Protein AF-0000000080186309 (afdb_homodimer)

pLDDT: mean 87.39, std 13.06, range [27.36, 98.69]

Radius of gyration: 23.38 Å; Cα contacts (8 Å, |Δi|>4): 746; chains: 2; bounding box: 62×64×54 Å

InterPro domains:
  IPR013317 Chromosomal replication initiator protein DnaA, ATPAse domain [PF00308] (15-76)
  IPR017788 DnaA regulatory inactivator Hda [TIGR03420] (3-221)
  IPR027417 P-loop containing nucleoside triphosphate hydrolase [G3DSA:3.40.50.300] (28-153)
  IPR027417 P-loop containing nucleoside triphosphate hydrolase [SSF52540] (12-201)
  IPR055199 Hda, lid domain [PF22688] (157-220)

Sequence (450 aa):
MKQLLLDIAPSPPPTLANFVPGRNIELLQTLSNVVAGLERERFIYLWGGAGCGRTHLLQAIAGICMRRKMNVAYFSCAPETEFIASSEPHCVTVDDVDRLNAKAQISLFNLYNHIRDEGHALLLVSGPAAPAQLRLRDDLITRLGWGLVYQVHELSDEEKIKAMKCHALGRGLDLPQEVCDYLLRHGRRDLPSLMATLDALDSFSLANQRKVTIPLVRELFQAVSMKQLLLDIAPSPPPTLANFVPGRNIELLQTLSNVVAGLERERFIYLWGGAGCGRTHLLQAIAGICMRRKMNVAYFSCAPETEFIASSEPHCVTVDDVDRLNAKAQISLFNLYNHIRDEGHALLLVSGPAAPAQLRLRDDLITRLGWGLVYQVHELSDEEKIKAMKCHALGRGLDLPQEVCDYLLRHGRRDLPSLMATLDALDSFSLANQRKVTIPLVRELFQAVS

Organism: NCBI:txid1233

Solvent-accessible surface area (backbone atoms only — not comparable to full-atom values): 24517 Å² total; per-residue (Å²): 134,79,76,68,70,70,68,62,65,77,70,74,80,58,37,74,84,78,49,80,46,78,91,30,49,67,58,52,51,50,54,52,27,36,79,67,67,75,37,85,73,38,41,38,28,39,18,28,58,91,84,29,45,64,65,43,53,46,48,14,52,48,49,55,38,44,75,68,54,32,24,28,36,39,36,48,48,38,43,78,43,52,48,56,60,72,36,78,41,42,30,36,30,36,36,44,57,75,45,42,32,72,69,21,45,50,28,44,42,50,29,51,51,46,37,62,73,70,67,69,32,34,39,42,36,26,28,69,43,57,46,91,71,49,94,64,58,65,71,44,32,50,55,47,57,70,42,48,73,45,75,42,57,58,74,49,71,68,52,48,43,51,51,50,40,53,56,27,48,76,71,72,38,73,65,50,68,68,44,48,52,46,42,61,70,74,44,62,70,49,63,67,53,45,52,39,51,47,51,45,47,52,52,49,23,61,76,66,69,42,76,73,42,60,69,54,50,53,50,48,53,58,64,73,96,132,80,75,68,72,70,66,62,64,78,71,76,77,58,36,75,85,79,47,82,46,78,93,28,51,69,57,51,50,50,54,52,28,36,79,70,67,75,37,86,73,37,42,38,26,39,18,30,59,93,87,29,44,63,67,42,53,46,48,14,52,48,49,55,39,43,75,68,54,34,24,28,34,40,38,48,47,38,42,77,43,51,49,57,60,73,35,78,40,41,30,36,30,36,35,42,56,76,44,40,33,72,70,20,44,51,28,46,44,50,29,52,52,46,36,63,72,70,66,68,31,35,38,41,36,27,27,69,45,57,47,90,70,48,93,67,59,67,70,44,32,52,56,48,58,71,42,48,71,44,76,44,54,57,74,48,73,68,51,49,43,51,51,51,41,51,56,28,48,76,69,71,39,71,66,49,67,69,43,49,52,46,43,60,72,72,44,62,71,49,62,67,52,45,50,42,51,48,50,45,46,50,53,47,23,60,75,65,71,41,78,74,42,60,69,54,50,51,50,50,52,62,69,71,103

Nearest PDB structures (foldseek):
  3bos-assembly1_B  TM=8.358E-01  e=4.033E-17  Shewanella amazonensis SB2B
  3sc3-assembly1_B  TM=7.348E-01  e=5.834E-16  Shewanella amazonensis SB2B
  8btg-assembly1_A  TM=7.355E-01  e=3.555E-13  Bacillus subtilis
  8btg-assembly1_E  TM=7.427E-01  e=1.237E-12  Bacillus subtilis
  2kjq-assembly1_A  TM=8.231E-01  e=9.558E-10  Neisseria meningitidis serogroup B

Secondary structure (DSSP, 8-state):
----------PPPP-STTS--TT-HHHHHHHHHHHHT-----EEEEE-STTSSHHHHHHHHHHHHHHTT--EEEEE--TT----TTS--SEEEEE-GGG--HHHHHHHHHHHHHHHHH---EEEEEESS-GGGS-S-HHHHHHHTTSEEEEPPPPPHHHHHHHHHHHHHHTT----HHHHHHHHHHS--SHHHHHHHHHHHHHHHHHHT----HHHHHHHHHHH-/-----------PPP-STTS--TT-HHHHHHHHHHHHT-----EEEEE-STTSSHHHHHHHHHHHHHHTT--EEEEE--TT----TTS--SEEEEE-GGG--HHHHHHHHHHHHHHHHH---EEEEEESS-GGGS-S-HHHHHHHTTSEEEEPPPPPHHHHHHHHHHHHHHTT----HHHHHHHHHHS--SHHHHHHHHHHHHHHHHHHT----HHHHHHHHHHH-

Structure (mmCIF, N/CA/C/O backbone):
data_AF-0000000080186309-model_v1
#
loop_
_entity.id
_entity.type
_entity.pdbx_description
1 polymer 'Regulatory inactivation of DnaA Hda protein'
#
loop_
_atom_site.group_PDB
_atom_site.id
_atom_site.type_symbol
_atom_site.label_atom_id
_atom_site.label_alt_id
_atom_site.label_comp_id
_atom_site.label_asym_id
_atom_site.label_entity_id
_atom_site.label_se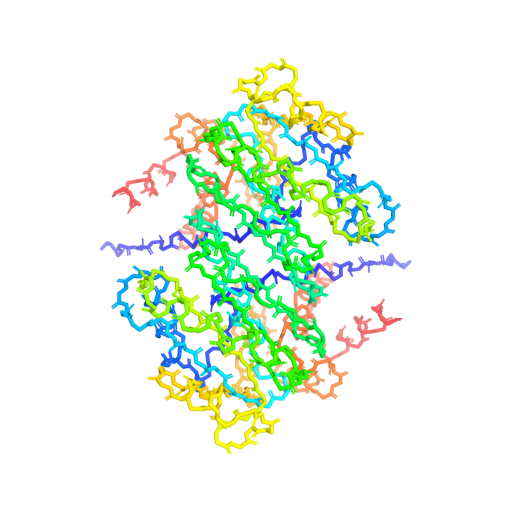q_id
_atom_site.pdbx_PDB_ins_code
_atom_site.Cartn_x
_atom_site.Cartn_y
_atom_site.Cartn_z
_atom_site.occupancy
_atom_site.B_iso_or_equiv
_atom_site.auth_seq_id
_atom_site.auth_comp_id
_atom_site.auth_asym_id
_atom_site.auth_atom_id
_atom_site.pdbx_PDB_model_num
ATOM 1 N N . MET A 1 1 ? 9.984 34.062 -15.594 1 29.27 1 MET A N 1
ATOM 2 C CA . MET A 1 1 ? 9.047 33.844 -14.5 1 29.27 1 MET A CA 1
ATOM 3 C C . MET A 1 1 ? 8.742 32.344 -14.336 1 29.27 1 MET A C 1
ATOM 5 O O . MET A 1 1 ? 8.133 31.75 -15.211 1 29.27 1 MET A O 1
ATOM 9 N N . LYS A 1 2 ? 9.695 31.641 -13.859 1 32.62 2 LYS A N 1
ATOM 10 C CA . LYS A 1 2 ? 10.094 30.234 -13.867 1 32.62 2 LYS A CA 1
ATOM 11 C C . LYS A 1 2 ? 8.992 29.344 -13.305 1 32.62 2 LYS A C 1
ATOM 13 O O . LYS A 1 2 ? 8.43 29.641 -12.25 1 32.62 2 LYS A O 1
ATOM 18 N N . GLN A 1 3 ? 8.078 28.859 -14.039 1 35 3 GLN A N 1
ATOM 19 C CA . GLN A 1 3 ? 7.008 27.875 -13.906 1 35 3 GLN A CA 1
ATOM 20 C C . GLN A 1 3 ? 7.355 26.828 -12.859 1 35 3 GLN A C 1
ATOM 22 O O . GLN A 1 3 ? 8.219 25.969 -13.094 1 35 3 GLN A O 1
ATOM 27 N N . LEU A 1 4 ? 7.707 27.281 -11.734 1 37.47 4 LEU A N 1
ATOM 28 C CA . LEU A 1 4 ? 7.953 26.297 -10.688 1 37.47 4 LEU A CA 1
ATOM 29 C C . LEU A 1 4 ? 6.898 25.188 -10.727 1 37.47 4 LEU A C 1
ATOM 31 O O . LEU A 1 4 ? 5.715 25.453 -10.492 1 37.47 4 LEU A O 1
ATOM 35 N N . LEU A 1 5 ? 6.688 24.531 -11.828 1 40.22 5 LEU A N 1
ATOM 36 C CA . LEU A 1 5 ? 5.938 23.281 -11.945 1 40.22 5 LEU A CA 1
ATOM 37 C C . LEU A 1 5 ? 5.941 22.516 -10.625 1 40.22 5 LEU A C 1
ATOM 39 O O . LEU A 1 5 ? 6.93 21.875 -10.281 1 40.22 5 LEU A O 1
ATOM 43 N N . LEU A 1 6 ? 5.656 23.266 -9.539 1 44.31 6 LEU A N 1
ATOM 44 C CA . LEU A 1 6 ? 5.562 22.609 -8.234 1 44.31 6 LEU A CA 1
ATOM 45 C C . LEU A 1 6 ? 4.918 21.234 -8.359 1 44.31 6 LEU A C 1
ATOM 47 O O . LEU A 1 6 ? 3.744 21.125 -8.719 1 44.31 6 LEU A O 1
ATOM 51 N N . ASP A 1 7 ? 5.496 20.406 -9.039 1 47.12 7 ASP A N 1
ATOM 52 C CA . ASP A 1 7 ? 5.137 18.984 -9.102 1 47.12 7 ASP A CA 1
ATOM 53 C C . ASP A 1 7 ? 4.57 18.5 -7.77 1 47.12 7 ASP A C 1
ATOM 55 O O . ASP A 1 7 ? 5.289 18.438 -6.77 1 47.12 7 ASP A O 1
ATOM 59 N N . ILE A 1 8 ? 3.35 19.109 -7.43 1 48.59 8 ILE A N 1
ATOM 60 C CA . ILE A 1 8 ? 2.625 18.547 -6.289 1 48.59 8 ILE A CA 1
ATOM 61 C C . ILE A 1 8 ? 3 17.078 -6.105 1 48.59 8 ILE A C 1
ATOM 63 O O . ILE A 1 8 ? 2.764 16.266 -6.992 1 48.59 8 ILE A O 1
ATOM 67 N N . ALA A 1 9 ? 4.004 16.891 -5.312 1 54.53 9 ALA A N 1
ATOM 68 C CA . ALA A 1 9 ? 4.414 15.531 -4.969 1 54.53 9 ALA A CA 1
ATOM 69 C C . ALA A 1 9 ? 3.207 14.617 -4.781 1 54.53 9 ALA A C 1
ATOM 71 O O . ALA A 1 9 ? 2.162 15.055 -4.289 1 54.53 9 ALA A O 1
ATOM 72 N N . PRO A 1 10 ? 3.094 13.531 -5.547 1 60.19 10 PRO A N 1
ATOM 73 C CA . PRO A 1 10 ? 2.004 12.57 -5.371 1 60.19 10 PRO A CA 1
ATOM 74 C C . PRO A 1 10 ? 1.718 12.266 -3.902 1 60.19 10 PRO A C 1
ATOM 76 O O . PRO A 1 10 ? 2.631 12.297 -3.072 1 60.19 10 PRO A O 1
ATOM 79 N N . SER A 1 11 ? 0.486 12.375 -3.451 1 66.44 11 SER A N 1
ATOM 80 C CA . SER A 1 11 ? 0.055 12.047 -2.096 1 66.44 11 SER A CA 1
ATOM 81 C C . SER A 1 11 ? 0.613 10.703 -1.646 1 66.44 11 SER A C 1
ATOM 83 O O . SER A 1 11 ? 0.708 9.766 -2.441 1 66.44 11 SER A O 1
ATOM 85 N N . PRO A 1 12 ? 1.105 10.648 -0.455 1 77.5 12 PRO A N 1
ATOM 86 C CA . PRO A 1 12 ? 1.599 9.375 0.082 1 77.5 12 PRO A CA 1
ATOM 87 C C . PRO A 1 12 ? 0.533 8.281 0.08 1 77.5 12 PRO A C 1
ATOM 89 O O . PRO A 1 12 ? -0.664 8.578 0.061 1 77.5 12 PRO A O 1
ATOM 92 N N . PRO A 1 13 ? 0.971 7.109 0.012 1 86.06 13 PRO A N 1
ATOM 93 C CA . PRO A 1 13 ? -0.001 6.016 0.107 1 86.06 13 PRO A CA 1
ATOM 94 C C . PRO A 1 13 ? -0.8 6.047 1.407 1 86.06 13 PRO A C 1
ATOM 96 O O . PRO A 1 13 ? -0.3 6.52 2.432 1 86.06 13 PRO A O 1
ATOM 99 N N . PRO A 1 14 ? -2.029 5.578 1.375 1 90.12 14 PRO A N 1
ATOM 100 C CA . PRO A 1 14 ? -2.857 5.539 2.584 1 90.12 14 PRO A CA 1
ATOM 101 C C . PRO A 1 14 ? -2.268 4.648 3.674 1 90.12 14 PRO A C 1
ATOM 103 O O . PRO A 1 14 ? -1.801 3.543 3.387 1 90.12 14 PRO A O 1
ATOM 106 N N . THR A 1 15 ? -2.189 5.148 4.855 1 91.25 15 THR A N 1
ATOM 107 C CA . THR A 1 15 ? -1.809 4.426 6.066 1 91.25 15 THR A CA 1
ATOM 108 C C . THR A 1 15 ? -2.732 4.789 7.227 1 91.25 15 THR A C 1
ATOM 110 O O . THR A 1 15 ? -3.486 5.762 7.145 1 91.25 15 THR A O 1
ATOM 113 N N . LEU A 1 16 ? -2.684 3.949 8.266 1 92.75 16 LEU A N 1
ATOM 114 C CA . LEU A 1 16 ? -3.438 4.316 9.461 1 92.75 16 LEU A CA 1
ATOM 115 C C . LEU A 1 16 ? -2.869 5.582 10.094 1 92.75 16 LEU A C 1
ATOM 117 O O . LEU A 1 16 ? -3.611 6.383 10.664 1 92.75 16 LEU A O 1
ATOM 121 N N . ALA A 1 17 ? -1.584 5.816 9.898 1 84.38 17 ALA A N 1
ATOM 122 C CA . ALA A 1 17 ? -0.885 6.938 10.516 1 84.38 17 ALA A CA 1
ATOM 123 C C . ALA A 1 17 ? -1.285 8.258 9.867 1 84.38 17 ALA A C 1
ATOM 125 O O . ALA A 1 17 ? -1.3 9.305 10.523 1 84.38 17 ALA A O 1
ATOM 126 N N . ASN A 1 18 ? -1.63 8.242 8.586 1 82.56 18 ASN A N 1
ATOM 127 C CA . ASN A 1 18 ? -1.952 9.508 7.938 1 82.56 18 ASN A CA 1
ATOM 128 C C . ASN A 1 18 ? -3.459 9.688 7.781 1 82.56 18 ASN A C 1
ATOM 130 O O . ASN A 1 18 ? -3.91 10.555 7.023 1 82.56 18 ASN A O 1
ATOM 134 N N . PHE A 1 19 ? -4.258 8.82 8.414 1 89.75 19 PHE A N 1
ATOM 135 C CA . PHE A 1 19 ? -5.688 9.023 8.594 1 89.75 19 PHE A CA 1
ATOM 136 C C . PHE A 1 19 ? -5.957 9.906 9.812 1 89.75 19 PHE A C 1
ATOM 138 O O . PHE A 1 19 ? -5.582 9.555 10.938 1 89.75 19 PHE A O 1
ATOM 145 N N . VAL A 1 20 ? -6.586 11.016 9.633 1 88.12 20 VAL A N 1
ATOM 146 C CA . VAL A 1 20 ? -6.938 11.875 10.758 1 88.12 20 VAL A CA 1
ATOM 147 C C . VAL A 1 20 ? -8.102 11.258 11.531 1 88.12 20 VAL A C 1
ATOM 149 O O . VAL A 1 20 ? -9.203 11.109 11 1 88.12 20 VAL A O 1
ATOM 152 N N . PRO A 1 21 ? -7.902 10.906 12.75 1 90.44 21 PRO A N 1
ATOM 153 C CA . PRO A 1 21 ? -8.852 10.062 13.484 1 90.44 21 PRO A CA 1
ATOM 154 C C . PRO A 1 21 ? -10.211 10.734 13.656 1 90.44 21 PRO A C 1
ATOM 156 O O . PRO A 1 21 ? -11.25 10.086 13.477 1 90.44 21 PRO A O 1
ATOM 159 N N . GLY A 1 22 ? -10.219 12.141 14.094 1 89.81 22 GLY A N 1
ATOM 160 C CA . GLY A 1 22 ? -11.5 12.734 14.445 1 89.81 22 GLY A CA 1
ATOM 161 C C . GLY A 1 22 ? -12.328 11.867 15.367 1 89.81 22 GLY A C 1
ATOM 162 O O . GLY A 1 22 ? -11.844 11.422 16.406 1 89.81 22 GLY A O 1
ATOM 163 N N . ARG A 1 23 ? -13.609 11.484 15.016 1 92.19 23 ARG A N 1
ATOM 164 C CA . ARG A 1 23 ? -14.516 10.664 15.812 1 92.19 23 ARG A CA 1
ATOM 165 C C . ARG A 1 23 ? -14.266 9.18 15.578 1 92.19 23 ARG A C 1
ATOM 167 O O . ARG A 1 23 ? -15.016 8.336 16.062 1 92.19 23 ARG A O 1
ATOM 174 N N . ASN A 1 24 ? -13.156 8.859 14.82 1 96.25 24 ASN A N 1
ATOM 175 C CA . ASN A 1 24 ? -12.906 7.473 14.422 1 96.25 24 ASN A CA 1
ATOM 176 C C . ASN A 1 24 ? -11.789 6.848 15.25 1 96.25 24 ASN A C 1
ATOM 178 O O . ASN A 1 24 ? -11.141 5.895 14.805 1 96.25 24 ASN A O 1
ATOM 182 N N . ILE A 1 25 ? -11.539 7.27 16.438 1 94.44 25 ILE A N 1
ATOM 183 C CA . ILE A 1 25 ? -10.422 6.824 17.266 1 94.44 25 ILE A CA 1
ATOM 184 C C . ILE A 1 25 ? -10.594 5.344 17.609 1 94.44 25 ILE A C 1
ATOM 186 O O . ILE A 1 25 ? -9.656 4.555 17.469 1 94.44 25 ILE A O 1
ATOM 190 N N . GLU A 1 26 ? -11.75 5 18 1 95.56 26 GLU A N 1
ATOM 191 C CA . GLU A 1 26 ? -12.016 3.613 18.375 1 95.56 26 GLU A CA 1
ATOM 192 C C . GLU A 1 26 ? -11.828 2.676 17.188 1 95.56 26 GLU A C 1
ATOM 194 O O . GLU A 1 26 ? -11.242 1.6 17.328 1 95.56 26 GLU A O 1
ATOM 199 N N . LEU A 1 27 ? -12.32 3.061 16.078 1 97.12 27 LEU A N 1
ATOM 200 C CA . LEU A 1 27 ? -12.18 2.268 14.859 1 97.12 27 LEU A CA 1
ATOM 201 C C . LEU A 1 27 ? -10.703 2.061 14.516 1 97.12 27 LEU A C 1
ATOM 203 O O . LEU A 1 27 ? -10.281 0.938 14.227 1 97.12 27 LEU A O 1
ATOM 207 N N . LEU A 1 28 ? -9.953 3.105 14.57 1 96.69 28 LEU A N 1
ATOM 208 C CA . LEU A 1 28 ? -8.531 3.035 14.242 1 96.69 28 LEU A CA 1
ATOM 209 C C . LEU A 1 28 ? -7.789 2.121 15.211 1 96.69 28 LEU A C 1
ATOM 211 O O . LEU A 1 28 ? -6.91 1.359 14.805 1 96.69 28 LEU A O 1
ATOM 215 N N . GLN A 1 29 ? -8.164 2.221 16.438 1 96.06 29 GLN A N 1
ATOM 216 C CA . GLN A 1 29 ? -7.57 1.337 17.438 1 96.06 29 GLN A CA 1
ATOM 217 C C . GLN A 1 29 ? -7.91 -0.122 17.141 1 96.06 29 GLN A C 1
ATOM 219 O O . GLN A 1 29 ? -7.043 -0.994 17.219 1 96.06 29 GLN A O 1
ATOM 224 N N . THR A 1 30 ? -9.125 -0.345 16.844 1 96.88 30 THR A N 1
ATOM 225 C CA . THR A 1 30 ? -9.562 -1.702 16.531 1 96.88 30 THR A CA 1
ATOM 226 C C . THR A 1 30 ? -8.82 -2.26 15.328 1 96.88 30 THR A C 1
ATOM 228 O O . THR A 1 30 ? -8.305 -3.381 15.367 1 96.88 30 THR A O 1
ATOM 231 N N . LEU A 1 31 ? -8.719 -1.475 14.258 1 97 31 LEU A N 1
ATOM 232 C CA . LEU A 1 31 ? -8.023 -1.911 13.047 1 97 31 LEU A CA 1
ATOM 233 C C . LEU A 1 31 ? -6.547 -2.176 13.336 1 97 31 LEU A C 1
ATOM 235 O O . LEU A 1 31 ? -5.98 -3.15 12.836 1 97 31 LEU A O 1
ATOM 239 N N . SER A 1 32 ? -5.969 -1.311 14.141 1 95.75 32 SER A N 1
ATOM 240 C CA . SER A 1 32 ? -4.578 -1.511 14.547 1 95.75 32 SER A CA 1
ATOM 241 C C . SER A 1 32 ? -4.406 -2.82 15.305 1 95.75 32 SER A C 1
ATOM 243 O O . SER A 1 32 ? -3.447 -3.561 15.07 1 95.75 32 SER A O 1
ATOM 245 N N . ASN A 1 33 ? -5.336 -3.074 16.172 1 95.81 33 ASN A N 1
ATOM 246 C CA . ASN A 1 33 ? -5.297 -4.305 16.953 1 95.81 33 ASN A CA 1
ATOM 247 C C . ASN A 1 33 ? -5.477 -5.535 16.078 1 95.81 33 ASN A C 1
ATOM 249 O O . ASN A 1 33 ? -4.848 -6.566 16.312 1 95.81 33 ASN A O 1
ATOM 253 N N . VAL A 1 34 ? -6.277 -5.422 15.102 1 94.12 34 VAL A N 1
ATOM 254 C CA . VAL A 1 34 ? -6.547 -6.543 14.211 1 94.12 34 VAL A CA 1
ATOM 255 C C . VAL A 1 34 ? -5.273 -6.922 13.453 1 94.12 34 VAL A C 1
ATOM 257 O O . VAL A 1 34 ? -4.879 -8.086 13.438 1 94.12 34 VAL A O 1
ATOM 260 N N . VAL A 1 35 ? -4.605 -5.965 12.914 1 92.75 35 VAL A N 1
ATOM 261 C CA . VAL A 1 35 ? -3.434 -6.254 12.094 1 92.75 35 VAL A CA 1
ATOM 262 C C . VAL A 1 35 ? -2.262 -6.656 12.984 1 92.75 35 VAL A C 1
ATOM 264 O O . VAL A 1 35 ? -1.322 -7.309 12.523 1 92.75 35 VAL A O 1
ATOM 267 N N . ALA A 1 36 ? -2.34 -6.258 14.234 1 91.69 36 ALA A N 1
ATOM 268 C CA . ALA A 1 36 ? -1.295 -6.633 15.18 1 91.69 36 ALA A CA 1
ATOM 269 C C . ALA A 1 36 ? -1.564 -8.008 15.781 1 91.69 36 ALA A C 1
ATOM 271 O O . ALA A 1 36 ? -0.746 -8.539 16.531 1 91.69 36 ALA A O 1
ATOM 272 N N . GLY A 1 37 ? -2.68 -8.562 15.531 1 90.25 37 GLY A N 1
ATOM 273 C CA . GLY A 1 37 ? -3.035 -9.867 16.078 1 90.25 37 GLY A CA 1
ATOM 274 C C . GLY A 1 37 ? -3.561 -9.797 17.5 1 90.25 37 GLY A C 1
ATOM 275 O O . GLY A 1 37 ? -3.584 -10.805 18.203 1 90.25 37 GLY A O 1
ATOM 276 N N . LEU A 1 38 ? -3.992 -8.594 17.969 1 91.19 38 LEU A N 1
ATOM 277 C CA . LEU A 1 38 ? -4.473 -8.375 19.328 1 91.19 38 LEU A CA 1
ATOM 278 C C . LEU A 1 38 ? -5.992 -8.445 19.391 1 91.19 38 LEU A C 1
ATOM 280 O O . LEU A 1 38 ? -6.574 -8.5 20.469 1 91.19 38 LEU A O 1
ATOM 284 N N . GLU A 1 39 ? -6.652 -8.336 18.203 1 88.19 39 GLU A N 1
ATOM 285 C CA . GLU A 1 39 ? -8.094 -8.477 18.047 1 88.19 39 GLU A CA 1
ATOM 286 C C . GLU A 1 39 ? -8.438 -9.75 17.266 1 88.19 39 GLU A C 1
ATOM 288 O O . GLU A 1 39 ? -7.871 -10.008 16.203 1 88.19 39 GLU A O 1
ATOM 293 N N . ARG A 1 40 ? -9.32 -10.531 17.75 1 87.75 40 ARG A N 1
ATOM 294 C CA . ARG A 1 40 ? -9.602 -11.852 17.203 1 87.75 40 ARG A CA 1
ATOM 295 C C . ARG A 1 40 ? -10.664 -11.781 16.109 1 87.75 40 ARG A C 1
ATOM 297 O O . ARG A 1 40 ? -10.789 -12.695 15.297 1 87.75 40 ARG A O 1
ATOM 304 N N . GLU A 1 41 ? -11.422 -10.695 16.156 1 91.5 41 GLU A N 1
ATOM 305 C CA . GLU A 1 41 ? -12.461 -10.586 15.141 1 91.5 41 GLU A CA 1
ATOM 306 C C . GLU A 1 41 ? -11.844 -10.469 13.742 1 91.5 41 GLU A C 1
ATOM 308 O O . GLU A 1 41 ? -10.922 -9.672 13.531 1 91.5 41 GLU A O 1
ATOM 313 N N . ARG A 1 42 ? -12.43 -11.203 12.828 1 91.88 42 ARG A N 1
ATOM 314 C CA . ARG A 1 42 ? -11.844 -11.273 11.492 1 91.88 42 ARG A CA 1
ATOM 315 C C . ARG A 1 42 ? -12.789 -10.68 10.453 1 91.88 42 ARG A C 1
ATOM 317 O O . ARG A 1 42 ? -12.414 -10.5 9.297 1 91.88 42 ARG A O 1
ATOM 324 N N . PHE A 1 43 ? -13.977 -10.492 10.82 1 96.19 43 PHE A N 1
ATOM 325 C CA . PHE A 1 43 ? -14.969 -9.906 9.922 1 96.19 43 PHE A CA 1
ATOM 326 C C . PHE A 1 43 ? -15.328 -8.5 10.367 1 96.19 43 PHE A C 1
ATOM 328 O O . PHE A 1 43 ? -15.859 -8.305 11.469 1 96.19 43 PHE A O 1
ATOM 335 N N . ILE A 1 44 ? -14.992 -7.566 9.586 1 98.06 44 ILE A N 1
ATOM 336 C CA . ILE A 1 44 ? -15.25 -6.172 9.922 1 98.06 44 ILE A CA 1
ATOM 337 C C . ILE A 1 44 ? -15.93 -5.477 8.742 1 98.06 44 ILE A C 1
ATOM 339 O O . ILE A 1 44 ? -15.5 -5.633 7.594 1 98.06 44 ILE A O 1
ATOM 343 N N . TYR A 1 45 ? -17.016 -4.789 8.969 1 98.62 45 TYR A N 1
ATOM 344 C CA . TYR A 1 45 ? -17.734 -3.994 7.973 1 98.62 45 TYR A CA 1
ATOM 345 C C . TYR A 1 45 ? -17.672 -2.512 8.32 1 98.62 45 TYR A C 1
ATOM 347 O O . TYR A 1 45 ? -18.031 -2.115 9.43 1 98.62 45 TYR A O 1
ATOM 355 N N . LEU A 1 46 ? -17.172 -1.705 7.402 1 98.69 46 LEU A N 1
ATOM 356 C CA . LEU A 1 46 ? -17.094 -0.253 7.523 1 98.69 46 LEU A CA 1
ATOM 357 C C . LEU A 1 46 ? -18.125 0.423 6.633 1 98.69 46 LEU A C 1
ATOM 359 O O . LEU A 1 46 ? -18.234 0.113 5.441 1 98.69 46 LEU A O 1
ATOM 363 N N . TRP A 1 47 ? -18.859 1.367 7.195 1 98.44 47 TRP A N 1
ATOM 364 C CA . TRP A 1 47 ? -19.812 2.082 6.344 1 98.44 47 TRP A CA 1
ATOM 365 C C . TRP A 1 47 ? -19.781 3.58 6.629 1 98.44 47 TRP A C 1
ATOM 367 O O . TRP A 1 47 ? -19.344 4.004 7.703 1 98.44 47 TRP A O 1
ATOM 377 N N . GLY A 1 48 ? -20.141 4.355 5.688 1 96.44 48 GLY A N 1
ATOM 378 C CA . GLY A 1 48 ? -20.188 5.809 5.773 1 96.44 48 GLY A CA 1
ATOM 379 C C . GLY A 1 48 ? -20.406 6.477 4.43 1 96.44 48 GLY A C 1
ATOM 380 O O . GLY A 1 48 ? -20.406 5.812 3.393 1 96.44 48 GLY A O 1
ATOM 381 N N . GLY A 1 49 ? -20.641 7.723 4.492 1 90.56 49 GLY A N 1
ATOM 382 C CA . GLY A 1 49 ? -20.875 8.484 3.277 1 90.56 49 GLY A CA 1
ATOM 383 C C . GLY A 1 49 ? -19.656 8.625 2.402 1 90.56 49 GLY A C 1
ATOM 384 O O . GLY A 1 49 ? -18.562 8.156 2.764 1 90.56 49 GLY A O 1
ATOM 385 N N . ALA A 1 50 ? -19.828 9.188 1.164 1 86.62 50 ALA A N 1
ATOM 386 C C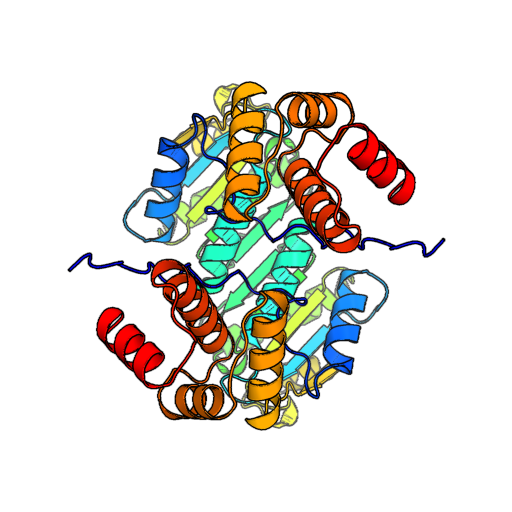A . ALA A 1 50 ? -18.734 9.422 0.233 1 86.62 50 ALA A CA 1
ATOM 387 C C . ALA A 1 50 ? -17.672 10.32 0.858 1 86.62 50 ALA A C 1
ATOM 389 O O . ALA A 1 50 ? -17.984 11.312 1.519 1 86.62 50 ALA A O 1
ATOM 390 N N . GLY A 1 51 ? -16.453 9.922 0.769 1 85.12 51 GLY A N 1
ATOM 391 C CA . GLY A 1 51 ? -15.359 10.789 1.181 1 85.12 51 GLY A CA 1
ATOM 392 C C . GLY A 1 51 ? -15 10.641 2.646 1 85.12 51 GLY A C 1
ATOM 393 O O . GLY A 1 51 ? -14.148 11.367 3.162 1 85.12 51 GLY A O 1
ATOM 394 N N . CYS A 1 52 ? -15.617 9.711 3.322 1 90.56 52 CYS A N 1
ATOM 395 C CA . CYS A 1 52 ? -15.375 9.602 4.758 1 90.56 52 CYS A CA 1
ATOM 396 C C . CYS A 1 52 ? -14.078 8.852 5.039 1 90.56 52 CYS A C 1
ATOM 398 O O . CYS A 1 52 ? -13.578 8.867 6.164 1 90.56 52 CYS A O 1
ATOM 400 N N . GLY A 1 53 ? -13.547 8.148 3.996 1 93.19 53 GLY A N 1
ATOM 401 C CA . GLY A 1 53 ? -12.25 7.531 4.199 1 93.19 53 GLY A CA 1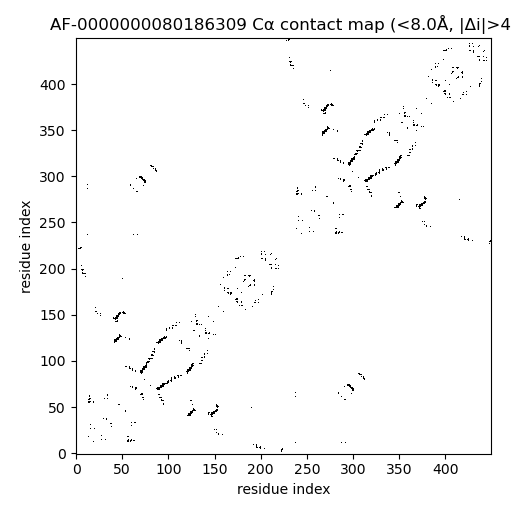
ATOM 402 C C . GLY A 1 53 ? -12.297 6.016 4.168 1 93.19 53 GLY A C 1
ATOM 403 O O . GLY A 1 53 ? -11.312 5.352 4.512 1 93.19 53 GLY A O 1
ATOM 404 N N . ARG A 1 54 ? -13.383 5.383 3.723 1 96 54 ARG A N 1
ATOM 405 C CA . ARG A 1 54 ? -13.492 3.928 3.672 1 96 54 ARG A CA 1
ATOM 406 C C . ARG A 1 54 ? -12.383 3.322 2.826 1 96 54 ARG A C 1
ATOM 408 O O . ARG A 1 54 ? -11.672 2.422 3.279 1 96 54 ARG A O 1
ATOM 415 N N . THR A 1 55 ? -12.266 3.869 1.65 1 94.94 55 THR A N 1
ATOM 416 C CA . THR A 1 55 ? -11.266 3.369 0.72 1 94.94 55 THR A CA 1
ATOM 417 C C . THR A 1 55 ? -9.867 3.482 1.321 1 94.94 55 THR A C 1
ATOM 419 O O . THR A 1 55 ? -9.078 2.537 1.255 1 94.94 55 THR A O 1
ATOM 422 N N . HIS A 1 56 ? -9.609 4.582 1.979 1 93.88 56 HIS A N 1
ATOM 423 C CA . HIS A 1 56 ? -8.32 4.816 2.619 1 93.88 56 HIS A CA 1
ATOM 424 C C . HIS A 1 56 ? -8.008 3.734 3.645 1 93.88 56 HIS A C 1
ATOM 426 O O . HIS A 1 56 ? -6.91 3.176 3.65 1 93.88 56 HIS A O 1
ATOM 432 N N . LEU A 1 57 ? -8.914 3.459 4.445 1 97.06 57 LEU A N 1
ATOM 433 C CA . LEU A 1 57 ? -8.695 2.51 5.527 1 97.06 57 LEU A CA 1
ATOM 434 C C . LEU A 1 57 ? -8.492 1.099 4.984 1 97.06 57 LEU A C 1
ATOM 436 O O . LEU A 1 57 ? -7.641 0.355 5.477 1 97.06 57 LEU A O 1
ATOM 440 N N . LEU A 1 58 ? -9.289 0.748 3.982 1 98.06 58 LEU A N 1
ATOM 441 C CA . LEU A 1 58 ? -9.125 -0.562 3.361 1 98.06 58 LEU A CA 1
ATOM 442 C C . LEU A 1 58 ? -7.734 -0.714 2.76 1 98.06 58 LEU A C 1
ATOM 444 O O . LEU A 1 58 ? -7.074 -1.737 2.961 1 98.06 58 LEU A O 1
ATOM 448 N N . GLN A 1 59 ? -7.301 0.254 2.072 1 97.06 59 GLN A N 1
ATOM 449 C CA . GLN A 1 59 ? -5.992 0.216 1.429 1 97.06 59 GLN A CA 1
ATOM 450 C C . GLN A 1 59 ? -4.871 0.229 2.463 1 97.06 59 GLN A C 1
ATOM 452 O O . GLN A 1 59 ? -3.844 -0.427 2.279 1 97.06 59 GLN A O 1
ATOM 457 N N . ALA A 1 60 ? -5.086 1.01 3.527 1 96.31 60 ALA A N 1
ATOM 458 C CA . ALA A 1 60 ? -4.105 1.059 4.609 1 96.31 60 ALA A CA 1
ATOM 459 C C . ALA A 1 60 ? -3.904 -0.321 5.23 1 96.31 60 ALA A C 1
ATOM 461 O O . ALA A 1 60 ? -2.77 -0.759 5.434 1 96.31 60 ALA A O 1
ATOM 462 N N . ILE A 1 61 ? -4.969 -0.98 5.484 1 97.5 61 ILE A N 1
ATOM 463 C CA . ILE A 1 61 ? -4.91 -2.299 6.109 1 97.5 61 ILE A CA 1
ATOM 464 C C . ILE A 1 61 ? -4.273 -3.297 5.148 1 97.5 61 ILE A C 1
ATOM 466 O O . ILE A 1 61 ? -3.416 -4.09 5.543 1 97.5 61 ILE A O 1
ATOM 470 N N . ALA A 1 62 ? -4.699 -3.27 3.896 1 96.88 62 ALA A N 1
ATOM 471 C CA . ALA A 1 62 ? -4.082 -4.125 2.885 1 96.88 62 ALA A CA 1
ATOM 472 C C . ALA A 1 62 ? -2.576 -3.9 2.822 1 96.88 62 ALA A C 1
ATOM 474 O O . ALA A 1 62 ? -1.802 -4.859 2.762 1 96.88 62 ALA A O 1
ATOM 475 N N . GLY A 1 63 ? -2.221 -2.66 2.803 1 96.12 63 GLY A N 1
ATOM 476 C CA . GLY A 1 63 ? -0.809 -2.312 2.768 1 96.12 63 GLY A CA 1
ATOM 477 C C . GLY A 1 63 ? -0.028 -2.865 3.945 1 96.12 63 GLY A C 1
ATOM 478 O O . GLY A 1 63 ? 1.075 -3.389 3.777 1 96.12 63 GLY A O 1
ATOM 479 N N . ILE A 1 64 ? -0.553 -2.721 5.129 1 94.88 64 ILE A N 1
ATOM 480 C CA . ILE A 1 64 ? 0.089 -3.229 6.336 1 94.88 64 ILE A CA 1
ATOM 481 C C . ILE A 1 64 ? 0.285 -4.738 6.223 1 94.88 64 ILE A C 1
ATOM 483 O O . ILE A 1 64 ? 1.359 -5.258 6.535 1 94.88 64 ILE A O 1
ATOM 487 N N . CYS A 1 65 ? -0.706 -5.406 5.777 1 95.62 65 CYS A N 1
ATOM 488 C CA . CYS A 1 65 ? -0.639 -6.855 5.645 1 95.62 65 CYS A CA 1
ATOM 489 C C . CYS A 1 65 ? 0.413 -7.262 4.621 1 95.62 65 CYS A C 1
ATOM 491 O O . CYS A 1 65 ? 1.165 -8.211 4.84 1 95.62 65 CYS A O 1
ATOM 493 N N . MET A 1 66 ? 0.472 -6.531 3.533 1 94.75 66 MET A N 1
ATOM 494 C CA . MET A 1 66 ? 1.494 -6.82 2.531 1 94.75 66 MET A CA 1
ATOM 495 C C . MET A 1 66 ? 2.893 -6.691 3.127 1 94.75 66 MET A C 1
ATOM 497 O O . MET A 1 66 ? 3.754 -7.539 2.887 1 94.75 66 MET A O 1
ATOM 501 N N . ARG A 1 67 ? 3.074 -5.688 3.879 1 91.94 67 ARG A N 1
ATOM 502 C CA . ARG A 1 67 ? 4.379 -5.426 4.477 1 91.94 67 ARG A CA 1
ATOM 503 C C . ARG A 1 67 ? 4.766 -6.531 5.453 1 91.94 67 ARG A C 1
ATOM 505 O O . ARG A 1 67 ? 5.949 -6.762 5.703 1 91.94 67 ARG A O 1
ATOM 512 N N . ARG A 1 68 ? 3.822 -7.168 5.93 1 91.69 68 ARG A N 1
ATOM 513 C CA . ARG A 1 68 ? 4.055 -8.281 6.844 1 91.69 68 ARG A CA 1
ATOM 514 C C . ARG A 1 68 ? 4.152 -9.602 6.086 1 91.69 68 ARG A C 1
ATOM 516 O O . ARG A 1 68 ? 4.07 -10.672 6.684 1 91.69 68 ARG A O 1
ATOM 523 N N . LYS A 1 69 ? 4.164 -9.508 4.754 1 91.12 69 LYS A N 1
ATOM 524 C CA . LYS A 1 69 ? 4.328 -10.648 3.855 1 91.12 69 LYS A CA 1
ATOM 525 C C . LYS A 1 69 ? 3.133 -11.586 3.934 1 91.12 69 LYS A C 1
ATOM 527 O O . LYS A 1 69 ? 3.291 -12.812 3.867 1 91.12 69 LYS A O 1
ATOM 532 N N . MET A 1 70 ? 1.98 -11 4.215 1 92.06 70 MET A N 1
ATOM 533 C CA . MET A 1 70 ? 0.725 -11.742 4.152 1 92.06 70 MET A CA 1
ATOM 534 C C . MET A 1 70 ? 0.127 -11.688 2.75 1 92.06 70 MET A C 1
ATOM 536 O O . MET A 1 70 ? 0.276 -10.68 2.049 1 92.06 70 MET A O 1
ATOM 540 N N . ASN A 1 71 ? -0.521 -12.781 2.377 1 92.19 71 ASN A N 1
ATOM 541 C CA . ASN A 1 71 ? -1.253 -12.75 1.115 1 92.19 71 ASN A CA 1
ATOM 542 C C . ASN A 1 71 ? -2.486 -11.859 1.202 1 92.19 71 ASN A C 1
ATOM 544 O O . ASN A 1 71 ? -3.289 -11.992 2.127 1 92.19 71 ASN A O 1
ATOM 548 N N . VAL A 1 72 ? -2.574 -10.938 0.25 1 93.38 72 VAL A N 1
ATOM 549 C CA . VAL A 1 72 ? -3.619 -9.922 0.318 1 93.38 72 VAL A CA 1
ATOM 550 C C . VAL A 1 72 ? -4.422 -9.914 -0.981 1 93.38 72 VAL A C 1
ATOM 552 O O . VAL A 1 72 ? -3.854 -10.047 -2.068 1 93.38 72 VAL A O 1
ATOM 555 N N . ALA A 1 73 ? -5.707 -9.789 -0.852 1 93.19 73 ALA A N 1
ATOM 556 C CA . ALA A 1 73 ? -6.59 -9.508 -1.979 1 93.19 73 ALA A CA 1
ATOM 557 C C . ALA A 1 73 ? -7.379 -8.219 -1.743 1 93.19 73 ALA A C 1
ATOM 559 O O . ALA A 1 73 ? -8.031 -8.062 -0.707 1 93.19 73 ALA A O 1
ATOM 560 N N . TYR A 1 74 ? -7.242 -7.309 -2.604 1 94.88 74 TYR A N 1
ATOM 561 C CA . TYR A 1 74 ? -8.008 -6.062 -2.586 1 94.88 74 TYR A CA 1
ATOM 562 C C . TYR A 1 74 ? -8.977 -6.004 -3.758 1 94.88 74 TYR A C 1
ATOM 564 O O . TYR A 1 74 ? -8.578 -6.191 -4.91 1 94.88 74 TYR A O 1
ATOM 572 N N . PHE A 1 75 ? -10.234 -5.684 -3.463 1 94.94 75 PHE A N 1
ATOM 573 C CA . PHE A 1 75 ? -11.258 -5.598 -4.492 1 94.94 75 PHE A CA 1
ATOM 574 C C . PHE A 1 75 ? -11.945 -4.238 -4.461 1 94.94 75 PHE A C 1
ATOM 576 O O . PHE A 1 75 ? -12.477 -3.828 -3.424 1 94.94 75 PHE A O 1
ATOM 583 N N . SER A 1 76 ? -11.875 -3.555 -5.516 1 95.06 76 SER A N 1
ATOM 584 C CA . SER A 1 76 ? -12.805 -2.463 -5.789 1 95.06 76 SER A CA 1
ATOM 585 C C . SER A 1 76 ? -14 -2.945 -6.605 1 95.06 76 SER A C 1
ATOM 587 O O . SER A 1 76 ? -13.859 -3.271 -7.785 1 95.06 76 SER A O 1
ATOM 589 N N . CYS A 1 77 ? -15.125 -3 -6.008 1 95.81 77 CYS A N 1
ATOM 590 C CA . CYS A 1 77 ? -16.234 -3.771 -6.551 1 95.81 77 CYS A CA 1
ATOM 591 C C . CYS A 1 77 ? -16.812 -3.094 -7.789 1 95.81 77 CYS A C 1
ATOM 593 O O . CYS A 1 77 ? -16.984 -1.873 -7.809 1 95.81 77 CYS A O 1
ATOM 595 N N . ALA A 1 78 ? -17.016 -3.84 -8.766 1 93.56 78 ALA A N 1
ATOM 596 C CA . ALA A 1 78 ? -17.891 -3.627 -9.914 1 93.56 78 ALA A CA 1
ATOM 597 C C . ALA A 1 78 ? -19.016 -4.656 -9.945 1 93.56 78 ALA A C 1
ATOM 599 O O . ALA A 1 78 ? -18.984 -5.637 -9.195 1 93.56 78 ALA A O 1
ATOM 600 N N . PRO A 1 79 ? -19.969 -4.449 -10.727 1 94.31 79 PRO A N 1
ATOM 601 C CA . PRO A 1 79 ? -21.109 -5.352 -10.695 1 94.31 79 PRO A CA 1
ATOM 602 C C . PRO A 1 79 ? -20.719 -6.816 -10.883 1 94.31 79 PRO A C 1
ATOM 604 O O . PRO A 1 79 ? -21.297 -7.695 -10.227 1 94.31 79 PRO A O 1
ATOM 607 N N . GLU A 1 80 ? -19.625 -7.047 -11.648 1 91.56 80 GLU A N 1
ATOM 608 C CA . GLU A 1 80 ? -19.312 -8.43 -12 1 91.56 80 GLU A CA 1
ATOM 609 C C . GLU A 1 80 ? -18.078 -8.922 -11.266 1 91.56 80 GLU A C 1
ATOM 611 O O . GLU A 1 80 ? -17.484 -9.938 -11.641 1 91.56 80 GLU A O 1
ATOM 616 N N . THR A 1 81 ? -17.75 -8.156 -10.242 1 90.5 81 THR A N 1
ATOM 617 C CA . THR A 1 81 ? -16.578 -8.594 -9.484 1 90.5 81 THR A CA 1
ATOM 618 C C . THR A 1 81 ? -16.781 -9.992 -8.922 1 90.5 81 THR A C 1
ATOM 620 O O . THR A 1 81 ? -17.797 -10.273 -8.289 1 90.5 81 THR A O 1
ATOM 623 N N . GLU A 1 82 ? -15.836 -10.867 -9.109 1 85.38 82 GLU A N 1
ATOM 624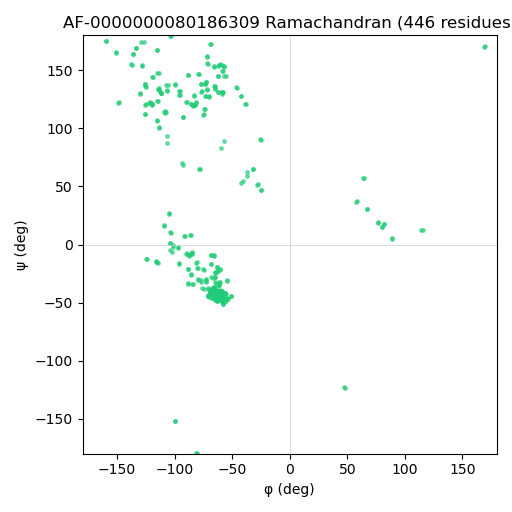 C CA . GLU A 1 82 ? -15.914 -12.234 -8.594 1 85.38 82 GLU A CA 1
ATOM 625 C C . GLU A 1 82 ? -14.852 -12.484 -7.527 1 85.38 82 GLU A C 1
ATOM 627 O O . GLU A 1 82 ? -13.711 -12.047 -7.672 1 85.38 82 GLU A O 1
ATOM 632 N N . PHE A 1 83 ? -15.383 -13.148 -6.379 1 87.25 83 PHE A N 1
ATOM 633 C CA . PHE A 1 83 ? -14.508 -13.414 -5.238 1 87.25 83 PHE A CA 1
ATOM 634 C C . PHE A 1 83 ? -14.156 -14.891 -5.164 1 87.25 83 PHE A C 1
ATOM 636 O O . PHE A 1 83 ? -15.031 -15.75 -5.301 1 87.25 83 PHE A O 1
ATOM 643 N N . ILE A 1 84 ? -13.227 -15.461 -5.719 1 67.19 84 ILE A N 1
ATOM 644 C CA . ILE A 1 84 ? -12.969 -16.906 -5.684 1 67.19 84 ILE A CA 1
ATOM 645 C C . ILE A 1 84 ? -12.242 -17.266 -4.391 1 67.19 84 ILE A C 1
ATOM 647 O O . ILE A 1 84 ? -11.258 -16.625 -4.02 1 67.19 84 ILE A O 1
ATOM 651 N N . ALA A 1 85 ? -12.828 -18.156 -3.512 1 57.78 85 ALA A N 1
ATOM 652 C CA . ALA A 1 85 ? -12.469 -18.594 -2.17 1 57.78 85 ALA A CA 1
ATOM 653 C C . ALA A 1 85 ? -11.156 -19.375 -2.189 1 57.78 85 ALA A C 1
ATOM 655 O O . ALA A 1 85 ? -10.531 -19.578 -1.145 1 57.78 85 ALA A O 1
ATOM 656 N N . SER A 1 86 ? -10.68 -19.688 -3.291 1 53.41 86 SER A N 1
ATOM 657 C CA . SER A 1 86 ? -9.672 -20.75 -3.232 1 53.41 86 SER A CA 1
ATOM 658 C C . SER A 1 86 ? -8.336 -20.203 -2.738 1 53.41 86 SER A C 1
ATOM 660 O O . SER A 1 86 ? -7.578 -20.922 -2.076 1 53.41 86 SER A O 1
ATOM 662 N N . SER A 1 87 ? -8.047 -18.953 -3.059 1 57.03 87 SER A N 1
ATOM 663 C CA . SER A 1 87 ? -6.723 -18.484 -2.66 1 57.03 87 SER A CA 1
ATOM 664 C C . SER A 1 87 ? -6.707 -18.062 -1.193 1 57.03 87 SER A C 1
ATOM 666 O O . SER A 1 87 ? -7.73 -17.641 -0.651 1 57.03 87 SER A O 1
ATOM 668 N N . GLU A 1 88 ? -5.816 -18.672 -0.331 1 68.94 88 GLU A N 1
ATOM 669 C CA . GLU A 1 88 ? -5.848 -18.469 1.113 1 68.94 88 GLU A CA 1
ATOM 670 C C . GLU A 1 88 ? -5.227 -17.125 1.487 1 68.94 88 GLU A C 1
ATOM 672 O O . GLU A 1 88 ? -4.113 -17.062 2.014 1 68.94 88 GLU A O 1
ATOM 677 N N . PRO A 1 89 ? -5.973 -16.016 0.987 1 80.56 89 PRO A N 1
ATOM 678 C CA . PRO A 1 89 ? -5.438 -14.75 1.501 1 80.56 89 PRO A CA 1
ATOM 679 C C . PRO A 1 89 ? -5.527 -14.648 3.021 1 80.56 89 PRO A C 1
ATOM 681 O O . PRO A 1 89 ? -6.398 -15.266 3.637 1 80.56 89 PRO A O 1
ATOM 684 N N . HIS A 1 90 ? -4.52 -14.016 3.514 1 89.88 90 HIS A N 1
ATOM 685 C CA . HIS A 1 90 ? -4.539 -13.703 4.938 1 89.88 90 HIS A CA 1
ATOM 686 C C . HIS A 1 90 ? -5.387 -12.469 5.219 1 89.88 90 HIS A C 1
ATOM 688 O O . HIS A 1 90 ? -5.875 -12.281 6.336 1 89.88 90 HIS A O 1
ATOM 694 N N . CYS A 1 91 ? -5.578 -11.711 4.18 1 94.5 91 CYS A N 1
ATOM 695 C CA . CYS A 1 91 ? -6.316 -10.453 4.301 1 94.5 91 CYS A CA 1
ATOM 696 C C . CYS A 1 91 ? -7.062 -10.133 3.01 1 94.5 91 CYS A C 1
ATOM 698 O O . CYS A 1 91 ? -6.457 -10.062 1.938 1 94.5 91 CYS A O 1
ATOM 700 N N . VAL A 1 92 ? -8.375 -9.984 3.105 1 94.75 92 VAL A N 1
ATOM 701 C CA . VAL A 1 92 ? -9.219 -9.609 1.976 1 94.75 92 VAL A CA 1
ATOM 702 C C . VAL A 1 92 ? -9.938 -8.297 2.281 1 94.75 92 VAL A C 1
ATOM 704 O O . VAL A 1 92 ? -10.609 -8.18 3.311 1 94.75 92 VAL A O 1
ATOM 707 N N . THR A 1 93 ? -9.719 -7.305 1.449 1 96.75 93 THR A N 1
ATOM 708 C CA . THR A 1 93 ? -10.453 -6.051 1.571 1 96.75 93 THR A CA 1
ATOM 709 C C . THR A 1 93 ? -11.367 -5.844 0.369 1 96.75 93 THR A C 1
ATOM 711 O O . THR A 1 93 ? -10.961 -6.07 -0.773 1 96.75 93 THR A O 1
ATOM 714 N N . VAL A 1 94 ? -12.609 -5.488 0.612 1 97 94 VAL A N 1
ATOM 715 C CA . VAL A 1 94 ? -13.641 -5.332 -0.41 1 97 94 VAL A CA 1
ATOM 716 C C . VAL A 1 94 ? -14.258 -3.943 -0.308 1 97 94 VAL A C 1
ATOM 718 O O . VAL A 1 94 ? -14.977 -3.645 0.653 1 97 94 VAL A O 1
ATOM 721 N N . ASP A 1 95 ? -14.023 -3.129 -1.299 1 97.31 95 ASP A N 1
ATOM 722 C CA . ASP A 1 95 ? -14.516 -1.754 -1.297 1 97.31 95 ASP A CA 1
ATOM 723 C C . ASP A 1 95 ? -15.781 -1.622 -2.141 1 97.31 95 ASP A C 1
ATOM 725 O O . ASP A 1 95 ? -15.875 -2.201 -3.225 1 97.31 95 ASP A O 1
ATOM 729 N N . ASP A 1 96 ? -16.797 -0.866 -1.655 1 97.38 96 ASP A N 1
ATOM 730 C CA . ASP A 1 96 ? -18.016 -0.526 -2.383 1 97.38 96 ASP A CA 1
ATOM 731 C C . ASP A 1 96 ? -18.844 -1.775 -2.689 1 97.38 96 ASP A C 1
ATOM 733 O O . ASP A 1 96 ? -19.219 -2.008 -3.84 1 97.38 96 ASP A O 1
ATOM 737 N N . VAL A 1 97 ? -19.156 -2.439 -1.624 1 98.06 97 VAL A N 1
ATOM 738 C CA . VAL A 1 97 ? -19.828 -3.729 -1.737 1 98.06 97 VAL A CA 1
ATOM 739 C C . VAL A 1 97 ? -21.203 -3.537 -2.381 1 98.06 97 VAL A C 1
ATOM 741 O O . VAL A 1 97 ? -21.75 -4.465 -2.982 1 98.06 97 VAL A O 1
ATOM 744 N N . ASP A 1 98 ? -21.719 -2.324 -2.279 1 97.75 98 ASP A N 1
ATOM 745 C CA . ASP A 1 98 ? -23.062 -2.014 -2.773 1 97.75 98 ASP A CA 1
ATOM 746 C C . ASP A 1 98 ? -23.109 -2.07 -4.297 1 97.75 98 ASP A C 1
ATOM 748 O O . ASP A 1 98 ? -24.188 -2.107 -4.887 1 97.75 98 ASP A O 1
ATOM 752 N N . ARG A 1 99 ? -22 -2.199 -4.965 1 97.06 99 ARG A N 1
ATOM 753 C CA . ARG A 1 99 ? -21.938 -2.148 -6.422 1 97.06 99 ARG A CA 1
ATOM 754 C C . ARG A 1 99 ? -22.109 -3.539 -7.023 1 97.06 99 ARG A C 1
ATOM 756 O O . ARG A 1 99 ? -22.281 -3.68 -8.234 1 97.06 99 ARG A O 1
ATOM 763 N N . LEU A 1 100 ? -22.125 -4.551 -6.23 1 97.25 100 LEU A N 1
ATOM 764 C CA . LEU A 1 100 ? -22.141 -5.93 -6.707 1 97.25 100 LEU A CA 1
ATOM 765 C C . LEU A 1 100 ? -23.516 -6.293 -7.273 1 97.25 100 LEU A C 1
ATOM 767 O O . LEU A 1 100 ? -24.531 -5.922 -6.703 1 97.25 100 LEU A O 1
ATOM 771 N N . ASN A 1 101 ? -23.453 -6.984 -8.383 1 96.81 101 ASN A N 1
ATOM 772 C CA . ASN A 1 101 ? -24.688 -7.574 -8.852 1 96.81 101 ASN A CA 1
ATOM 773 C C . ASN A 1 101 ? -25.016 -8.867 -8.117 1 96.81 101 ASN A C 1
ATOM 775 O O . ASN A 1 101 ? -24.281 -9.273 -7.215 1 96.81 101 ASN A O 1
ATOM 779 N N . ALA A 1 102 ? -26.094 -9.469 -8.469 1 96.25 102 ALA A N 1
ATOM 780 C CA . ALA A 1 102 ? -26.594 -10.609 -7.719 1 96.25 102 ALA A CA 1
ATOM 781 C C . ALA A 1 102 ? -25.609 -11.766 -7.742 1 96.25 102 ALA A C 1
ATOM 783 O O . ALA A 1 102 ? -25.344 -12.391 -6.711 1 96.25 102 ALA A O 1
ATOM 784 N N . LYS A 1 103 ? -25.047 -12.047 -8.891 1 94.56 103 LYS A N 1
ATOM 785 C CA . LYS A 1 103 ? -24.094 -13.141 -9.016 1 94.56 103 LYS A CA 1
ATOM 786 C C . LYS A 1 103 ? -22.844 -12.875 -8.188 1 94.56 103 LYS A C 1
ATOM 788 O O . LYS A 1 103 ? -22.344 -13.766 -7.5 1 94.56 103 LYS A O 1
ATOM 793 N N . ALA A 1 104 ? -22.359 -11.68 -8.273 1 94.12 104 ALA A N 1
ATOM 794 C CA . ALA A 1 104 ? -21.172 -11.289 -7.516 1 94.12 104 ALA A CA 1
ATOM 795 C C . ALA A 1 104 ? -21.438 -11.344 -6.012 1 94.12 104 ALA A C 1
ATOM 797 O O . ALA A 1 104 ? -20.547 -11.695 -5.23 1 94.12 104 ALA A O 1
ATOM 798 N N . GLN A 1 105 ? -22.656 -11.055 -5.645 1 96.94 105 GLN A N 1
ATOM 799 C CA . GLN A 1 105 ? -23.031 -11.133 -4.234 1 96.94 105 GLN A CA 1
ATOM 800 C C . GLN A 1 105 ? -22.953 -12.57 -3.729 1 96.94 105 GLN A C 1
ATOM 802 O O . GLN A 1 105 ? -22.516 -12.82 -2.6 1 96.94 105 GLN A O 1
ATOM 807 N N . ILE A 1 106 ? -23.328 -13.469 -4.543 1 94.94 106 ILE A N 1
ATOM 808 C CA . ILE A 1 106 ? -23.25 -14.883 -4.188 1 94.94 106 ILE A CA 1
ATOM 809 C C . ILE A 1 106 ? -21.781 -15.289 -4.004 1 94.94 106 ILE A C 1
ATOM 811 O O . ILE A 1 106 ? -21.453 -16 -3.061 1 94.94 106 ILE A O 1
ATOM 815 N N . SER A 1 107 ? -20.969 -14.789 -4.863 1 92.88 107 SER A N 1
ATOM 816 C CA . SER A 1 107 ? -19.531 -15.102 -4.777 1 92.88 107 SER A CA 1
ATOM 817 C C . SER A 1 107 ? -18.938 -14.57 -3.479 1 92.88 107 SER A C 1
ATOM 819 O O . SER A 1 107 ? -18.141 -15.258 -2.83 1 92.88 107 SER A O 1
ATOM 821 N N . LEU A 1 108 ? -19.312 -13.344 -3.068 1 94.25 108 LEU A N 1
ATOM 822 C CA . LEU A 1 108 ? -18.812 -12.781 -1.816 1 94.25 108 LEU A CA 1
ATOM 823 C C . LEU A 1 108 ? -19.359 -13.555 -0.62 1 94.25 108 LEU A C 1
ATOM 825 O O . LEU A 1 108 ? -18.641 -13.789 0.351 1 94.25 108 LEU A O 1
ATOM 829 N N . PHE A 1 109 ? -20.625 -13.969 -0.745 1 95.12 109 PHE A N 1
ATOM 830 C CA . PHE A 1 109 ? -21.219 -14.781 0.304 1 95.12 109 PHE A CA 1
ATOM 831 C C . PHE A 1 109 ? -20.453 -16.078 0.485 1 95.12 109 PHE A C 1
ATOM 833 O O . PHE A 1 109 ? -20.172 -16.5 1.612 1 95.12 109 PHE A O 1
ATOM 840 N N . ASN A 1 110 ? -20.062 -16.656 -0.575 1 92.44 110 ASN A N 1
ATOM 841 C CA . ASN A 1 110 ? -19.297 -17.906 -0.532 1 92.44 110 ASN A CA 1
ATOM 842 C C . ASN A 1 110 ? -17.906 -17.672 0.058 1 92.44 110 ASN A C 1
ATOM 844 O O . ASN A 1 110 ? -17.391 -18.516 0.804 1 92.44 110 ASN A O 1
ATOM 848 N N . LEU A 1 111 ? -17.312 -16.562 -0.301 1 90.94 111 LEU A N 1
ATOM 849 C CA . LEU A 1 111 ? -16 -16.219 0.266 1 90.94 111 LEU A CA 1
ATOM 850 C C . LEU A 1 111 ? -16.094 -16.062 1.779 1 90.94 111 LEU A C 1
ATOM 852 O O . LEU A 1 111 ? -15.234 -16.547 2.516 1 90.94 111 LEU A O 1
ATOM 856 N N . TYR A 1 112 ? -17.188 -15.398 2.219 1 92.94 112 TYR A N 1
ATOM 857 C CA . TYR A 1 112 ? -17.422 -15.242 3.648 1 92.94 112 TYR A CA 1
ATOM 858 C C . TYR A 1 112 ? -17.453 -16.594 4.348 1 92.94 112 TYR A C 1
ATOM 860 O O . TYR A 1 112 ? -16.781 -16.781 5.363 1 92.94 112 TYR A O 1
ATOM 868 N N . ASN A 1 113 ? -18.172 -17.453 3.816 1 91.75 113 ASN A N 1
ATOM 869 C CA . ASN A 1 113 ? -18.312 -18.781 4.41 1 91.75 113 ASN A CA 1
ATOM 870 C C . ASN A 1 113 ? -16.984 -19.547 4.41 1 91.75 113 ASN A C 1
ATOM 872 O O . ASN A 1 113 ? -16.656 -20.219 5.383 1 91.75 113 ASN A O 1
ATOM 876 N N . HIS A 1 114 ? -16.328 -19.406 3.375 1 89.88 114 HIS A N 1
ATOM 877 C CA . HIS A 1 114 ? -15.031 -20.078 3.275 1 89.88 114 HIS A CA 1
ATOM 878 C C . HIS A 1 114 ? -14.062 -19.578 4.332 1 89.88 114 HIS A C 1
ATOM 880 O O . HIS A 1 114 ? -13.406 -20.359 5.012 1 89.88 114 HIS A O 1
ATOM 886 N N . ILE A 1 115 ? -13.984 -18.266 4.461 1 89.19 115 ILE A N 1
ATOM 887 C CA . ILE A 1 115 ? -13.086 -17.641 5.43 1 89.19 115 ILE A CA 1
ATOM 888 C C . ILE A 1 115 ? -13.5 -18.047 6.844 1 89.19 115 ILE A C 1
ATOM 890 O O . ILE A 1 115 ? -12.641 -18.328 7.688 1 89.19 115 ILE A O 1
ATOM 894 N N . ARG A 1 116 ? -14.734 -18.047 7.074 1 88.5 116 ARG A N 1
ATOM 895 C CA . ARG A 1 116 ? -15.25 -18.422 8.383 1 88.5 116 ARG A CA 1
ATOM 896 C C . ARG A 1 116 ? -14.867 -19.859 8.734 1 88.5 116 ARG A C 1
ATOM 898 O O . ARG A 1 116 ? -14.445 -20.141 9.859 1 88.5 116 ARG A O 1
ATOM 905 N N . ASP A 1 117 ? -14.992 -20.703 7.82 1 87.56 117 ASP A N 1
ATOM 906 C CA . ASP A 1 117 ? -14.727 -22.125 8.031 1 87.56 117 ASP A CA 1
ATOM 907 C C . ASP A 1 117 ? -13.234 -22.391 8.211 1 87.56 117 ASP A C 1
ATOM 909 O O . ASP A 1 117 ? -12.844 -23.219 9.039 1 87.56 117 ASP A O 1
ATOM 913 N N . GLU A 1 118 ? -12.406 -21.703 7.5 1 81.94 118 GLU A N 1
ATOM 914 C CA . GLU A 1 118 ? -10.961 -21.938 7.539 1 81.94 118 GLU A CA 1
ATOM 915 C C . GLU A 1 118 ? -10.305 -21.156 8.672 1 81.94 118 GLU A C 1
ATOM 917 O O . GLU A 1 118 ? -9.273 -21.578 9.203 1 81.94 118 GLU A O 1
ATOM 922 N N . GLY A 1 119 ? -10.852 -20.047 9.156 1 71.88 119 GLY A N 1
ATOM 923 C CA . GLY A 1 119 ? -10.547 -19.312 10.367 1 71.88 119 GLY A CA 1
ATOM 924 C C . GLY A 1 119 ? -9.289 -18.469 10.258 1 71.88 119 GLY A C 1
ATOM 925 O O . GLY A 1 119 ? -8.734 -18.031 11.273 1 71.88 119 GLY A O 1
ATOM 926 N N . HIS A 1 120 ? -8.75 -18.109 9.047 1 78.81 120 HIS A N 1
ATOM 927 C CA . HIS A 1 120 ? -7.426 -17.516 9.109 1 78.81 120 HIS A CA 1
ATOM 928 C C . HIS A 1 120 ? -7.406 -16.156 8.422 1 78.81 120 HIS A C 1
ATOM 930 O O . HIS A 1 120 ? -6.555 -15.312 8.719 1 78.81 120 HIS A O 1
ATOM 936 N N . ALA A 1 121 ? -8.398 -15.773 7.684 1 89.69 121 ALA A N 1
ATOM 937 C CA . ALA A 1 121 ? -8.25 -14.562 6.879 1 89.69 121 ALA A CA 1
ATOM 938 C C . ALA A 1 121 ? -9.078 -13.414 7.461 1 89.69 121 ALA A C 1
ATOM 940 O O . ALA A 1 121 ? -10.164 -13.633 8 1 89.69 121 ALA A O 1
ATOM 941 N N . LEU A 1 122 ? -8.539 -12.258 7.508 1 94.62 122 LEU A N 1
ATOM 942 C CA . LEU A 1 122 ? -9.289 -11.031 7.762 1 94.62 122 LEU A CA 1
ATOM 943 C C . LEU A 1 122 ? -10.117 -10.633 6.543 1 94.62 122 LEU A C 1
ATOM 945 O O . LEU A 1 122 ? -9.617 -10.656 5.414 1 94.62 122 LEU A O 1
ATOM 949 N N . LEU A 1 123 ? -11.359 -10.406 6.746 1 95.81 123 LEU A N 1
ATOM 950 C CA . LEU A 1 123 ? -12.242 -9.859 5.719 1 95.81 123 LEU A CA 1
ATOM 951 C C . LEU A 1 123 ? -12.75 -8.477 6.121 1 95.81 123 LEU A C 1
ATOM 953 O O . LEU A 1 123 ? -13.539 -8.352 7.055 1 95.81 123 LEU A O 1
ATOM 957 N N . LEU A 1 124 ? -12.234 -7.469 5.484 1 97.75 124 LEU A N 1
ATOM 958 C CA . LEU A 1 124 ? -12.617 -6.078 5.703 1 97.75 124 LEU A CA 1
ATOM 959 C C . LEU A 1 124 ? -13.414 -5.543 4.523 1 97.75 124 LEU A C 1
ATOM 961 O O . LEU A 1 124 ? -12.891 -5.422 3.414 1 97.75 124 LEU A O 1
ATOM 965 N N . VAL A 1 125 ? -14.695 -5.242 4.742 1 98.31 125 VAL A N 1
ATOM 966 C CA . VAL A 1 125 ? -15.617 -4.852 3.678 1 98.31 125 VAL A CA 1
ATOM 967 C C . VAL A 1 125 ? -16.141 -3.445 3.943 1 98.31 125 VAL A C 1
ATOM 969 O O . VAL A 1 125 ? -16.344 -3.059 5.094 1 98.31 125 VAL A O 1
ATOM 972 N N . SER A 1 126 ? -16.344 -2.668 2.881 1 98.44 126 SER A N 1
ATOM 973 C CA . SER A 1 126 ? -16.906 -1.337 3.08 1 98.44 126 SER A CA 1
ATOM 974 C C . SER A 1 126 ? -18.109 -1.106 2.176 1 98.44 126 SER A C 1
ATOM 976 O O . SER A 1 126 ? -18.234 -1.743 1.129 1 98.44 126 SER A O 1
ATOM 978 N N . GLY A 1 127 ? -19.016 -0.23 2.574 1 97.94 127 GLY A N 1
ATOM 979 C CA . GLY A 1 127 ? -20.188 0.19 1.831 1 97.94 127 GLY A CA 1
ATOM 980 C C . GLY A 1 127 ? -20.75 1.522 2.295 1 97.94 127 GLY A C 1
ATOM 981 O O . GLY A 1 127 ? -20.266 2.096 3.273 1 97.94 127 GLY A O 1
ATOM 982 N N . PRO A 1 128 ? -21.75 2.002 1.603 1 97.38 128 PRO A N 1
ATOM 983 C CA . PRO A 1 128 ? -22.234 3.365 1.839 1 97.38 128 PRO A CA 1
ATOM 984 C C . PRO A 1 128 ? -23.234 3.445 2.984 1 97.38 128 PRO A C 1
ATOM 986 O O . PRO A 1 128 ? -23.625 4.539 3.4 1 97.38 128 PRO A O 1
ATOM 989 N N . ALA A 1 129 ? -23.656 2.299 3.527 1 98 129 ALA A N 1
ATOM 990 C CA . ALA A 1 129 ? -24.703 2.289 4.555 1 98 129 ALA A CA 1
ATOM 991 C C . ALA A 1 129 ? -24.531 1.1 5.496 1 98 129 ALA A C 1
ATOM 993 O O . ALA A 1 129 ? -23.781 0.162 5.191 1 98 129 ALA A O 1
ATOM 994 N N . ALA A 1 130 ? -25.25 1.205 6.637 1 98 130 ALA A N 1
ATOM 995 C CA . ALA A 1 130 ? -25.281 0.065 7.547 1 98 130 ALA A CA 1
ATOM 996 C C . ALA A 1 130 ? -25.828 -1.18 6.859 1 98 130 ALA A C 1
ATOM 998 O O . ALA A 1 130 ? -26.609 -1.076 5.91 1 98 130 ALA A O 1
ATOM 999 N N . PRO A 1 131 ? -25.438 -2.342 7.352 1 97.69 131 PRO A N 1
ATOM 1000 C CA . PRO A 1 131 ? -25.812 -3.568 6.645 1 97.69 131 PRO A CA 1
ATOM 1001 C C . PRO A 1 131 ? -27.312 -3.643 6.34 1 97.69 131 PRO A C 1
ATOM 1003 O O . PRO A 1 131 ? -27.703 -3.883 5.195 1 97.69 131 PRO A O 1
ATOM 1006 N N . ALA A 1 132 ? -28.125 -3.311 7.281 1 96.38 132 ALA A N 1
ATOM 1007 C CA . ALA A 1 132 ? -29.578 -3.459 7.145 1 96.38 132 ALA A CA 1
ATOM 1008 C C . ALA A 1 132 ? -30.125 -2.49 6.109 1 96.38 132 ALA A C 1
ATOM 1010 O O . ALA A 1 132 ? -31.25 -2.662 5.629 1 96.38 132 ALA A O 1
ATOM 1011 N N . GLN A 1 133 ? -29.391 -1.503 5.746 1 97.5 133 GLN A N 1
ATOM 1012 C CA . GLN A 1 133 ? -29.859 -0.462 4.836 1 97.5 133 GLN A CA 1
ATOM 1013 C C . GLN A 1 133 ? -29.328 -0.683 3.424 1 97.5 133 GLN A C 1
ATOM 1015 O O . GLN A 1 133 ? -29.625 0.092 2.514 1 97.5 133 GLN A O 1
ATOM 1020 N N . LEU A 1 134 ? -28.547 -1.706 3.293 1 97.62 134 LEU A N 1
ATOM 1021 C CA . LEU A 1 134 ? -27.984 -2.006 1.98 1 97.62 134 LEU A CA 1
ATOM 1022 C C . LEU A 1 134 ? -29 -2.711 1.098 1 97.62 134 LEU A C 1
ATOM 1024 O O . LEU A 1 134 ? -29.891 -3.396 1.603 1 97.62 134 LEU A O 1
ATOM 1028 N N . ARG A 1 135 ? -28.922 -2.428 -0.224 1 96.44 135 ARG A N 1
ATOM 1029 C CA . ARG A 1 135 ? -29.734 -3.148 -1.201 1 96.44 135 ARG A CA 1
ATOM 1030 C C . ARG A 1 135 ? -28.969 -4.344 -1.766 1 96.44 135 ARG A C 1
ATOM 1032 O O . ARG A 1 135 ? -28.625 -4.367 -2.951 1 96.44 135 ARG A O 1
ATOM 1039 N N . LEU A 1 136 ? -28.734 -5.348 -0.888 1 97.94 136 LEU A N 1
ATOM 1040 C CA . LEU A 1 136 ? -28.047 -6.586 -1.22 1 97.94 136 LEU A CA 1
ATOM 1041 C C . LEU A 1 136 ? -28.875 -7.801 -0.823 1 97.94 136 LEU A C 1
ATOM 1043 O O . LEU A 1 136 ? -29.984 -7.652 -0.275 1 97.94 136 LEU A O 1
ATOM 1047 N N . ARG A 1 137 ? -28.359 -8.984 -1.214 1 97.44 137 ARG A N 1
ATOM 1048 C CA . ARG A 1 137 ? -28.984 -10.227 -0.794 1 97.44 137 ARG A CA 1
ATOM 1049 C C . ARG A 1 137 ? -29.094 -10.305 0.725 1 97.44 137 ARG A C 1
ATOM 1051 O O . ARG A 1 137 ? -28.156 -9.914 1.434 1 97.44 137 ARG A O 1
ATOM 1058 N N . ASP A 1 138 ? -30.141 -10.891 1.217 1 97.25 138 ASP A N 1
ATOM 1059 C CA . ASP A 1 138 ? -30.406 -10.969 2.65 1 97.25 138 ASP A CA 1
ATOM 1060 C C . ASP A 1 138 ? -29.312 -11.742 3.375 1 97.25 138 ASP A C 1
ATOM 1062 O O . ASP A 1 138 ? -28.906 -11.375 4.477 1 97.25 138 ASP A O 1
ATOM 1066 N N . ASP A 1 139 ? -28.922 -12.805 2.814 1 97.31 139 ASP A N 1
ATOM 1067 C CA . ASP A 1 139 ? -27.922 -13.633 3.465 1 97.31 139 ASP A CA 1
ATOM 1068 C C . ASP A 1 139 ? -26.578 -12.891 3.555 1 97.31 139 ASP A C 1
ATOM 1070 O O . ASP A 1 139 ? -25.859 -13.016 4.551 1 97.31 139 ASP A O 1
ATOM 1074 N N . LEU A 1 140 ? -26.234 -12.125 2.545 1 97.69 140 LEU A N 1
ATOM 1075 C CA . LEU A 1 140 ? -25.016 -11.336 2.58 1 97.69 140 LEU A CA 1
ATOM 1076 C C . LEU A 1 140 ? -25.125 -10.203 3.6 1 97.69 140 LEU A C 1
ATOM 1078 O O . LEU A 1 140 ? -24.172 -9.938 4.344 1 97.69 140 LEU A O 1
ATOM 1082 N N . ILE A 1 141 ? -26.297 -9.578 3.654 1 97.88 141 ILE A N 1
ATOM 1083 C CA . ILE A 1 141 ? -26.562 -8.531 4.637 1 97.88 141 ILE A CA 1
ATOM 1084 C C . ILE A 1 141 ? -26.375 -9.086 6.047 1 97.88 141 ILE A C 1
ATOM 1086 O O . ILE A 1 141 ? -25.75 -8.445 6.891 1 97.88 141 ILE A O 1
ATOM 1090 N N . THR A 1 142 ? -26.875 -10.234 6.246 1 96.88 142 THR A N 1
ATOM 1091 C CA . THR A 1 142 ? -26.75 -10.898 7.539 1 96.88 142 THR A CA 1
ATOM 1092 C C . THR A 1 142 ? -25.281 -11.125 7.883 1 96.88 142 THR A C 1
ATOM 1094 O O . THR A 1 142 ? -24.859 -10.859 9.008 1 96.88 142 THR A O 1
ATOM 1097 N N . ARG A 1 143 ? -24.516 -11.633 6.949 1 96.31 143 ARG A N 1
ATOM 1098 C CA . ARG A 1 143 ? -23.094 -11.883 7.172 1 96.31 143 ARG A CA 1
ATOM 1099 C C . ARG A 1 143 ? -22.359 -10.594 7.508 1 96.31 143 ARG A C 1
ATOM 1101 O O . ARG A 1 143 ? -21.5 -10.57 8.391 1 96.31 143 ARG A O 1
ATOM 1108 N N . LEU A 1 144 ? -22.656 -9.5 6.781 1 96.88 144 LEU A N 1
ATOM 1109 C CA . LEU A 1 144 ? -21.984 -8.227 6.977 1 96.88 144 LEU A CA 1
ATOM 1110 C C . LEU A 1 144 ? -22.25 -7.68 8.375 1 96.88 144 LEU A C 1
ATOM 1112 O O . LEU A 1 144 ? -21.484 -6.84 8.875 1 96.88 144 LEU A O 1
ATOM 1116 N N . GLY A 1 145 ? -23.281 -8.195 8.938 1 96.25 145 GLY A N 1
ATOM 1117 C CA . GLY A 1 145 ? -23.641 -7.75 10.273 1 96.25 145 GLY A CA 1
ATOM 1118 C C . GLY A 1 145 ? -23.125 -8.664 11.367 1 96.25 145 GLY A C 1
ATOM 1119 O O . GLY A 1 145 ? -23.25 -8.352 12.555 1 96.25 145 GLY A O 1
ATOM 1120 N N . TRP A 1 146 ? -22.453 -9.789 11.07 1 92.88 146 TRP A N 1
ATOM 1121 C CA . TRP A 1 146 ? -22.047 -10.82 12.016 1 92.88 146 TRP A CA 1
ATOM 1122 C C . TRP A 1 146 ? -20.797 -10.398 12.773 1 92.88 146 TRP A C 1
ATOM 1124 O O . TRP A 1 146 ? -20.562 -10.828 13.906 1 92.88 146 TRP A O 1
ATOM 1134 N N . GLY A 1 147 ? -19.922 -9.578 12.156 1 95.12 147 GLY A N 1
ATOM 1135 C CA . GLY A 1 147 ? -18.688 -9.156 12.781 1 95.12 147 GLY A CA 1
ATOM 1136 C C . GLY A 1 147 ? -18.766 -7.766 13.391 1 95.12 147 GLY A C 1
ATOM 1137 O O . GLY A 1 147 ? -19.797 -7.387 13.945 1 95.12 147 GLY A O 1
ATOM 1138 N N . LEU A 1 148 ? -17.703 -7.125 13.445 1 97 148 LEU A N 1
ATOM 1139 C CA . LEU A 1 148 ? -17.688 -5.742 13.906 1 97 148 LEU A CA 1
ATOM 1140 C C . LEU A 1 148 ? -18.188 -4.797 12.812 1 97 148 LEU A C 1
ATOM 1142 O O . LEU A 1 148 ? -17.797 -4.93 11.648 1 97 148 LEU A O 1
ATOM 1146 N N . VAL A 1 149 ? -19.078 -3.945 13.195 1 98.12 149 VAL A N 1
ATOM 1147 C CA . VAL A 1 149 ? -19.625 -2.959 12.281 1 98.12 149 VAL A CA 1
ATOM 1148 C C . VAL A 1 149 ? -19.328 -1.551 12.789 1 98.12 149 VAL A C 1
ATOM 1150 O O . VAL A 1 149 ? -19.719 -1.193 13.906 1 98.12 149 VAL A O 1
ATOM 1153 N N . TYR A 1 150 ? -18.609 -0.765 11.945 1 98.12 150 TYR A N 1
ATOM 1154 C CA . TYR A 1 150 ? -18.234 0.588 12.344 1 98.12 150 TYR A CA 1
ATOM 1155 C C . TYR A 1 150 ? -18.688 1.606 11.305 1 98.12 150 TYR A C 1
ATOM 1157 O O . TYR A 1 150 ? -18.547 1.382 10.102 1 98.12 150 TYR A O 1
ATOM 1165 N N . GLN A 1 151 ? -19.234 2.678 11.797 1 97.88 151 GLN A N 1
ATOM 1166 C CA . GLN A 1 151 ? -19.438 3.846 10.938 1 97.88 151 GLN A CA 1
ATOM 1167 C C . GLN A 1 151 ? -18.156 4.68 10.859 1 97.88 151 GLN A C 1
ATOM 1169 O O . GLN A 1 151 ? -17.547 5 11.883 1 97.88 151 GLN A O 1
ATOM 1174 N N . VAL A 1 152 ? -17.75 4.965 9.672 1 97.5 152 VAL A N 1
ATOM 1175 C CA . VAL A 1 152 ? -16.641 5.902 9.461 1 97.5 152 VAL A CA 1
ATOM 1176 C C . VAL A 1 152 ? -17.188 7.32 9.336 1 97.5 152 VAL A C 1
ATOM 1178 O O . VAL A 1 152 ? -18 7.605 8.453 1 97.5 152 VAL A O 1
ATOM 1181 N N . HIS A 1 153 ? -16.734 8.141 10.164 1 94.69 153 HIS A N 1
ATOM 1182 C CA . HIS A 1 153 ? -17.234 9.508 10.203 1 94.69 153 HIS A CA 1
ATOM 1183 C C . HIS A 1 153 ? -16.359 10.453 9.391 1 94.69 153 HIS A C 1
ATOM 1185 O O . HIS A 1 153 ? -15.133 10.422 9.508 1 94.69 153 HIS A O 1
ATOM 1191 N N . GLU A 1 154 ? -17.047 11.203 8.609 1 90.12 154 GLU A N 1
ATOM 1192 C CA . GLU A 1 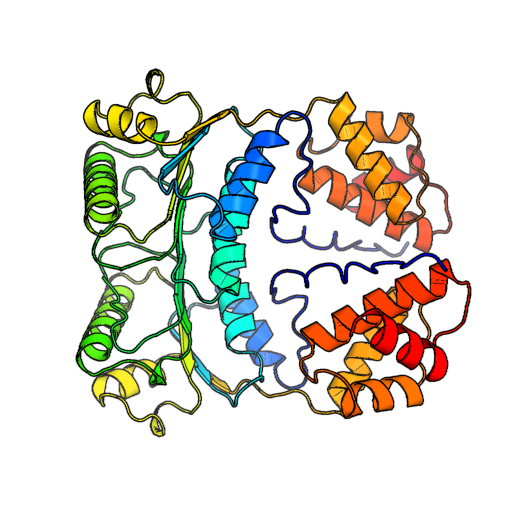154 ? -16.328 12.266 7.906 1 90.12 154 GLU A CA 1
ATOM 1193 C C . GLU A 1 154 ? -15.805 13.312 8.883 1 90.12 154 GLU A C 1
ATOM 1195 O O . GLU A 1 154 ? -16.391 13.539 9.938 1 90.12 154 GLU A O 1
ATOM 1200 N N . LEU A 1 155 ? -14.781 13.922 8.461 1 89.56 155 LEU A N 1
ATOM 1201 C CA . LEU A 1 155 ? -14.242 15 9.289 1 89.56 155 LEU A CA 1
ATOM 1202 C C . LEU A 1 155 ? -15.078 16.266 9.148 1 89.56 155 LEU A C 1
ATOM 1204 O O . LEU A 1 155 ? -15.539 16.594 8.055 1 89.56 155 LEU A O 1
ATOM 1208 N N . SER A 1 156 ? -15.312 16.906 10.234 1 88.62 156 SER A N 1
ATOM 1209 C CA . SER A 1 156 ? -15.906 18.234 10.188 1 88.62 156 SER A CA 1
ATOM 1210 C C . SER A 1 156 ? -14.906 19.266 9.672 1 88.62 156 SER A C 1
ATOM 1212 O O . SER A 1 156 ? -13.711 19 9.602 1 88.62 156 SER A O 1
ATOM 1214 N N . ASP A 1 157 ? -15.461 20.344 9.25 1 88.81 157 ASP A N 1
ATOM 1215 C CA . ASP A 1 157 ? -14.578 21.422 8.812 1 88.81 157 ASP A CA 1
ATOM 1216 C C . ASP A 1 157 ? -13.586 21.797 9.914 1 88.81 157 ASP A C 1
ATOM 1218 O O . ASP A 1 157 ? -12.414 22.062 9.633 1 88.81 157 ASP A O 1
ATOM 1222 N N . GLU A 1 158 ? -14.109 21.859 11.078 1 90.62 158 GLU A N 1
ATOM 1223 C CA . GLU A 1 158 ? -13.258 22.188 12.211 1 90.62 158 GLU A CA 1
ATOM 1224 C C . GLU A 1 158 ? -12.141 21.156 12.383 1 90.62 158 GLU A C 1
ATOM 1226 O O . GLU A 1 158 ? -10.984 21.531 12.625 1 90.62 158 GLU A O 1
ATOM 1231 N N . GLU A 1 159 ? -12.461 19.984 12.188 1 89.31 159 GLU A N 1
ATOM 1232 C CA . GLU A 1 159 ? -11.477 18.906 12.312 1 89.31 159 GLU A CA 1
ATOM 1233 C C . GLU A 1 159 ? -10.453 18.969 11.188 1 89.31 159 GLU A C 1
ATOM 1235 O O . GLU A 1 159 ? -9.266 18.703 11.406 1 89.31 159 GLU A O 1
ATOM 1240 N N . LYS A 1 160 ? -10.93 19.234 10.047 1 89.38 160 LYS A N 1
ATOM 1241 C CA . LYS A 1 160 ? -10.023 19.391 8.906 1 89.38 160 LYS A CA 1
ATOM 1242 C C . LYS A 1 160 ? -9.039 20.531 9.133 1 89.38 160 LYS A C 1
ATOM 1244 O O . LYS A 1 160 ? -7.848 20.391 8.836 1 89.38 160 LYS A O 1
ATOM 1249 N N . ILE A 1 161 ? -9.523 21.578 9.68 1 90.62 161 ILE A N 1
ATOM 1250 C CA . ILE A 1 161 ? -8.68 22.734 9.961 1 90.62 161 ILE A CA 1
ATOM 1251 C C . ILE A 1 161 ? -7.617 22.375 10.992 1 90.62 161 ILE A C 1
ATOM 1253 O O . ILE A 1 161 ? -6.438 22.688 10.812 1 90.62 161 ILE A O 1
ATOM 1257 N N . LYS A 1 162 ? -8.086 21.719 12.016 1 90.19 162 LYS A N 1
ATOM 1258 C CA . LYS A 1 162 ? -7.152 21.281 13.047 1 90.19 162 LYS A CA 1
ATOM 1259 C C . LYS A 1 162 ? -6.07 20.375 12.461 1 90.19 162 LYS A C 1
ATOM 1261 O O . LYS A 1 162 ? -4.887 20.531 12.781 1 90.19 162 LYS A O 1
ATOM 1266 N N . ALA A 1 163 ? -6.508 19.516 11.617 1 88.94 163 ALA A N 1
ATOM 1267 C CA . ALA A 1 163 ? -5.566 18.609 10.969 1 88.94 163 ALA A CA 1
ATOM 1268 C C . ALA A 1 163 ? -4.57 19.375 10.102 1 88.94 163 ALA A C 1
ATOM 1270 O O . ALA A 1 163 ? -3.373 19.062 10.109 1 88.94 163 ALA A O 1
ATOM 1271 N N . MET A 1 164 ? -5.023 20.312 9.406 1 90.12 164 MET A N 1
ATOM 1272 C CA . MET A 1 164 ? -4.168 21.125 8.555 1 90.12 164 MET A CA 1
ATOM 1273 C C . MET A 1 164 ? -3.148 21.891 9.383 1 90.12 164 MET A C 1
ATOM 1275 O O . MET A 1 164 ? -1.964 21.938 9.039 1 90.12 164 MET A O 1
ATOM 1279 N N . LYS A 1 165 ? -3.617 22.453 10.406 1 90.88 165 LYS A N 1
ATOM 1280 C CA . LYS A 1 165 ? -2.74 23.25 11.266 1 90.88 165 LYS A CA 1
ATOM 1281 C C . LYS A 1 165 ? -1.678 22.375 11.922 1 90.88 165 LYS A C 1
ATOM 1283 O O . LYS A 1 165 ? -0.51 22.75 12 1 90.88 165 LYS A O 1
ATOM 1288 N N . CYS A 1 166 ? -2.084 21.266 12.336 1 86.5 166 CYS A N 1
ATOM 1289 C CA . CYS A 1 166 ? -1.137 20.312 12.914 1 86.5 166 CYS A CA 1
ATOM 1290 C C . CYS A 1 166 ? -0.09 19.891 11.891 1 86.5 166 CYS A C 1
ATOM 1292 O O . CYS A 1 166 ? 1.1 19.828 12.203 1 86.5 166 CYS A O 1
ATOM 1294 N N . HIS A 1 167 ? -0.56 19.594 10.766 1 85.06 167 HIS A N 1
ATOM 1295 C CA . HIS A 1 167 ? 0.324 19.203 9.672 1 85.06 167 HIS A CA 1
ATOM 1296 C C . HIS A 1 167 ? 1.332 20.312 9.359 1 85.06 167 HIS A C 1
ATOM 1298 O O . HIS A 1 167 ? 2.518 20.031 9.156 1 85.06 167 HIS A O 1
ATOM 1304 N N . ALA A 1 168 ? 0.892 21.484 9.344 1 86.06 168 ALA A N 1
ATOM 1305 C CA . ALA A 1 168 ? 1.734 22.641 9.055 1 86.06 168 ALA A CA 1
ATOM 1306 C C . ALA A 1 168 ? 2.756 22.859 10.164 1 86.06 168 ALA A C 1
ATOM 1308 O O . ALA A 1 168 ? 3.93 23.125 9.891 1 86.06 168 ALA A O 1
ATOM 1309 N N . LEU A 1 169 ? 2.305 22.75 11.375 1 82.5 169 LEU A N 1
ATOM 1310 C CA . LEU A 1 169 ? 3.164 22.953 12.539 1 82.5 169 LEU A CA 1
ATOM 1311 C C . LEU A 1 169 ? 4.32 21.969 12.539 1 82.5 169 LEU A C 1
ATOM 1313 O O . LEU A 1 169 ? 5.453 22.328 12.875 1 82.5 169 LEU A O 1
ATOM 1317 N N . GLY A 1 170 ? 4.043 20.812 12.203 1 74.62 170 GLY A N 1
ATOM 1318 C CA . GLY A 1 170 ? 5.07 19.781 12.133 1 74.62 170 GLY A CA 1
ATOM 1319 C C . GLY A 1 170 ? 6.172 20.109 11.141 1 74.62 170 GLY A C 1
ATOM 1320 O O . GLY A 1 170 ? 7.285 19.594 11.25 1 74.62 170 GLY A O 1
ATOM 1321 N N . ARG A 1 171 ? 5.902 20.922 10.25 1 72.69 171 ARG A N 1
ATOM 1322 C CA . ARG A 1 171 ? 6.863 21.312 9.219 1 72.69 171 ARG A CA 1
ATOM 1323 C C . ARG A 1 171 ? 7.434 22.703 9.508 1 72.69 171 ARG A C 1
ATOM 1325 O O . ARG A 1 171 ? 8.148 23.266 8.672 1 72.69 171 ARG A O 1
ATOM 1332 N N . GLY A 1 172 ? 6.984 23.188 10.57 1 75.94 172 GLY A N 1
ATOM 1333 C CA . GLY A 1 172 ? 7.449 24.516 10.938 1 75.94 172 GLY A CA 1
ATOM 1334 C C . GLY A 1 172 ? 6.727 25.625 10.203 1 75.94 172 GLY A C 1
ATOM 1335 O O . GLY A 1 172 ? 7.246 26.75 10.086 1 75.94 172 GLY A O 1
ATOM 1336 N N . LEU A 1 173 ? 5.656 25.297 9.617 1 80.31 173 LEU A N 1
ATOM 1337 C CA . LEU A 1 173 ? 4.867 26.266 8.859 1 80.31 173 LEU A CA 1
ATOM 1338 C C . LEU A 1 173 ? 3.732 26.828 9.711 1 80.31 173 LEU A C 1
ATOM 1340 O O . LEU A 1 173 ? 3.012 26.078 10.367 1 80.31 173 LEU A O 1
ATOM 1344 N N . ASP A 1 174 ? 3.684 28.094 9.727 1 85.81 174 ASP A N 1
ATOM 1345 C CA . ASP A 1 174 ? 2.539 28.734 10.359 1 85.81 174 ASP A CA 1
ATOM 1346 C C . ASP A 1 174 ? 1.376 28.875 9.383 1 85.81 174 ASP A C 1
ATOM 1348 O O . ASP A 1 174 ? 1.518 29.516 8.328 1 85.81 174 ASP A O 1
ATOM 1352 N N . LEU A 1 175 ? 0.251 28.297 9.711 1 92 175 LEU A N 1
ATOM 1353 C CA . LEU A 1 175 ? -0.907 28.297 8.82 1 92 175 LEU A CA 1
ATOM 1354 C C . LEU A 1 175 ? -2.047 29.125 9.414 1 92 175 LEU A C 1
ATOM 1356 O O . LEU A 1 175 ? -2.785 28.641 10.273 1 92 175 LEU A O 1
ATOM 1360 N N . PRO A 1 176 ? -2.191 30.312 8.938 1 93.38 176 PRO A N 1
ATOM 1361 C CA . PRO A 1 176 ? -3.271 31.156 9.453 1 93.38 176 PRO A CA 1
ATOM 1362 C C . PRO A 1 176 ? -4.656 30.578 9.188 1 93.38 176 PRO A C 1
ATOM 1364 O O . PRO A 1 176 ? -4.859 29.891 8.18 1 93.38 176 PRO A O 1
ATOM 1367 N N . GLN A 1 177 ? -5.578 30.969 10.062 1 93.56 177 GLN A N 1
ATOM 1368 C CA . GLN A 1 177 ? -6.953 30.484 9.977 1 93.56 177 GLN A CA 1
ATOM 1369 C C . GLN A 1 177 ? -7.586 30.875 8.641 1 93.56 177 GLN A C 1
ATOM 1371 O O . GLN A 1 177 ? -8.305 30.078 8.039 1 93.56 177 GLN A O 1
ATOM 1376 N N . GLU A 1 178 ? -7.336 32 8.234 1 93.56 178 GLU A N 1
ATOM 1377 C CA . GLU A 1 178 ? -7.941 32.5 7.004 1 93.56 178 GLU A CA 1
ATOM 1378 C C . GLU A 1 178 ? -7.52 31.641 5.805 1 93.56 178 GLU A C 1
ATOM 1380 O O . GLU A 1 178 ? -8.305 31.453 4.871 1 93.56 178 GLU A O 1
ATOM 1385 N N . VAL A 1 179 ? -6.348 31.172 5.848 1 93.38 179 VAL A N 1
ATOM 1386 C CA . VAL A 1 179 ? -5.855 30.344 4.758 1 93.38 179 VAL A CA 1
ATOM 1387 C C . VAL A 1 179 ? -6.555 28.984 4.793 1 93.38 179 VAL A C 1
ATOM 1389 O O . VAL A 1 179 ? -6.945 28.453 3.75 1 93.38 179 VAL A O 1
ATOM 1392 N N . CYS A 1 180 ? -6.676 28.422 5.98 1 93 180 CYS A N 1
ATOM 1393 C CA . CYS A 1 180 ? -7.406 27.156 6.133 1 93 180 CYS A CA 1
ATOM 1394 C C . CYS A 1 180 ? -8.812 27.281 5.562 1 93 180 CYS A C 1
ATOM 1396 O O . CYS A 1 180 ? -9.25 26.406 4.805 1 93 180 CYS A O 1
ATOM 1398 N N . ASP A 1 181 ? -9.422 28.375 5.941 1 92.44 181 ASP A N 1
ATOM 1399 C CA . ASP A 1 181 ? -10.789 28.609 5.484 1 92.44 181 ASP A CA 1
ATOM 1400 C C . ASP A 1 181 ? -10.844 28.719 3.963 1 92.44 181 ASP A C 1
ATOM 1402 O O . ASP A 1 181 ? -11.766 28.203 3.33 1 92.44 181 ASP A O 1
ATOM 1406 N N . TYR A 1 182 ? -9.953 29.406 3.475 1 91.94 182 TYR A N 1
ATOM 1407 C CA . TYR A 1 182 ? -9.883 29.594 2.031 1 91.94 182 TYR A CA 1
ATOM 1408 C C . TYR A 1 182 ? -9.711 28.266 1.313 1 91.94 182 TYR A C 1
ATOM 1410 O O . TYR A 1 182 ? -10.391 28 0.316 1 91.94 182 TYR A O 1
ATOM 1418 N N . LEU A 1 183 ? -8.828 27.422 1.764 1 90.19 183 LEU A N 1
ATOM 1419 C CA . LEU A 1 183 ? -8.562 26.109 1.158 1 90.19 183 LEU A CA 1
ATOM 1420 C C . LEU A 1 183 ? -9.805 25.234 1.198 1 90.19 183 LEU A C 1
ATOM 1422 O O . LEU A 1 183 ? -10.094 24.531 0.235 1 90.19 183 LEU A O 1
ATOM 1426 N N . LEU A 1 184 ? -10.531 25.266 2.309 1 89.06 184 LEU A N 1
ATOM 1427 C CA . LEU A 1 184 ? -11.727 24.453 2.475 1 89.06 184 LEU A CA 1
ATOM 1428 C C . LEU A 1 184 ? -12.828 24.906 1.528 1 89.06 184 LEU A C 1
ATOM 1430 O O . LEU A 1 184 ? -13.656 24.094 1.101 1 89.06 184 LEU A O 1
ATOM 1434 N N . ARG A 1 185 ? -12.781 26.172 1.213 1 88.31 185 ARG A N 1
ATOM 1435 C CA . ARG A 1 185 ? -13.836 26.75 0.387 1 88.31 185 ARG A CA 1
ATOM 1436 C C . ARG A 1 185 ? -13.508 26.609 -1.096 1 88.31 185 ARG A C 1
ATOM 1438 O O . ARG A 1 185 ? -14.406 26.422 -1.92 1 88.31 185 ARG A O 1
ATOM 1445 N N . HIS A 1 186 ? -12.273 26.672 -1.455 1 84.44 186 HIS A N 1
ATOM 1446 C CA . HIS A 1 186 ? -11.914 26.812 -2.863 1 84.44 186 HIS A CA 1
ATOM 1447 C C . HIS A 1 186 ? -11.172 25.578 -3.369 1 84.44 186 HIS A C 1
ATOM 1449 O O . HIS A 1 186 ? -11.008 25.391 -4.578 1 84.44 186 HIS A O 1
ATOM 1455 N N . GLY A 1 187 ? -10.695 24.766 -2.541 1 77.19 187 GLY A N 1
ATOM 1456 C CA . GLY A 1 187 ? -9.945 23.594 -2.934 1 77.19 187 GLY A CA 1
ATOM 1457 C C . GLY A 1 187 ? -10.742 22.312 -2.816 1 77.19 187 GLY A C 1
ATOM 1458 O O . GLY A 1 187 ? -11.953 22.344 -2.562 1 77.19 187 GLY A O 1
ATOM 1459 N N . ARG A 1 188 ? -10.023 21.219 -3.205 1 75.31 188 ARG A N 1
ATOM 1460 C CA . ARG A 1 188 ? -10.617 19.906 -2.941 1 75.31 188 ARG A CA 1
ATOM 1461 C C . ARG A 1 188 ? -10.734 19.656 -1.441 1 75.31 188 ARG A C 1
ATOM 1463 O O . ARG A 1 188 ? -9.797 19.922 -0.685 1 75.31 188 ARG A O 1
ATOM 1470 N N . ARG A 1 189 ? -11.812 19.188 -1.063 1 75.88 189 ARG A N 1
ATOM 1471 C CA . ARG A 1 189 ? -12.125 19.125 0.361 1 75.88 189 ARG A CA 1
ATOM 1472 C C . ARG A 1 189 ? -11.609 17.828 0.984 1 75.88 189 ARG A C 1
ATOM 1474 O O . ARG A 1 189 ? -11.586 17.703 2.209 1 75.88 189 ARG A O 1
ATOM 1481 N N . ASP A 1 190 ? -11.188 17 0.079 1 76.12 190 ASP A N 1
ATOM 1482 C CA . ASP A 1 190 ? -10.672 15.758 0.654 1 76.12 190 ASP A CA 1
ATOM 1483 C C . ASP A 1 190 ? -9.32 16 1.33 1 76.12 190 ASP A C 1
ATOM 1485 O O . ASP A 1 190 ? -8.516 16.797 0.854 1 76.12 190 ASP A O 1
ATOM 1489 N N . LEU A 1 191 ? -9.148 15.375 2.439 1 79.44 191 LEU A N 1
ATOM 1490 C CA . LEU A 1 191 ? -8.008 15.633 3.318 1 79.44 191 LEU A CA 1
ATOM 1491 C C . LEU A 1 191 ? -6.695 15.375 2.592 1 79.44 191 LEU A C 1
ATOM 1493 O O . LEU A 1 191 ? -5.762 16.172 2.686 1 79.44 191 LEU A O 1
ATOM 1497 N N . PRO A 1 192 ? -6.633 14.289 1.811 1 72.75 192 PRO A N 1
ATOM 1498 C CA . PRO A 1 192 ? -5.363 14.086 1.11 1 72.75 192 PRO A CA 1
ATOM 1499 C C . PRO A 1 192 ? -5 15.25 0.19 1 72.75 192 PRO A C 1
ATOM 1501 O O . PRO A 1 192 ? -3.846 15.68 0.154 1 72.75 192 PRO A O 1
ATOM 1504 N N . SER A 1 193 ? -5.934 15.742 -0.463 1 77.69 193 SER A N 1
ATOM 1505 C CA . SER A 1 193 ? -5.711 16.875 -1.356 1 77.69 193 SER A CA 1
ATOM 1506 C C . SER A 1 193 ? -5.355 18.125 -0.574 1 77.69 193 SER A C 1
ATOM 1508 O O . SER A 1 193 ? -4.508 18.922 -1.002 1 77.69 193 SER A O 1
ATOM 1510 N N . LEU A 1 194 ? -6.008 18.312 0.515 1 83.31 194 LEU A N 1
ATOM 1511 C CA . LEU A 1 194 ? -5.727 19.469 1.362 1 83.31 194 LEU A CA 1
ATOM 1512 C C . LEU A 1 194 ? -4.289 19.438 1.865 1 83.31 194 LEU A C 1
ATOM 1514 O O . LEU A 1 194 ? -3.584 20.453 1.818 1 83.31 194 LEU A O 1
ATOM 1518 N N . MET A 1 195 ? -3.867 18.281 2.248 1 83.19 195 MET A N 1
ATOM 1519 C CA . MET A 1 195 ? -2.51 18.125 2.762 1 83.19 195 MET A CA 1
ATOM 1520 C C . MET A 1 195 ? -1.482 18.328 1.652 1 83.19 195 MET A C 1
ATOM 1522 O O . MET A 1 195 ? -0.437 18.938 1.872 1 83.19 195 MET A O 1
ATOM 1526 N N . ALA A 1 196 ? -1.836 17.75 0.558 1 76.19 196 ALA A N 1
ATOM 1527 C CA . ALA A 1 196 ? -0.948 17.938 -0.588 1 76.19 196 ALA A CA 1
ATOM 1528 C C . ALA A 1 196 ? -0.793 19.406 -0.938 1 76.19 196 ALA A C 1
ATOM 1530 O O . ALA A 1 196 ? 0.307 19.859 -1.258 1 76.19 196 ALA A O 1
ATOM 1531 N N . THR A 1 197 ? -1.868 20.094 -0.94 1 82.12 197 THR A N 1
ATOM 1532 C CA . THR A 1 197 ? -1.847 21.531 -1.2 1 82.12 197 THR A CA 1
ATOM 1533 C C . THR A 1 197 ? -0.979 22.25 -0.173 1 82.12 197 THR A C 1
ATOM 1535 O O . THR A 1 197 ? -0.216 23.156 -0.523 1 82.12 197 THR A O 1
ATOM 1538 N N . LEU A 1 198 ? -1.027 21.891 1.05 1 85.25 198 LEU A N 1
ATOM 1539 C CA . LEU A 1 198 ? -0.225 22.5 2.109 1 85.25 198 LEU A CA 1
ATOM 1540 C C . LEU A 1 198 ? 1.26 22.234 1.881 1 85.25 198 LEU A C 1
ATOM 1542 O O . LEU A 1 198 ? 2.092 23.109 2.098 1 85.25 198 LEU A O 1
ATOM 1546 N N . ASP A 1 199 ? 1.505 21.062 1.496 1 81.12 199 ASP A N 1
ATOM 1547 C CA . ASP A 1 199 ? 2.896 20.734 1.211 1 81.12 199 ASP A CA 1
ATOM 1548 C C . ASP A 1 199 ? 3.445 21.594 0.077 1 81.12 199 ASP A C 1
ATOM 1550 O O . ASP A 1 199 ? 4.574 22.078 0.153 1 81.12 199 ASP A O 1
ATOM 1554 N N . ALA A 1 200 ? 2.668 21.703 -0.897 1 80.88 200 ALA A N 1
ATOM 1555 C CA . ALA A 1 200 ? 3.051 22.562 -2.02 1 80.88 200 ALA A CA 1
ATOM 1556 C C . ALA A 1 200 ? 3.23 24 -1.569 1 80.88 200 ALA A C 1
ATOM 1558 O O . ALA A 1 200 ? 4.164 24.688 -2.004 1 80.88 200 ALA A O 1
ATOM 1559 N N . LEU A 1 201 ? 2.336 24.375 -0.765 1 83.5 201 LEU A N 1
ATOM 1560 C CA . LEU A 1 201 ? 2.398 25.734 -0.242 1 83.5 201 LEU A CA 1
ATOM 1561 C C . LEU A 1 201 ? 3.66 25.938 0.588 1 83.5 201 LEU A C 1
ATOM 1563 O O . LEU A 1 201 ? 4.285 27 0.523 1 83.5 201 LEU A O 1
ATOM 1567 N N . ASP A 1 202 ? 3.988 24.984 1.409 1 82.81 202 ASP A N 1
ATOM 1568 C CA . ASP A 1 202 ? 5.203 25.047 2.219 1 82.81 202 ASP A CA 1
ATOM 1569 C C . ASP A 1 202 ? 6.445 25.172 1.34 1 82.81 202 ASP A C 1
ATOM 1571 O O . ASP A 1 202 ? 7.289 26.047 1.579 1 82.81 202 ASP A O 1
ATOM 1575 N N . SER A 1 203 ? 6.516 24.312 0.336 1 77.69 203 SER A N 1
ATOM 1576 C CA . SER A 1 203 ? 7.633 24.359 -0.599 1 77.69 203 SER A CA 1
ATOM 1577 C C . SER A 1 203 ? 7.695 25.719 -1.305 1 77.69 203 SER A C 1
ATOM 1579 O O . SER A 1 203 ? 8.773 26.297 -1.459 1 77.69 203 SER A O 1
ATOM 1581 N N . PHE A 1 204 ? 6.586 26.109 -1.694 1 78.19 204 PHE A N 1
ATOM 1582 C CA . PHE A 1 204 ? 6.477 27.391 -2.391 1 78.19 204 PHE A CA 1
ATOM 1583 C C . PHE A 1 204 ? 6.887 28.531 -1.479 1 78.19 204 PHE A C 1
ATOM 1585 O O . PHE A 1 204 ? 7.582 29.453 -1.907 1 78.19 204 PHE A O 1
ATOM 1592 N N . SER A 1 205 ? 6.367 28.516 -0.338 1 83.69 205 SER A N 1
ATOM 1593 C CA . SER A 1 205 ? 6.688 29.531 0.658 1 83.69 205 SER A CA 1
ATOM 1594 C C . SER A 1 205 ? 8.188 29.594 0.931 1 83.69 205 SER A C 1
ATOM 1596 O O . SER A 1 205 ? 8.781 30.672 0.977 1 83.69 205 SER A O 1
ATOM 1598 N N . LEU A 1 206 ? 8.797 28.516 1.02 1 76.94 206 LEU A N 1
ATOM 1599 C CA . LEU A 1 206 ? 10.227 28.422 1.29 1 76.94 206 LEU A CA 1
ATOM 1600 C C . LEU A 1 206 ? 11.039 28.891 0.089 1 76.94 206 LEU A C 1
ATOM 1602 O O . LEU A 1 206 ? 12.008 29.641 0.245 1 76.94 206 LEU A O 1
ATOM 1606 N N . ALA A 1 207 ? 10.648 28.469 -1.003 1 74.75 207 ALA A N 1
ATOM 1607 C CA . ALA A 1 207 ? 11.344 28.828 -2.232 1 74.75 207 ALA A CA 1
ATOM 1608 C C . ALA A 1 207 ? 11.297 30.344 -2.463 1 74.75 207 ALA A C 1
ATOM 1610 O O . ALA A 1 207 ? 12.258 30.922 -2.975 1 74.75 207 ALA A O 1
ATOM 1611 N N . ASN A 1 208 ? 10.25 30.891 -2.086 1 80.44 208 ASN A N 1
ATOM 1612 C CA . ASN A 1 208 ? 10.055 32.312 -2.344 1 80.44 208 ASN A CA 1
ATOM 1613 C C . ASN A 1 208 ? 10.305 33.156 -1.092 1 80.44 208 ASN A C 1
ATOM 1615 O O . ASN A 1 208 ? 10.227 34.375 -1.136 1 80.44 208 ASN A O 1
ATOM 1619 N N . GLN A 1 209 ? 10.508 32.469 -0.043 1 83.69 209 GLN A N 1
ATOM 1620 C CA . GLN A 1 209 ? 10.75 33.125 1.239 1 83.69 209 GLN A CA 1
ATOM 1621 C C . GLN A 1 209 ? 9.586 34.031 1.623 1 83.69 209 GLN A C 1
ATOM 1623 O O . GLN A 1 209 ? 9.797 35.188 1.989 1 83.69 209 GLN A O 1
ATOM 1628 N N . ARG A 1 210 ? 8.508 33.656 1.356 1 86.81 210 ARG A N 1
ATOM 1629 C CA . ARG A 1 210 ? 7.285 34.406 1.696 1 86.81 210 ARG A CA 1
ATOM 1630 C C . ARG A 1 210 ? 6.438 33.625 2.691 1 86.81 210 ARG A C 1
ATOM 1632 O O . ARG A 1 210 ? 6.422 32.375 2.664 1 86.81 210 ARG A O 1
ATOM 1639 N N . LYS A 1 211 ? 5.77 34.375 3.52 1 88.69 211 LYS A N 1
ATOM 1640 C CA . LYS A 1 211 ? 4.852 33.719 4.453 1 88.69 211 LYS A CA 1
ATOM 1641 C C . LYS A 1 211 ? 3.617 33.188 3.73 1 88.69 211 LYS A C 1
ATOM 1643 O O . LYS A 1 211 ? 3.258 33.688 2.66 1 88.69 211 LYS A O 1
ATOM 1648 N N . VAL A 1 212 ? 3 32.188 4.344 1 90.19 212 VAL A N 1
ATOM 1649 C CA . VAL A 1 212 ? 1.797 31.609 3.762 1 90.19 212 VAL A CA 1
ATOM 1650 C C . VAL A 1 212 ? 0.611 32.531 3.963 1 90.19 212 VAL A C 1
ATOM 1652 O O . VAL A 1 212 ? 0.236 32.844 5.098 1 90.19 212 VAL A O 1
ATOM 1655 N N . THR A 1 213 ? 0.119 33.094 2.891 1 91.44 213 THR A N 1
ATOM 1656 C CA . THR A 1 213 ? -1.024 34 2.867 1 91.44 213 THR A CA 1
ATOM 1657 C C . THR A 1 213 ? -1.996 33.625 1.754 1 91.44 213 THR A C 1
ATOM 1659 O O . THR A 1 213 ? -1.707 32.719 0.95 1 91.44 213 THR A O 1
ATOM 1662 N N . ILE A 1 214 ? -3.16 34.25 1.821 1 90.88 214 ILE A N 1
ATOM 1663 C CA . ILE A 1 214 ? -4.184 34 0.82 1 90.88 214 ILE A CA 1
ATOM 1664 C C . ILE A 1 214 ? -3.654 34.344 -0.569 1 90.88 214 ILE A C 1
ATOM 1666 O O . ILE A 1 214 ? -3.812 33.562 -1.513 1 90.88 214 ILE A O 1
ATOM 1670 N N . PRO A 1 215 ? -2.982 35.469 -0.697 1 90 215 PRO A N 1
ATOM 1671 C CA . PRO A 1 215 ? -2.434 35.781 -2.018 1 90 215 PRO A CA 1
ATOM 1672 C C . PRO A 1 215 ? -1.458 34.719 -2.52 1 90 215 PRO A C 1
ATOM 1674 O O . PRO A 1 215 ? -1.459 34.375 -3.707 1 90 215 PRO A O 1
ATOM 1677 N N . LEU A 1 216 ? -0.665 34.25 -1.622 1 88.5 216 LEU A N 1
ATOM 1678 C CA . LEU A 1 216 ? 0.271 33.188 -2.006 1 88.5 216 LEU A CA 1
ATOM 1679 C C . LEU A 1 216 ? -0.473 31.953 -2.477 1 88.5 216 LEU A C 1
ATOM 1681 O O . LEU A 1 216 ? -0.06 31.312 -3.441 1 88.5 216 LEU A O 1
ATOM 1685 N N . VAL A 1 217 ? -1.549 31.547 -1.764 1 87.44 217 VAL A N 1
ATOM 1686 C CA . VAL A 1 217 ? -2.355 30.375 -2.111 1 87.44 217 VAL A CA 1
ATOM 1687 C C . VAL A 1 217 ? -2.959 30.562 -3.5 1 87.44 217 VAL A C 1
ATOM 1689 O O . VAL A 1 217 ? -2.973 29.641 -4.309 1 87.44 217 VAL A O 1
ATOM 1692 N N . ARG A 1 218 ? -3.424 31.766 -3.729 1 87.12 218 ARG A N 1
ATOM 1693 C CA . ARG A 1 218 ? -4.023 32.062 -5.023 1 87.12 218 ARG A CA 1
ATOM 1694 C C . ARG A 1 218 ? -2.998 31.922 -6.148 1 87.12 218 ARG A C 1
ATOM 1696 O O . ARG A 1 218 ? -3.318 31.422 -7.227 1 87.12 218 ARG A O 1
ATOM 1703 N N . GLU A 1 219 ? -1.88 32.375 -5.902 1 85.38 219 GLU A N 1
ATOM 1704 C CA . GLU A 1 219 ? -0.8 32.219 -6.875 1 85.38 219 GLU A CA 1
ATOM 1705 C C . GLU A 1 219 ? -0.503 30.75 -7.16 1 85.38 219 GLU A C 1
ATOM 1707 O O . GLU A 1 219 ? -0.278 30.375 -8.305 1 85.38 219 GLU A O 1
ATOM 1712 N N . LEU A 1 220 ? -0.44 29.984 -6.051 1 80.94 220 LEU A N 1
ATOM 1713 C CA . LEU A 1 220 ? -0.2 28.562 -6.199 1 80.94 220 LEU A CA 1
ATOM 1714 C C . LEU A 1 220 ? -1.284 27.906 -7.055 1 80.94 220 LEU A C 1
ATOM 1716 O O . LEU A 1 220 ? -0.987 27.094 -7.93 1 80.94 220 LEU A O 1
ATOM 1720 N N . PHE A 1 221 ? -2.586 28.219 -6.73 1 80.25 221 PHE A N 1
ATOM 1721 C CA . PHE A 1 221 ? -3.713 27.641 -7.449 1 80.25 221 PHE A CA 1
ATOM 1722 C C . PHE A 1 221 ? -3.672 28.031 -8.922 1 80.25 221 PHE A C 1
ATOM 1724 O O . PHE A 1 221 ? -4.082 27.25 -9.789 1 80.25 221 PHE A O 1
ATOM 1731 N N . GLN A 1 222 ? -3.162 29.219 -9.219 1 78.19 222 GLN A N 1
ATOM 1732 C CA . GLN A 1 222 ? -3.023 29.672 -10.602 1 78.19 222 GLN A CA 1
ATOM 1733 C C . GLN A 1 222 ? -1.888 28.938 -11.312 1 78.19 222 GLN A C 1
ATOM 1735 O O . GLN A 1 222 ? -1.94 28.734 -12.523 1 78.19 222 GLN A O 1
ATOM 1740 N N . ALA A 1 223 ? -0.933 28.625 -10.508 1 69 223 ALA A N 1
ATOM 1741 C CA . ALA A 1 223 ? 0.225 27.922 -11.062 1 69 223 ALA A CA 1
ATOM 1742 C C . ALA A 1 223 ? -0.099 26.469 -11.352 1 69 223 ALA A C 1
ATOM 1744 O O . ALA A 1 223 ? 0.483 25.859 -12.25 1 69 223 ALA A O 1
ATOM 1745 N N . VAL A 1 224 ? -0.882 25.859 -10.484 1 61.34 224 VAL A N 1
ATOM 1746 C CA . VAL A 1 224 ? -1.197 24.438 -10.625 1 61.34 224 VAL A CA 1
ATOM 1747 C C . VAL A 1 224 ? -2.359 24.266 -11.602 1 61.34 224 VAL A C 1
ATOM 1749 O O . VAL A 1 224 ? -2.471 23.234 -12.266 1 61.34 224 VAL A O 1
ATOM 1752 N N . SER A 1 225 ? -3.309 25.109 -11.711 1 53.88 225 SER A N 1
ATOM 1753 C CA . SER A 1 225 ? -4.387 25.047 -12.695 1 53.88 225 SER A CA 1
ATOM 1754 C C . SER A 1 225 ? -3.859 25.266 -14.109 1 53.88 225 SER A C 1
ATOM 1756 O O . SER A 1 225 ? -2.963 26.078 -14.32 1 53.88 225 SER A O 1
ATOM 1758 N N . MET B 1 1 ? 16.25 12.484 32.625 1 27.36 1 MET B N 1
ATOM 1759 C CA . MET B 1 1 ? 16.875 12.203 31.328 1 27.36 1 MET B CA 1
ATOM 1760 C C . MET B 1 1 ? 15.883 11.609 30.344 1 27.36 1 MET B C 1
ATOM 1762 O O . MET B 1 1 ? 15.281 10.57 30.625 1 27.36 1 MET B O 1
ATOM 1766 N N . LYS B 1 2 ? 15.117 12.438 29.719 1 33.66 2 LYS B N 1
ATOM 1767 C CA . LYS B 1 2 ? 13.82 12.312 29.047 1 33.66 2 LYS B CA 1
ATOM 1768 C C . LYS B 1 2 ? 13.891 11.297 27.906 1 33.66 2 LYS B C 1
ATOM 1770 O O . LYS B 1 2 ? 14.781 11.367 27.062 1 33.66 2 LYS B O 1
ATOM 1775 N N . GLN B 1 3 ? 13.766 10.07 28.141 1 33.81 3 GLN B N 1
ATOM 1776 C CA . GLN B 1 3 ? 13.633 8.883 27.297 1 33.81 3 GLN B CA 1
ATOM 1777 C C . GLN B 1 3 ? 12.969 9.227 25.969 1 33.81 3 GLN B C 1
ATOM 1779 O O . GLN B 1 3 ? 11.758 9.438 25.906 1 33.81 3 GLN B O 1
ATOM 1784 N N . LEU B 1 4 ? 13.508 10.203 25.359 1 36.69 4 LEU B N 1
ATOM 1785 C CA . LEU B 1 4 ? 12.961 10.516 24.047 1 36.69 4 LEU B CA 1
ATOM 1786 C C . LEU B 1 4 ? 12.703 9.25 23.25 1 36.69 4 LEU B C 1
ATOM 1788 O O . LEU B 1 4 ? 13.641 8.523 22.906 1 36.69 4 LEU B O 1
ATOM 1792 N N . LEU B 1 5 ? 11.977 8.289 23.797 1 39.75 5 LEU B N 1
ATOM 1793 C CA . LEU B 1 5 ? 11.414 7.164 23.047 1 39.75 5 LEU B CA 1
ATOM 1794 C C . LEU B 1 5 ? 11.234 7.523 21.578 1 39.75 5 LEU B C 1
ATOM 1796 O O . LEU B 1 5 ? 10.281 8.211 21.219 1 39.75 5 LEU B O 1
ATOM 1800 N N . LEU B 1 6 ? 12.32 8.125 21 1 43.22 6 LEU B N 1
ATOM 1801 C CA . LEU B 1 6 ? 12.297 8.445 19.578 1 43.22 6 LEU B CA 1
ATOM 1802 C C . LEU B 1 6 ? 11.578 7.355 18.797 1 43.22 6 LEU B C 1
ATOM 1804 O O . LEU B 1 6 ? 12.062 6.227 18.703 1 43.22 6 LEU B O 1
ATOM 1808 N N . ASP B 1 7 ? 10.406 7.105 19.078 1 46.66 7 ASP B N 1
ATOM 1809 C CA . ASP B 1 7 ? 9.523 6.242 18.297 1 46.66 7 ASP B CA 1
ATOM 1810 C C . ASP B 1 7 ? 9.859 6.305 16.812 1 46.66 7 ASP B C 1
ATOM 1812 O O . ASP B 1 7 ? 9.664 7.34 16.172 1 46.66 7 ASP B O 1
ATOM 1816 N N . ILE B 1 8 ? 11.133 5.789 16.516 1 48.5 8 ILE B N 1
ATOM 1817 C CA . ILE B 1 8 ? 11.461 5.602 15.102 1 48.5 8 ILE B CA 1
ATOM 1818 C C . ILE B 1 8 ? 10.172 5.434 14.297 1 48.5 8 ILE B C 1
ATOM 1820 O O . ILE B 1 8 ? 9.406 4.496 14.531 1 48.5 8 ILE B O 1
ATOM 1824 N N . ALA B 1 9 ? 9.688 6.531 13.867 1 54.62 9 ALA B N 1
ATOM 1825 C CA . ALA B 1 9 ? 8.5 6.512 13.008 1 54.62 9 ALA B CA 1
ATOM 1826 C C . ALA B 1 9 ? 8.547 5.332 12.039 1 54.62 9 ALA B C 1
ATOM 1828 O O . ALA B 1 9 ? 9.617 4.945 11.57 1 54.62 9 ALA B O 1
ATOM 1829 N N . PRO B 1 10 ? 7.582 4.441 12.07 1 59.97 10 PRO B N 1
ATOM 1830 C CA . PRO B 1 10 ? 7.512 3.326 11.125 1 59.97 10 PRO B CA 1
ATOM 1831 C C . PRO B 1 10 ? 7.855 3.744 9.695 1 59.97 10 PRO B C 1
ATOM 1833 O O . PRO B 1 10 ? 7.586 4.883 9.305 1 59.97 10 PRO B O 1
ATOM 1836 N N . SER B 1 11 ? 8.773 3.068 9.039 1 66.94 11 SER B N 1
ATOM 1837 C CA . SER B 1 11 ? 9.156 3.307 7.648 1 66.94 11 SER B CA 1
ATOM 1838 C C . SER B 1 11 ? 7.934 3.467 6.754 1 66.94 11 SER B C 1
ATOM 1840 O O . SER B 1 11 ? 6.93 2.779 6.945 1 66.94 11 SER B O 1
ATOM 1842 N N . PRO B 1 12 ? 7.965 4.445 5.91 1 77.44 12 PRO B N 1
ATOM 1843 C CA . PRO B 1 12 ? 6.855 4.629 4.969 1 77.44 12 PRO B CA 1
ATOM 1844 C C . PRO B 1 12 ? 6.613 3.4 4.094 1 77.44 12 PRO B C 1
ATOM 1846 O O . PRO B 1 12 ? 7.516 2.58 3.912 1 77.44 12 PRO B O 1
ATOM 1849 N N . PRO B 1 13 ? 5.438 3.258 3.684 1 86.06 13 PRO B N 1
ATOM 1850 C CA . PRO B 1 13 ? 5.168 2.152 2.762 1 86.06 13 PRO B CA 1
ATOM 1851 C C . PRO B 1 13 ? 6.016 2.221 1.494 1 86.06 13 PRO B C 1
ATOM 1853 O O . PRO B 1 13 ? 6.383 3.311 1.049 1 86.06 13 PRO B O 1
ATOM 1856 N N . PRO B 1 14 ? 6.348 1.081 0.917 1 90.25 14 PRO B N 1
ATOM 1857 C CA . PRO B 1 14 ? 7.133 1.053 -0.317 1 90.25 14 PRO B CA 1
ATOM 1858 C C . PRO B 1 14 ? 6.426 1.734 -1.485 1 90.25 14 PRO B C 1
ATOM 1860 O O . PRO B 1 14 ? 5.227 1.532 -1.687 1 90.25 14 PRO B O 1
ATOM 1863 N N . THR B 1 15 ? 7.102 2.586 -2.162 1 91.25 15 THR B N 1
ATOM 1864 C CA . THR B 1 15 ? 6.676 3.23 -3.4 1 91.25 15 THR B CA 1
ATOM 1865 C C . THR B 1 15 ? 7.816 3.254 -4.414 1 91.25 15 THR B C 1
ATOM 1867 O O . THR B 1 15 ? 8.969 2.998 -4.066 1 91.25 15 THR B O 1
ATOM 1870 N N . LEU B 1 16 ? 7.441 3.512 -5.68 1 92.75 16 LEU B N 1
ATOM 1871 C CA . LEU B 1 16 ? 8.492 3.688 -6.672 1 92.75 16 LEU B CA 1
ATOM 1872 C C . LEU B 1 16 ? 9.32 4.93 -6.367 1 92.75 16 LEU B C 1
ATOM 1874 O O . LEU B 1 16 ? 10.531 4.957 -6.629 1 92.75 16 LEU B O 1
ATOM 1878 N N . ALA B 1 17 ? 8.719 5.914 -5.711 1 84.31 17 ALA B N 1
ATOM 1879 C CA . ALA B 1 17 ? 9.359 7.195 -5.43 1 84.31 17 ALA B CA 1
ATOM 1880 C C . ALA B 1 17 ? 10.422 7.051 -4.34 1 84.31 17 ALA B C 1
ATOM 1882 O O . ALA B 1 17 ? 11.422 7.77 -4.34 1 84.31 17 ALA B O 1
ATOM 1883 N N . ASN B 1 18 ? 10.242 6.105 -3.424 1 82.62 18 ASN B N 1
ATOM 1884 C CA . ASN B 1 18 ? 11.219 6 -2.34 1 82.62 18 ASN B CA 1
ATOM 1885 C C . ASN B 1 18 ? 12.164 4.824 -2.553 1 82.62 18 ASN B C 1
ATOM 1887 O O . ASN B 1 18 ? 12.867 4.41 -1.627 1 82.62 18 ASN B O 1
ATOM 1891 N N . PHE B 1 19 ? 12.133 4.227 -3.74 1 89.81 19 PHE B N 1
ATOM 1892 C CA . PHE B 1 19 ? 13.156 3.295 -4.195 1 89.81 19 PHE B CA 1
ATOM 1893 C C . PHE B 1 19 ? 14.336 4.043 -4.801 1 89.81 19 PHE B C 1
ATOM 1895 O O . PHE B 1 19 ? 14.18 4.777 -5.777 1 89.81 19 PHE B O 1
ATOM 1902 N N . VAL B 1 20 ? 15.5 3.895 -4.262 1 88.12 20 VAL B N 1
ATOM 1903 C CA . VAL B 1 20 ? 16.688 4.527 -4.828 1 88.12 20 VAL B CA 1
ATOM 1904 C C . VAL B 1 20 ? 17.094 3.797 -6.105 1 88.12 20 VAL B C 1
ATOM 1906 O O . VAL B 1 20 ? 17.453 2.617 -6.066 1 88.12 20 VAL B O 1
ATOM 1909 N N . PRO B 1 21 ? 17.062 4.438 -7.211 1 90.5 21 PRO B N 1
ATOM 1910 C CA . PRO B 1 21 ? 17.172 3.768 -8.508 1 90.5 21 PRO B CA 1
ATOM 1911 C C . PRO B 1 21 ? 18.516 3.062 -8.703 1 90.5 21 PRO B C 1
ATOM 1913 O O . PRO B 1 21 ? 18.547 1.927 -9.18 1 90.5 21 PRO B O 1
ATOM 1916 N N . GLY B 1 22 ? 19.734 3.816 -8.328 1 89.75 22 GLY B N 1
ATOM 1917 C CA . GLY B 1 22 ? 21.016 3.24 -8.68 1 89.75 22 GLY B CA 1
ATOM 1918 C C . GLY B 1 22 ? 21.094 2.752 -10.109 1 89.75 22 GLY B C 1
ATOM 1919 O O . GLY B 1 22 ? 20.766 3.496 -11.039 1 89.75 22 GLY B O 1
ATOM 1920 N N . ARG B 1 23 ? 21.422 1.422 -10.391 1 92.12 23 ARG B N 1
ATOM 1921 C CA . ARG B 1 23 ? 21.547 0.828 -11.719 1 92.12 23 ARG B CA 1
ATOM 1922 C C . ARG B 1 23 ? 20.188 0.344 -12.219 1 92.12 23 ARG B C 1
ATOM 1924 O O . ARG B 1 23 ? 20.109 -0.312 -13.258 1 92.12 23 ARG B O 1
ATOM 1931 N N . ASN B 1 24 ? 19.078 0.687 -11.453 1 96.31 24 ASN B N 1
ATOM 1932 C CA . ASN B 1 24 ? 17.766 0.153 -11.773 1 96.31 24 ASN B CA 1
ATOM 1933 C C . ASN B 1 24 ? 16.875 1.204 -12.438 1 96.31 24 ASN B C 1
ATOM 1935 O O . ASN B 1 24 ? 15.656 1.115 -12.383 1 96.31 24 ASN B O 1
ATOM 1939 N N . ILE B 1 25 ? 17.422 2.162 -13.117 1 94.44 25 ILE B N 1
ATOM 1940 C CA . ILE B 1 25 ? 16.672 3.279 -13.688 1 94.44 25 ILE B CA 1
ATOM 1941 C C . ILE B 1 25 ? 15.727 2.766 -14.773 1 94.44 25 ILE B C 1
ATOM 1943 O O . ILE B 1 25 ? 14.547 3.113 -14.797 1 94.44 25 ILE B O 1
ATOM 1947 N N . GLU B 1 26 ? 16.234 1.946 -15.609 1 95.56 26 GLU B N 1
ATOM 1948 C CA . GLU B 1 26 ? 15.43 1.412 -16.703 1 95.56 26 GLU B CA 1
ATOM 1949 C C . GLU B 1 26 ? 14.258 0.587 -16.172 1 95.56 26 GLU B C 1
ATOM 1951 O O . GLU B 1 26 ? 13.133 0.699 -16.672 1 95.56 26 GLU B O 1
ATOM 1956 N N . LEU B 1 27 ? 14.516 -0.228 -15.219 1 97.12 27 LEU B N 1
ATOM 1957 C CA . LEU B 1 27 ? 13.477 -1.043 -14.602 1 97.12 27 LEU B CA 1
ATOM 1958 C C . LEU B 1 27 ? 12.383 -0.166 -14.008 1 97.12 27 LEU B C 1
ATOM 1960 O O . LEU B 1 27 ? 11.195 -0.413 -14.234 1 97.12 27 LEU B O 1
ATOM 1964 N N . LEU B 1 28 ? 12.766 0.845 -13.289 1 96.69 28 LEU B N 1
ATOM 1965 C CA . LEU B 1 28 ? 11.805 1.74 -12.656 1 96.69 28 LEU B CA 1
ATOM 1966 C C . LEU B 1 28 ? 10.961 2.463 -13.695 1 96.69 28 LEU B C 1
ATOM 1968 O O . LEU B 1 28 ? 9.758 2.641 -13.508 1 96.69 28 LEU B O 1
ATOM 1972 N N . GLN B 1 29 ? 11.602 2.842 -14.742 1 96.06 29 GLN B N 1
ATOM 1973 C CA . GLN B 1 29 ? 10.867 3.477 -15.828 1 96.06 29 GLN B CA 1
ATOM 1974 C C . GLN B 1 29 ? 9.859 2.514 -16.453 1 96.06 29 GLN B C 1
ATOM 1976 O O . GLN B 1 29 ? 8.719 2.889 -16.703 1 96.06 29 GLN B O 1
ATOM 1981 N N . THR B 1 30 ? 10.289 1.344 -16.672 1 96.88 30 THR B N 1
ATOM 1982 C CA . THR B 1 30 ? 9.414 0.333 -17.25 1 96.88 30 THR B CA 1
ATOM 1983 C C . THR B 1 30 ? 8.211 0.075 -16.344 1 96.88 30 THR B C 1
ATOM 1985 O O . THR B 1 30 ? 7.066 0.062 -16.812 1 96.88 30 THR B 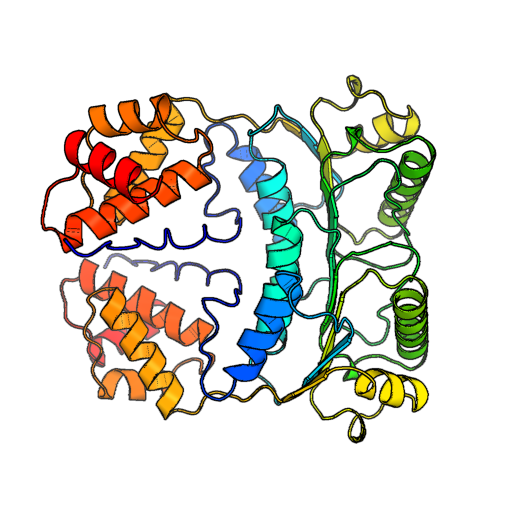O 1
ATOM 1988 N N . LEU B 1 31 ? 8.453 -0.095 -15.047 1 97 31 LEU B N 1
ATOM 1989 C CA . LEU B 1 31 ? 7.371 -0.349 -14.102 1 97 31 LEU B CA 1
ATOM 1990 C C . LEU B 1 31 ? 6.406 0.832 -14.047 1 97 31 LEU B C 1
ATOM 1992 O O . LEU B 1 31 ? 5.188 0.643 -13.984 1 97 31 LEU B O 1
ATOM 1996 N N . SER B 1 32 ? 6.973 2.02 -14.086 1 95.75 32 SER B N 1
ATOM 1997 C CA . SER B 1 32 ? 6.141 3.217 -14.117 1 95.75 32 SER B CA 1
ATOM 1998 C C . SER B 1 32 ? 5.254 3.246 -15.352 1 95.75 32 SER B C 1
ATOM 2000 O O . SER B 1 32 ? 4.07 3.584 -15.266 1 95.75 32 SER B O 1
ATOM 2002 N N . ASN B 1 33 ? 5.836 2.885 -16.453 1 95.88 33 ASN B N 1
ATOM 2003 C CA . ASN B 1 33 ? 5.094 2.852 -17.703 1 95.88 33 ASN B CA 1
ATOM 2004 C C . ASN B 1 33 ? 3.994 1.792 -17.672 1 95.88 33 ASN B C 1
ATOM 2006 O O . ASN B 1 33 ? 2.904 2.006 -18.219 1 95.88 33 ASN B O 1
ATOM 2010 N N . VAL B 1 34 ? 4.254 0.717 -17.062 1 94.12 34 VAL B N 1
ATOM 2011 C CA . VAL B 1 34 ? 3.287 -0.376 -16.984 1 94.12 34 VAL B CA 1
ATOM 2012 C C . VAL B 1 34 ? 2.055 0.074 -16.203 1 94.12 34 VAL B C 1
ATOM 2014 O O . VAL B 1 34 ? 0.925 -0.071 -16.688 1 94.12 34 VAL B O 1
ATOM 2017 N N . VAL B 1 35 ? 2.254 0.673 -15.094 1 92.69 35 VAL B N 1
ATOM 2018 C CA . VAL B 1 35 ? 1.13 1.044 -14.242 1 92.69 35 VAL B CA 1
ATOM 2019 C C . VAL B 1 35 ? 0.408 2.252 -14.828 1 92.69 35 VAL B C 1
ATOM 2021 O O . VAL B 1 35 ? -0.764 2.492 -14.531 1 92.69 35 VAL B O 1
ATOM 2024 N N . ALA B 1 36 ? 1.117 2.98 -15.664 1 91.69 36 ALA B N 1
ATOM 2025 C CA . ALA B 1 36 ? 0.506 4.133 -16.328 1 91.69 36 ALA B CA 1
ATOM 2026 C C . ALA B 1 36 ? -0.229 3.709 -17.594 1 91.69 36 ALA B C 1
ATOM 2028 O O . ALA B 1 36 ? -0.881 4.531 -18.25 1 91.69 36 ALA B O 1
ATOM 2029 N N . GLY B 1 37 ? -0.091 2.506 -18 1 90.25 37 GLY B N 1
ATOM 2030 C CA . GLY B 1 37 ? -0.734 2.02 -19.203 1 90.25 37 GLY B CA 1
ATOM 2031 C C . GLY B 1 37 ? 0.029 2.369 -20.469 1 90.25 37 GLY B C 1
ATOM 2032 O O . GLY B 1 37 ? -0.526 2.324 -21.562 1 90.25 37 GLY B O 1
ATOM 2033 N N . LEU B 1 38 ? 1.33 2.732 -20.344 1 91.06 38 LEU B N 1
ATOM 2034 C CA . LEU B 1 38 ? 2.162 3.143 -21.469 1 91.06 38 LEU B CA 1
ATOM 2035 C C . LEU B 1 38 ? 2.992 1.973 -21.984 1 91.06 38 LEU B C 1
ATOM 2037 O O . LEU B 1 38 ? 3.588 2.057 -23.062 1 91.06 38 LEU B O 1
ATOM 2041 N N . GLU B 1 39 ? 3.104 0.908 -21.188 1 88.31 39 GLU B N 1
ATOM 2042 C CA . GLU B 1 39 ? 3.771 -0.342 -21.547 1 88.31 39 GLU B CA 1
ATOM 2043 C C . GLU B 1 39 ? 2.768 -1.485 -21.672 1 88.31 39 GLU B C 1
ATOM 2045 O O . GLU B 1 39 ? 1.927 -1.684 -20.797 1 88.31 39 GLU B O 1
ATOM 2050 N N . ARG B 1 40 ? 2.809 -2.217 -22.719 1 87.62 40 ARG B N 1
ATOM 2051 C CA . ARG B 1 40 ? 1.794 -3.217 -23.047 1 87.62 40 ARG B CA 1
ATOM 2052 C C . ARG B 1 40 ? 2.143 -4.566 -22.422 1 87.62 40 ARG B C 1
ATOM 2054 O O . ARG B 1 40 ? 1.275 -5.43 -22.281 1 87.62 40 ARG B O 1
ATOM 2061 N N . GLU B 1 41 ? 3.434 -4.703 -22.109 1 91.44 41 GLU B N 1
ATOM 2062 C CA . GLU B 1 41 ? 3.812 -5.988 -21.531 1 91.44 41 GLU B CA 1
ATOM 2063 C C . GLU B 1 41 ? 3.158 -6.184 -20.172 1 91.44 41 GLU B C 1
ATOM 2065 O O . GLU B 1 41 ? 3.18 -5.285 -19.328 1 91.44 41 GLU B O 1
ATOM 2070 N N . ARG B 1 42 ? 2.658 -7.383 -19.984 1 91.88 42 ARG B N 1
ATOM 2071 C CA . ARG B 1 42 ? 1.894 -7.648 -18.766 1 91.88 42 ARG B CA 1
ATOM 2072 C C . ARG B 1 42 ? 2.596 -8.68 -17.891 1 91.88 42 ARG B C 1
ATOM 2074 O O . ARG B 1 42 ? 2.199 -8.906 -16.75 1 91.88 42 ARG B O 1
ATOM 2081 N N . PHE B 1 43 ? 3.514 -9.344 -18.438 1 96.31 43 PHE B N 1
ATOM 2082 C CA . PHE B 1 43 ? 4.277 -10.344 -17.688 1 96.31 43 PHE B CA 1
ATOM 2083 C C . PHE B 1 43 ? 5.695 -9.852 -17.438 1 96.31 43 PHE B C 1
ATOM 2085 O O . PHE B 1 43 ? 6.457 -9.602 -18.359 1 96.31 43 PHE B O 1
ATOM 2092 N N . ILE B 1 44 ? 5.988 -9.648 -16.234 1 98.06 44 ILE B N 1
ATOM 2093 C CA . ILE B 1 44 ? 7.305 -9.141 -15.852 1 98.06 44 ILE B CA 1
ATOM 2094 C C . ILE B 1 44 ? 7.887 -10.008 -14.734 1 98.06 44 ILE B C 1
ATOM 2096 O O . ILE B 1 44 ? 7.195 -10.336 -13.766 1 98.06 44 ILE B O 1
ATOM 2100 N N . TYR B 1 45 ? 9.102 -10.453 -14.875 1 98.62 45 TYR B N 1
ATOM 2101 C CA . TYR B 1 45 ? 9.836 -11.211 -13.867 1 98.62 45 TYR B CA 1
ATOM 2102 C C . TYR B 1 45 ? 11.047 -10.438 -13.367 1 98.62 45 TYR B C 1
ATOM 2104 O O . TYR B 1 45 ? 11.875 -9.984 -14.164 1 98.62 45 TYR B O 1
ATOM 2112 N N . LEU B 1 46 ? 11.117 -10.219 -12.062 1 98.62 46 LEU B N 1
ATOM 2113 C CA . LEU B 1 46 ? 12.219 -9.547 -11.391 1 98.62 46 LEU B CA 1
ATOM 2114 C C . LEU B 1 46 ? 13.078 -10.555 -10.617 1 98.62 46 LEU B C 1
ATOM 2116 O O . LEU B 1 46 ? 12.555 -11.359 -9.852 1 98.62 46 LEU B O 1
ATOM 2120 N N . TRP B 1 47 ? 14.391 -10.453 -10.789 1 98.44 47 TRP B N 1
ATOM 2121 C CA . TRP B 1 47 ? 15.234 -11.352 -10 1 98.44 47 TRP B CA 1
ATOM 2122 C C . TRP B 1 47 ? 16.453 -10.609 -9.453 1 98.44 47 TRP B C 1
ATOM 2124 O O . TRP B 1 47 ? 16.844 -9.562 -9.984 1 98.44 47 TRP B O 1
ATOM 2134 N N . GLY B 1 48 ? 16.984 -11.086 -8.398 1 96.56 48 GLY B N 1
ATOM 2135 C CA . GLY B 1 48 ? 18.141 -10.523 -7.73 1 96.56 48 GLY B CA 1
ATOM 2136 C C . GLY B 1 48 ? 18.391 -11.133 -6.363 1 96.56 48 GLY B C 1
ATOM 2137 O O . GLY B 1 48 ? 17.594 -11.922 -5.871 1 96.56 48 GLY B O 1
ATOM 2138 N N . GLY B 1 49 ? 19.5 -10.805 -5.84 1 90.75 49 GLY B N 1
ATOM 2139 C CA . GLY B 1 49 ? 19.875 -11.328 -4.539 1 90.75 49 GLY B CA 1
ATOM 2140 C C . GLY B 1 49 ? 19.031 -10.781 -3.408 1 90.75 49 GLY B C 1
ATOM 2141 O O . GLY B 1 49 ? 18.156 -9.945 -3.633 1 90.75 49 GLY B O 1
ATOM 2142 N N . ALA B 1 50 ? 19.219 -11.344 -2.166 1 86.62 50 ALA B N 1
ATOM 2143 C CA . ALA B 1 50 ? 18.5 -10.891 -0.979 1 86.62 50 ALA B CA 1
ATOM 2144 C C . ALA B 1 50 ? 18.766 -9.406 -0.712 1 86.62 50 ALA B C 1
ATOM 2146 O O . ALA B 1 50 ? 19.906 -8.945 -0.827 1 86.62 50 ALA B O 1
ATOM 2147 N N . GLY B 1 51 ? 17.75 -8.672 -0.495 1 85.25 51 GLY B N 1
ATOM 2148 C CA . GLY B 1 51 ? 17.906 -7.293 -0.067 1 85.25 51 GLY B CA 1
ATOM 2149 C C . GLY B 1 51 ? 18.016 -6.316 -1.224 1 85.25 51 GLY B C 1
ATOM 2150 O O . GLY B 1 51 ? 18.234 -5.121 -1.018 1 85.25 51 GLY B O 1
ATOM 2151 N N . CYS B 1 52 ? 17.844 -6.785 -2.428 1 90.69 52 CYS B N 1
ATOM 2152 C CA . CYS B 1 52 ? 18.031 -5.902 -3.57 1 90.69 52 CYS B CA 1
ATOM 2153 C C . CYS B 1 52 ? 16.797 -5.043 -3.814 1 90.69 52 CYS B C 1
ATOM 2155 O O . CYS B 1 52 ? 16.859 -4.066 -4.566 1 90.69 52 CYS B O 1
ATOM 2157 N N . GLY B 1 53 ? 15.648 -5.457 -3.193 1 93.19 53 GLY B N 1
ATOM 2158 C CA . GLY B 1 53 ? 14.492 -4.582 -3.305 1 93.19 53 GLY B CA 1
ATOM 2159 C C . GLY B 1 53 ? 13.344 -5.207 -4.074 1 93.19 53 GLY B C 1
ATOM 2160 O O . GLY B 1 53 ? 12.375 -4.523 -4.41 1 93.19 53 GLY B O 1
ATOM 2161 N N . ARG B 1 54 ? 13.359 -6.508 -4.344 1 96.06 54 ARG B N 1
ATOM 2162 C CA . ARG B 1 54 ? 12.289 -7.168 -5.086 1 96.06 54 ARG B CA 1
ATOM 2163 C C . ARG B 1 54 ? 10.945 -6.977 -4.395 1 96.06 54 ARG B C 1
ATOM 2165 O O . ARG B 1 54 ? 9.977 -6.535 -5.023 1 96.06 54 ARG B O 1
ATOM 2172 N N . THR B 1 55 ? 10.961 -7.297 -3.133 1 94.94 55 THR B N 1
ATOM 2173 C CA . THR B 1 55 ? 9.734 -7.191 -2.35 1 94.94 55 THR B CA 1
ATOM 2174 C C . THR B 1 55 ? 9.195 -5.762 -2.373 1 94.94 55 THR B C 1
ATOM 2176 O O . THR B 1 55 ? 8 -5.543 -2.582 1 94.94 55 THR B O 1
ATOM 2179 N N . HIS B 1 56 ? 10.094 -4.816 -2.268 1 93.88 56 HIS B N 1
ATOM 2180 C CA . HIS B 1 56 ? 9.727 -3.404 -2.289 1 93.88 56 HIS B CA 1
ATOM 2181 C C . HIS B 1 56 ? 9.008 -3.045 -3.588 1 93.88 56 HIS B C 1
ATOM 2183 O O . HIS B 1 56 ? 7.949 -2.408 -3.562 1 93.88 56 HIS B O 1
ATOM 2189 N N . LEU B 1 57 ? 9.539 -3.43 -4.637 1 97.12 57 LEU B N 1
ATOM 2190 C CA . LEU B 1 57 ? 8.992 -3.061 -5.941 1 97.12 57 LEU B CA 1
ATOM 2191 C C . LEU B 1 57 ? 7.641 -3.721 -6.168 1 97.12 57 LEU B C 1
ATOM 2193 O O . LEU B 1 57 ? 6.723 -3.094 -6.703 1 97.12 57 LEU B O 1
ATOM 2197 N N . LEU B 1 58 ? 7.527 -4.988 -5.766 1 98.06 58 LEU B N 1
ATOM 2198 C CA . LEU B 1 58 ? 6.25 -5.68 -5.895 1 98.06 58 LEU B CA 1
ATOM 2199 C C . LEU B 1 58 ? 5.164 -4.977 -5.086 1 98.06 58 LEU B C 1
ATOM 2201 O O . LEU B 1 58 ? 4.059 -4.75 -5.586 1 98.06 58 LEU B O 1
ATOM 2205 N N . GLN B 1 59 ? 5.461 -4.629 -3.906 1 97 59 GLN B N 1
ATOM 2206 C CA . GLN B 1 59 ? 4.5 -3.969 -3.029 1 97 59 GLN B CA 1
ATOM 2207 C C . GLN B 1 59 ? 4.164 -2.568 -3.535 1 97 59 GLN B C 1
ATOM 2209 O O . GLN B 1 59 ? 3.021 -2.119 -3.43 1 97 59 GLN B O 1
ATOM 2214 N N . ALA B 1 60 ? 5.203 -1.884 -4.055 1 96.31 60 ALA B N 1
ATOM 2215 C CA . ALA B 1 60 ? 4.988 -0.555 -4.621 1 96.31 60 ALA B CA 1
ATOM 2216 C C . ALA B 1 60 ? 3.994 -0.604 -5.777 1 96.31 60 ALA B C 1
ATOM 2218 O O . ALA B 1 60 ? 3.066 0.207 -5.84 1 96.31 60 ALA B O 1
ATOM 2219 N N . ILE B 1 61 ? 4.172 -1.545 -6.625 1 97.5 61 ILE B N 1
ATOM 2220 C CA . ILE B 1 61 ? 3.305 -1.678 -7.793 1 97.5 61 ILE B CA 1
ATOM 2221 C C . ILE B 1 61 ? 1.896 -2.062 -7.348 1 97.5 61 ILE B C 1
ATOM 2223 O O . ILE B 1 61 ? 0.91 -1.499 -7.828 1 97.5 61 ILE B O 1
ATOM 2227 N N . ALA B 1 62 ? 1.792 -3.021 -6.449 1 96.88 62 ALA B N 1
ATOM 2228 C CA . ALA B 1 62 ? 0.492 -3.391 -5.895 1 96.88 62 ALA B CA 1
ATOM 2229 C C . ALA B 1 62 ? -0.214 -2.178 -5.293 1 96.88 62 ALA B C 1
ATOM 2231 O O . ALA B 1 62 ? -1.41 -1.976 -5.516 1 96.88 62 ALA B O 1
ATOM 2232 N N . GLY B 1 63 ? 0.533 -1.447 -4.547 1 96.06 63 GLY B N 1
ATOM 2233 C CA . GLY B 1 63 ? -0.016 -0.249 -3.932 1 96.06 63 GLY B CA 1
ATOM 2234 C C . GLY B 1 63 ? -0.549 0.749 -4.941 1 96.06 63 GLY B C 1
ATOM 2235 O O . GLY B 1 63 ? -1.63 1.312 -4.758 1 96.06 63 GLY B O 1
ATOM 2236 N N . ILE B 1 64 ? 0.206 1.007 -5.977 1 94.94 64 ILE B N 1
ATOM 2237 C CA . ILE B 1 64 ? -0.204 1.932 -7.027 1 94.94 64 ILE B CA 1
ATOM 2238 C C . ILE B 1 64 ? -1.51 1.452 -7.656 1 94.94 64 ILE B C 1
ATOM 2240 O O . ILE B 1 64 ? -2.432 2.242 -7.867 1 94.94 64 ILE B O 1
ATOM 2244 N N . CYS B 1 65 ? -1.592 0.207 -7.926 1 95.62 65 CYS B N 1
ATOM 2245 C CA . CYS B 1 65 ? -2.783 -0.358 -8.547 1 95.62 65 CYS B CA 1
ATOM 2246 C C . CYS B 1 65 ? -3.99 -0.232 -7.625 1 95.62 65 CYS B C 1
ATOM 2248 O O . CYS B 1 65 ? -5.09 0.099 -8.078 1 95.62 65 CYS B O 1
ATOM 2250 N N . MET B 1 66 ? -3.775 -0.478 -6.355 1 94.75 66 MET B N 1
ATOM 2251 C CA . MET B 1 66 ? -4.867 -0.316 -5.402 1 94.75 66 MET B CA 1
ATOM 2252 C C . MET B 1 66 ? -5.398 1.114 -5.418 1 94.75 66 MET B C 1
ATOM 2254 O O . MET B 1 66 ? -6.609 1.332 -5.414 1 94.75 66 MET B O 1
ATOM 2258 N N . ARG B 1 67 ? -4.512 2.031 -5.453 1 91.94 67 ARG B N 1
ATOM 2259 C CA . ARG B 1 67 ? -4.887 3.439 -5.426 1 91.94 67 ARG B CA 1
ATOM 2260 C C . ARG B 1 67 ? -5.676 3.82 -6.676 1 91.94 67 ARG B C 1
ATOM 2262 O O . ARG B 1 67 ? -6.461 4.77 -6.656 1 91.94 67 ARG B O 1
ATOM 2269 N N . ARG B 1 68 ? -5.48 3.1 -7.66 1 91.75 68 ARG B N 1
ATOM 2270 C CA . ARG B 1 68 ? -6.207 3.328 -8.906 1 91.75 68 ARG B CA 1
ATOM 2271 C C . ARG B 1 68 ? -7.496 2.514 -8.945 1 91.75 68 ARG B C 1
ATOM 2273 O O . ARG B 1 68 ? -8.102 2.354 -10.008 1 91.75 68 ARG B O 1
ATOM 2280 N N . LYS B 1 69 ? -7.82 1.868 -7.82 1 91.12 69 LYS B N 1
ATOM 2281 C CA . LYS B 1 69 ? -9.055 1.103 -7.633 1 91.12 69 LYS B CA 1
ATOM 2282 C C . LYS B 1 69 ? -9.07 -0.134 -8.531 1 91.12 69 LYS B C 1
ATOM 2284 O O . LYS B 1 69 ? -10.117 -0.507 -9.055 1 91.12 69 LYS B O 1
ATOM 2289 N N . MET B 1 70 ? -7.879 -0.652 -8.781 1 92.19 70 MET B N 1
ATOM 2290 C CA . MET B 1 70 ? -7.75 -1.932 -9.469 1 92.19 70 MET B CA 1
ATOM 2291 C C . MET B 1 70 ? -7.766 -3.09 -8.477 1 92.19 70 MET B C 1
ATOM 2293 O O . MET B 1 70 ? -7.285 -2.957 -7.352 1 92.19 70 MET B O 1
ATOM 2297 N N . ASN B 1 71 ? -8.344 -4.195 -8.93 1 92.19 71 ASN B N 1
ATOM 2298 C CA . ASN B 1 71 ? -8.266 -5.395 -8.102 1 92.19 71 ASN B CA 1
ATOM 2299 C C . ASN B 1 71 ? -6.852 -5.961 -8.07 1 92.19 71 ASN B C 1
ATOM 2301 O O . ASN B 1 71 ? -6.227 -6.148 -9.109 1 92.19 71 ASN B O 1
ATOM 2305 N N . VAL B 1 72 ? -6.367 -6.164 -6.844 1 93.5 72 VAL B N 1
ATOM 2306 C CA . VAL B 1 72 ? -4.969 -6.547 -6.676 1 93.5 72 VAL B CA 1
ATOM 2307 C C . VAL B 1 72 ? -4.879 -7.832 -5.855 1 93.5 72 VAL B C 1
ATOM 2309 O O . VAL B 1 72 ? -5.617 -8.008 -4.879 1 93.5 72 VAL B O 1
ATOM 2312 N N . ALA B 1 73 ? -4.02 -8.711 -6.27 1 93.19 73 ALA B N 1
ATOM 2313 C CA . ALA B 1 73 ? -3.615 -9.859 -5.465 1 93.19 73 ALA B CA 1
ATOM 2314 C C . ALA B 1 73 ? -2.109 -9.859 -5.223 1 93.19 73 ALA B C 1
ATOM 2316 O O . ALA B 1 73 ? -1.321 -9.758 -6.168 1 93.19 73 ALA B O 1
ATOM 2317 N N . TYR B 1 74 ? -1.728 -9.859 -4.016 1 94.88 74 TYR B N 1
ATOM 2318 C CA . TYR B 1 74 ? -0.33 -9.969 -3.609 1 94.88 74 TYR B CA 1
ATOM 2319 C C . TYR B 1 74 ? -0.064 -11.297 -2.916 1 94.88 74 TYR B C 1
ATOM 2321 O O . TYR B 1 74 ? -0.766 -11.664 -1.969 1 94.88 74 TYR B O 1
ATOM 2329 N N . PHE B 1 75 ? 0.973 -11.977 -3.352 1 95 75 PHE B N 1
ATOM 2330 C CA . PHE B 1 75 ? 1.331 -13.266 -2.773 1 95 75 PHE B CA 1
ATOM 2331 C C . PHE B 1 75 ? 2.779 -13.266 -2.301 1 95 75 PHE B C 1
ATOM 2333 O O . PHE B 1 75 ? 3.693 -12.992 -3.08 1 95 75 PHE B O 1
ATOM 2340 N N . SER B 1 76 ? 2.963 -13.492 -1.066 1 95.12 76 SER B N 1
ATOM 2341 C CA . SER B 1 76 ? 4.254 -13.93 -0.55 1 95.12 76 SER B CA 1
ATOM 2342 C C . SER B 1 76 ? 4.332 -15.453 -0.483 1 95.12 76 SER B C 1
ATOM 2344 O O . SER B 1 76 ? 3.664 -16.078 0.343 1 95.12 76 SER B O 1
ATOM 2346 N N . CYS B 1 77 ? 5.105 -16.031 -1.317 1 95.75 77 CYS B N 1
ATOM 2347 C CA . CYS B 1 77 ? 4.988 -17.469 -1.595 1 95.75 77 CYS B CA 1
ATOM 2348 C C . CYS B 1 77 ? 5.484 -18.297 -0.415 1 95.75 77 CYS B C 1
ATOM 2350 O O . CYS B 1 77 ? 6.512 -17.984 0.182 1 95.75 77 CYS B O 1
ATOM 2352 N N . ALA B 1 78 ? 4.754 -19.219 -0.067 1 93.56 78 ALA B N 1
ATOM 2353 C CA . ALA B 1 78 ? 5.082 -20.406 0.72 1 93.56 78 ALA B CA 1
ATOM 2354 C C . ALA B 1 78 ? 4.926 -21.672 -0.109 1 93.56 78 ALA B C 1
ATOM 2356 O O . ALA B 1 78 ? 4.371 -21.641 -1.21 1 93.56 78 ALA B O 1
ATOM 2357 N N . PRO B 1 79 ? 5.406 -22.75 0.359 1 94.31 79 PRO B N 1
ATOM 2358 C CA . PRO B 1 79 ? 5.375 -23.969 -0.461 1 94.31 79 PRO B CA 1
ATOM 2359 C C . PRO B 1 79 ? 3.975 -24.312 -0.956 1 94.31 79 PRO B C 1
ATOM 2361 O O . PRO B 1 79 ? 3.809 -24.734 -2.1 1 94.31 79 PRO B O 1
ATOM 2364 N N . GLU B 1 80 ? 2.951 -23.953 -0.139 1 91.5 80 GLU B N 1
ATOM 2365 C CA . GLU B 1 80 ? 1.609 -24.422 -0.479 1 91.5 80 GLU B CA 1
ATOM 2366 C C . GLU B 1 80 ? 0.733 -23.266 -0.962 1 91.5 80 GLU B C 1
ATOM 2368 O O . GLU B 1 80 ? -0.493 -23.391 -1.013 1 91.5 80 GLU B O 1
ATOM 2373 N N . THR B 1 81 ? 1.418 -22.188 -1.305 1 90.5 81 THR B N 1
ATOM 2374 C CA . THR B 1 81 ? 0.64 -21.062 -1.805 1 90.5 81 THR B CA 1
ATOM 2375 C C . THR B 1 81 ? -0.162 -21.453 -3.039 1 90.5 81 THR B C 1
ATOM 2377 O O . THR B 1 81 ? 0.388 -22.016 -3.988 1 90.5 81 THR B O 1
ATOM 2380 N N . GLU B 1 82 ? -1.413 -21.172 -3.066 1 85.31 82 GLU B N 1
ATOM 2381 C CA . GLU B 1 82 ? -2.27 -21.484 -4.207 1 85.31 82 GLU B CA 1
ATOM 2382 C C . GLU B 1 82 ? -2.764 -20.203 -4.887 1 85.31 82 GLU B C 1
ATOM 2384 O O . GLU B 1 82 ? -3.125 -19.234 -4.219 1 85.31 82 GLU B O 1
ATOM 2389 N N . PHE B 1 83 ? -2.645 -20.281 -6.301 1 87.38 83 PHE B N 1
ATOM 2390 C CA . PHE B 1 83 ? -3.025 -19.125 -7.109 1 87.38 83 PHE B CA 1
ATOM 2391 C C . PHE B 1 83 ? -4.344 -19.391 -7.832 1 87.38 83 PHE B C 1
ATOM 2393 O O . PHE B 1 83 ? -4.559 -20.469 -8.367 1 87.38 83 PHE B O 1
ATOM 2400 N N . ILE B 1 84 ? -5.477 -19.094 -7.43 1 67.69 84 ILE B N 1
ATOM 2401 C CA . ILE B 1 84 ? -6.723 -19.422 -8.109 1 67.69 84 ILE B CA 1
ATOM 2402 C C . ILE B 1 84 ? -7.027 -18.375 -9.172 1 67.69 84 ILE B C 1
ATOM 2404 O O . ILE B 1 84 ? -6.973 -17.172 -8.898 1 67.69 84 ILE B O 1
ATOM 2408 N N . ALA B 1 85 ? -7.121 -18.766 -10.492 1 58.56 85 ALA B N 1
ATOM 2409 C CA . ALA B 1 85 ? -7.289 -17.984 -11.727 1 58.56 85 ALA B CA 1
ATOM 2410 C C . ALA B 1 85 ? -8.641 -17.281 -11.758 1 58.56 85 ALA B C 1
ATOM 2412 O O . ALA B 1 85 ? -8.844 -16.344 -12.523 1 58.56 85 ALA B O 1
ATOM 2413 N N . SER B 1 86 ? -9.484 -17.562 -10.883 1 53.88 86 SER B N 1
ATOM 2414 C CA . SER B 1 86 ? -10.852 -17.156 -11.172 1 53.88 86 SER B CA 1
ATOM 2415 C C . SER B 1 86 ? -11.055 -15.672 -10.875 1 53.88 86 SER B C 1
ATOM 2417 O O . SER B 1 86 ? -11.867 -15.016 -11.531 1 53.88 86 SER B O 1
ATOM 2419 N N . SER B 1 87 ? -10.328 -15.156 -9.906 1 57.09 87 SER B N 1
ATOM 2420 C CA . SER B 1 87 ? -10.586 -13.766 -9.57 1 57.09 87 SER B CA 1
ATOM 2421 C C . SER B 1 87 ? -9.875 -12.82 -10.531 1 57.09 87 SER B C 1
ATOM 2423 O O . SER B 1 87 ? -8.812 -13.156 -11.062 1 57.09 87 SER B O 1
ATOM 2425 N N . GLU B 1 88 ? -10.617 -11.898 -11.258 1 68.88 88 GLU B N 1
ATOM 2426 C CA . GLU B 1 88 ? -10.031 -11.102 -12.328 1 68.88 88 GLU B CA 1
ATOM 2427 C C . GLU B 1 88 ? -9.242 -9.922 -11.766 1 68.88 88 GLU B C 1
ATOM 2429 O O . GLU B 1 88 ? -9.695 -8.773 -11.836 1 68.88 88 GLU B O 1
ATOM 2434 N N . PRO B 1 89 ? -8.109 -10.344 -11.008 1 80.81 89 PRO B N 1
ATOM 2435 C CA . PRO B 1 89 ? -7.297 -9.18 -10.625 1 80.81 89 PRO B CA 1
ATOM 2436 C C . PRO B 1 89 ? -6.73 -8.43 -11.836 1 80.81 89 PRO B C 1
ATOM 2438 O O . PRO B 1 89 ? -6.535 -9.023 -12.898 1 80.81 89 PRO B O 1
ATOM 2441 N N . HIS B 1 90 ? -6.691 -7.156 -11.617 1 90 90 HIS B N 1
ATOM 2442 C CA . HIS B 1 90 ? -6.031 -6.32 -12.617 1 90 90 HIS B CA 1
ATOM 2443 C C . HIS B 1 90 ? -4.516 -6.363 -12.453 1 90 90 HIS B C 1
ATOM 2445 O O . HIS B 1 90 ? -3.779 -6.09 -13.398 1 90 90 HIS B O 1
ATOM 2451 N N . CYS B 1 91 ? -4.121 -6.754 -11.273 1 94.5 91 CYS B N 1
ATOM 2452 C CA . CYS B 1 91 ? -2.703 -6.785 -10.938 1 94.5 91 CYS B CA 1
ATOM 2453 C C . CYS B 1 91 ? -2.398 -7.902 -9.945 1 94.5 91 CYS B C 1
ATOM 2455 O O . CYS B 1 91 ? -3 -7.965 -8.875 1 94.5 91 CYS B O 1
ATOM 2457 N N . VAL B 1 92 ? -1.502 -8.789 -10.328 1 94.75 92 VAL B N 1
ATOM 2458 C CA . VAL B 1 92 ? -1.056 -9.875 -9.461 1 94.75 92 VAL B CA 1
ATOM 2459 C C . VAL B 1 92 ? 0.452 -9.781 -9.242 1 94.75 92 VAL B C 1
ATOM 2461 O O . VAL B 1 92 ? 1.223 -9.719 -10.203 1 94.75 92 VAL B O 1
ATOM 2464 N N . THR B 1 93 ? 0.853 -9.664 -8 1 96.75 93 THR B N 1
ATOM 2465 C CA . THR B 1 93 ? 2.271 -9.695 -7.668 1 96.75 93 THR B CA 1
ATOM 2466 C C . THR B 1 93 ? 2.609 -10.945 -6.855 1 96.75 93 THR B C 1
ATOM 2468 O O . THR B 1 93 ? 1.878 -11.305 -5.93 1 96.75 93 THR B O 1
ATOM 2471 N N . VAL B 1 94 ? 3.656 -11.633 -7.219 1 97 94 VAL B N 1
ATOM 2472 C CA . VAL B 1 94 ? 4.07 -12.891 -6.613 1 97 94 VAL B CA 1
ATOM 2473 C C . VAL B 1 94 ? 5.523 -12.797 -6.156 1 97 94 VAL B C 1
ATOM 2475 O O . VAL B 1 94 ? 6.438 -12.742 -6.984 1 97 94 VAL B O 1
ATOM 2478 N N . ASP B 1 95 ? 5.73 -12.82 -4.867 1 97.31 95 ASP B N 1
ATOM 2479 C CA . ASP B 1 95 ? 7.066 -12.672 -4.301 1 97.31 95 ASP B CA 1
ATOM 2480 C C . ASP B 1 95 ? 7.652 -14.031 -3.912 1 97.31 95 ASP B C 1
ATOM 2482 O O . ASP B 1 95 ? 6.949 -14.875 -3.359 1 97.31 95 ASP B O 1
ATOM 2486 N N . ASP B 1 96 ? 8.961 -14.273 -4.203 1 97.38 96 ASP B N 1
ATOM 2487 C CA . ASP B 1 96 ? 9.711 -15.461 -3.793 1 97.38 96 ASP B CA 1
ATOM 2488 C C . ASP B 1 96 ? 9.133 -16.719 -4.426 1 97.38 96 ASP B C 1
ATOM 2490 O O . ASP B 1 96 ? 8.844 -17.703 -3.727 1 97.38 96 ASP B O 1
ATOM 2494 N N . VAL B 1 97 ? 9.102 -16.672 -5.711 1 98.06 97 VAL B N 1
ATOM 2495 C CA . VAL B 1 97 ? 8.469 -17.734 -6.477 1 98.06 97 VAL B CA 1
ATOM 2496 C C . VAL B 1 97 ? 9.211 -19.062 -6.258 1 98.06 97 VAL B C 1
ATOM 2498 O O . VAL B 1 97 ? 8.641 -20.141 -6.41 1 98.06 97 VAL B O 1
ATOM 2501 N N . ASP B 1 98 ? 10.477 -18.938 -5.867 1 97.69 98 ASP B N 1
ATOM 2502 C CA . ASP B 1 98 ? 11.336 -20.109 -5.691 1 97.69 98 ASP B CA 1
ATOM 2503 C C . ASP B 1 98 ? 10.875 -20.953 -4.504 1 97.69 98 ASP B C 1
ATOM 2505 O O . ASP B 1 98 ? 11.297 -22.109 -4.359 1 97.69 98 ASP B O 1
ATOM 2509 N N . ARG B 1 99 ? 9.961 -20.484 -3.711 1 97.06 99 ARG B N 1
ATOM 2510 C CA . ARG B 1 99 ? 9.547 -21.172 -2.488 1 97.06 99 ARG B CA 1
ATOM 2511 C C . ARG B 1 99 ? 8.398 -22.141 -2.766 1 97.06 99 ARG B C 1
ATOM 2513 O O . ARG B 1 99 ? 8.031 -22.938 -1.899 1 97.06 99 ARG B O 1
ATOM 2520 N N . LEU B 1 100 ? 7.867 -22.125 -3.932 1 97.19 100 LEU B N 1
ATOM 2521 C CA . LEU B 1 100 ? 6.68 -22.906 -4.262 1 97.19 100 LEU B CA 1
ATOM 2522 C C . LEU B 1 100 ? 7.02 -24.391 -4.383 1 97.19 100 LEU B C 1
ATOM 2524 O O . LEU B 1 100 ? 8.062 -24.75 -4.938 1 97.19 100 LEU B O 1
ATOM 2528 N N . ASN B 1 101 ? 6.125 -25.172 -3.838 1 96.81 101 ASN B N 1
ATOM 2529 C CA . ASN B 1 101 ? 6.25 -26.609 -4.117 1 96.81 101 ASN B CA 1
ATOM 2530 C C . ASN B 1 101 ? 5.648 -26.969 -5.477 1 96.81 101 ASN B C 1
ATOM 2532 O O . ASN B 1 101 ? 5.176 -26.094 -6.199 1 96.81 101 ASN B O 1
ATOM 2536 N N . ALA B 1 102 ? 5.695 -28.188 -5.801 1 96.25 102 ALA B N 1
ATOM 2537 C CA . ALA B 1 102 ? 5.32 -28.641 -7.145 1 96.25 102 ALA B CA 1
ATOM 2538 C C . ALA B 1 102 ? 3.857 -28.312 -7.438 1 96.25 102 ALA B C 1
ATOM 2540 O O . ALA B 1 102 ? 3.527 -27.828 -8.516 1 96.25 102 ALA B O 1
ATOM 2541 N N . LYS B 1 103 ? 2.992 -28.594 -6.496 1 94.44 103 LYS B N 1
ATOM 2542 C CA . LYS B 1 103 ? 1.567 -28.328 -6.68 1 94.44 103 LYS B CA 1
ATOM 2543 C C . LYS B 1 103 ? 1.297 -26.844 -6.852 1 94.44 103 LYS B C 1
ATOM 2545 O O . LYS B 1 103 ? 0.525 -26.438 -7.723 1 94.44 103 LYS B O 1
ATOM 2550 N N . ALA B 1 104 ? 1.929 -26.062 -6.031 1 94.12 104 ALA B N 1
ATOM 2551 C CA . ALA B 1 104 ? 1.769 -24.609 -6.102 1 94.12 104 ALA B CA 1
ATOM 2552 C C . ALA B 1 104 ? 2.307 -24.062 -7.422 1 94.12 104 ALA B C 1
ATOM 2554 O O . ALA B 1 104 ? 1.755 -23.109 -7.977 1 94.12 104 ALA B O 1
ATOM 2555 N N . GLN B 1 105 ? 3.326 -24.703 -7.918 1 96.94 105 GLN B N 1
ATOM 2556 C CA . GLN B 1 105 ? 3.881 -24.297 -9.203 1 96.94 105 GLN B CA 1
ATOM 2557 C C . GLN B 1 105 ? 2.881 -24.516 -10.336 1 96.94 105 GLN B C 1
ATOM 2559 O O . GLN B 1 105 ? 2.768 -23.703 -11.25 1 96.94 105 GLN B O 1
ATOM 2564 N N . ILE B 1 106 ? 2.176 -25.578 -10.242 1 95 106 ILE B N 1
ATOM 2565 C CA . ILE B 1 106 ? 1.146 -25.859 -11.234 1 95 106 ILE B CA 1
ATOM 2566 C C . ILE B 1 106 ? 0.052 -24.797 -11.172 1 95 106 ILE B C 1
ATOM 2568 O O . ILE B 1 106 ? -0.423 -24.328 -12.211 1 95 106 ILE B O 1
ATOM 2572 N N . SER B 1 107 ? -0.291 -24.406 -9.984 1 92.81 107 SER B N 1
ATOM 2573 C CA . SER B 1 107 ? -1.317 -23.391 -9.805 1 92.81 107 SER B CA 1
ATOM 2574 C C . SER B 1 107 ? -0.886 -22.062 -10.406 1 92.81 107 SER B C 1
ATOM 2576 O O . SER B 1 107 ? -1.682 -21.391 -11.062 1 92.81 107 SER B O 1
ATOM 2578 N N . LEU B 1 108 ? 0.398 -21.688 -10.211 1 94.25 108 LEU B N 1
ATOM 2579 C CA . LEU B 1 108 ? 0.898 -20.438 -10.797 1 94.25 108 LEU B CA 1
ATOM 2580 C C . LEU B 1 108 ? 0.956 -20.531 -12.312 1 94.25 108 LEU B C 1
ATOM 2582 O O . LEU B 1 108 ? 0.635 -19.562 -13.016 1 94.25 108 LEU B O 1
ATOM 2586 N N . PHE B 1 109 ? 1.343 -21.719 -12.781 1 95.12 109 PHE B N 1
ATOM 2587 C CA . PHE B 1 109 ? 1.363 -21.953 -14.219 1 95.12 109 PHE B CA 1
ATOM 2588 C C . PHE B 1 109 ? -0.025 -21.766 -14.82 1 95.12 109 PHE B C 1
ATOM 2590 O O . PHE B 1 109 ? -0.176 -21.109 -15.859 1 95.12 109 PHE B O 1
ATOM 2597 N N . ASN B 1 110 ? -1.011 -22.234 -14.156 1 92.38 110 ASN B N 1
ATOM 2598 C CA . ASN B 1 110 ? -2.389 -22.078 -14.609 1 92.38 110 ASN B CA 1
ATOM 2599 C C . ASN B 1 110 ? -2.838 -20.625 -14.57 1 92.38 110 ASN B C 1
ATOM 2601 O O . ASN B 1 110 ? -3.561 -20.172 -15.461 1 92.38 110 ASN B O 1
ATOM 2605 N N . LEU B 1 111 ? -2.432 -19.922 -13.547 1 90.88 111 LEU B N 1
ATOM 2606 C CA . LEU B 1 111 ? -2.742 -18.5 -13.453 1 90.88 111 LEU B CA 1
ATOM 2607 C C . LEU B 1 111 ? -2.125 -17.734 -14.617 1 90.88 111 LEU B C 1
ATOM 2609 O O . LEU B 1 111 ? -2.775 -16.875 -15.211 1 90.88 111 LEU B O 1
ATOM 2613 N N . TYR B 1 112 ? -0.874 -18.094 -14.945 1 92.94 112 TYR B N 1
ATOM 2614 C CA . TYR B 1 112 ? -0.207 -17.484 -16.094 1 92.94 112 TYR B CA 1
ATOM 2615 C C . TYR B 1 112 ? -1.034 -17.656 -17.359 1 92.94 112 TYR B C 1
ATOM 2617 O O . TYR B 1 112 ? -1.276 -16.688 -18.094 1 92.94 112 TYR B O 1
ATOM 2625 N N . ASN B 1 113 ? -1.449 -18.812 -17.578 1 91.69 113 ASN B N 1
ATOM 2626 C CA . ASN B 1 113 ? -2.221 -19.125 -18.766 1 91.69 113 ASN B CA 1
ATOM 2627 C C . ASN B 1 113 ? -3.557 -18.391 -18.781 1 91.69 113 ASN B C 1
ATOM 2629 O O . ASN B 1 113 ? -3.988 -17.891 -19.828 1 91.69 113 ASN B O 1
ATOM 2633 N N . HIS B 1 114 ? -4.133 -18.359 -17.703 1 89.81 114 HIS B N 1
ATOM 2634 C CA . HIS B 1 114 ? -5.414 -17.672 -17.594 1 89.81 114 HIS B CA 1
ATOM 2635 C C . HIS B 1 114 ? -5.27 -16.188 -17.906 1 89.81 114 HIS B C 1
ATOM 2637 O O . HIS B 1 114 ? -6.055 -15.625 -18.672 1 89.81 114 HIS B O 1
ATOM 2643 N N . ILE B 1 115 ? -4.27 -15.562 -17.312 1 89.19 115 ILE B N 1
ATOM 2644 C CA . ILE B 1 115 ? -4.023 -14.141 -17.516 1 89.19 115 ILE B CA 1
ATOM 2645 C C . ILE B 1 115 ? -3.693 -13.883 -18.984 1 89.19 115 ILE B C 1
ATOM 2647 O O . ILE B 1 115 ? -4.156 -12.898 -19.562 1 89.19 115 ILE B O 1
ATOM 2651 N N . ARG B 1 116 ? -2.928 -14.719 -19.531 1 88.56 116 ARG B N 1
ATOM 2652 C CA . ARG B 1 116 ? -2.551 -14.594 -20.938 1 88.56 116 ARG B CA 1
ATOM 2653 C C . ARG B 1 116 ? -3.775 -14.664 -21.844 1 88.56 116 ARG B C 1
ATOM 2655 O O . ARG B 1 116 ? -3.906 -13.867 -22.781 1 88.56 116 ARG B O 1
ATOM 2662 N N . ASP B 1 117 ? -4.625 -15.539 -21.562 1 87.56 117 ASP B N 1
ATOM 2663 C CA . ASP B 1 117 ? -5.809 -15.766 -22.391 1 87.56 117 ASP B CA 1
ATOM 2664 C C . ASP B 1 117 ? -6.805 -14.617 -22.25 1 87.56 117 ASP B C 1
ATOM 2666 O O . ASP B 1 117 ? -7.43 -14.203 -23.219 1 87.56 117 ASP B O 1
ATOM 2670 N N . GLU B 1 118 ? -6.949 -14.094 -21.078 1 81.88 118 GLU B N 1
ATOM 2671 C CA . GLU B 1 118 ? -7.938 -13.055 -20.812 1 81.88 118 GLU B CA 1
ATOM 2672 C C . GLU B 1 118 ? -7.383 -11.672 -21.141 1 81.88 118 GLU B C 1
ATOM 2674 O O . GLU B 1 118 ? -8.141 -10.758 -21.469 1 81.88 118 GLU B O 1
ATOM 2679 N N . GLY B 1 119 ? -6.078 -11.43 -21.109 1 72.06 119 GLY B N 1
ATOM 2680 C CA . GLY B 1 119 ? -5.324 -10.297 -21.625 1 72.06 119 GLY B CA 1
ATOM 2681 C C . GLY B 1 119 ? -5.43 -9.062 -20.75 1 72.06 119 GLY B C 1
ATOM 2682 O O . GLY B 1 119 ? -5.094 -7.961 -21.172 1 72.06 119 GLY B O 1
ATOM 2683 N N . HIS B 1 120 ? -5.832 -9.125 -19.438 1 78.62 120 HIS B N 1
ATOM 2684 C CA . HIS B 1 120 ? -6.094 -7.84 -18.797 1 78.62 120 HIS B CA 1
ATOM 2685 C C . HIS B 1 120 ? -5.258 -7.668 -17.531 1 78.62 120 HIS B C 1
ATOM 2687 O O . HIS B 1 120 ? -4.996 -6.539 -17.109 1 78.62 120 HIS B O 1
ATOM 2693 N N . ALA B 1 121 ? -4.637 -8.672 -17.016 1 89.62 121 ALA B N 1
ATOM 2694 C CA . ALA B 1 121 ? -4.02 -8.508 -15.695 1 89.62 121 ALA B CA 1
ATOM 2695 C C . ALA B 1 121 ? -2.502 -8.406 -15.812 1 89.62 121 ALA B C 1
ATOM 2697 O O . ALA B 1 121 ? -1.892 -9.047 -16.672 1 89.62 121 ALA B O 1
ATOM 2698 N N . LEU B 1 122 ? -1.896 -7.52 -15.102 1 94.69 122 LEU B N 1
ATOM 2699 C CA . LEU B 1 122 ? -0.453 -7.496 -14.891 1 94.69 122 LEU B CA 1
ATOM 2700 C C . LEU B 1 122 ? -0.025 -8.617 -13.938 1 94.69 122 LEU B C 1
ATOM 2702 O O . LEU B 1 122 ? -0.647 -8.82 -12.898 1 94.69 122 LEU B O 1
ATOM 2706 N N . LEU B 1 123 ? 0.922 -9.383 -14.352 1 95.81 123 LEU B N 1
ATOM 2707 C CA . LEU B 1 123 ? 1.548 -10.375 -13.484 1 95.81 123 LEU B CA 1
ATOM 2708 C C . LEU B 1 123 ? 3.016 -10.047 -13.242 1 95.81 123 LEU B C 1
ATOM 2710 O O . LEU B 1 123 ? 3.834 -10.125 -14.164 1 95.81 123 LEU B O 1
ATOM 2714 N N . LEU B 1 124 ? 3.318 -9.594 -12.07 1 97.75 124 LEU B N 1
ATOM 2715 C CA . LEU B 1 124 ? 4.672 -9.25 -11.641 1 97.75 124 LEU B CA 1
ATOM 2716 C C . LEU B 1 124 ? 5.199 -10.273 -10.648 1 97.75 124 LEU B C 1
ATOM 2718 O O . LEU B 1 124 ? 4.672 -10.398 -9.539 1 97.75 124 LEU B O 1
ATOM 2722 N N . VAL B 1 125 ? 6.219 -11.023 -11.023 1 98.31 125 VAL B N 1
ATOM 2723 C CA . VAL B 1 125 ? 6.742 -12.133 -10.234 1 98.31 125 VAL B CA 1
ATOM 2724 C C . VAL B 1 125 ? 8.203 -11.867 -9.875 1 98.31 125 VAL B C 1
ATOM 2726 O O . VAL B 1 125 ? 8.945 -11.289 -10.664 1 98.31 125 VAL B O 1
ATOM 2729 N N . SER B 1 126 ? 8.617 -12.273 -8.672 1 98.44 126 SER B N 1
ATOM 2730 C CA . SER B 1 126 ? 10.016 -12.102 -8.305 1 98.44 126 SER B CA 1
ATOM 2731 C C . SER B 1 126 ? 10.625 -13.406 -7.805 1 98.44 126 SER B C 1
ATOM 2733 O O . SER B 1 126 ? 9.906 -14.281 -7.32 1 98.44 126 SER B O 1
ATOM 2735 N N . GLY B 1 127 ? 11.93 -13.555 -7.934 1 97.94 127 GLY B N 1
ATOM 2736 C CA . GLY B 1 127 ? 12.711 -14.688 -7.453 1 97.94 127 GLY B CA 1
ATOM 2737 C C . GLY B 1 127 ? 14.188 -14.367 -7.305 1 97.94 127 GLY B C 1
ATOM 2738 O O . GLY B 1 127 ? 14.633 -13.273 -7.656 1 97.94 127 GLY B O 1
ATOM 2739 N N . PRO B 1 128 ? 14.922 -15.32 -6.781 1 97.38 128 PRO B N 1
ATOM 2740 C CA . PRO B 1 128 ? 16.312 -15.047 -6.406 1 97.38 128 PRO B CA 1
ATOM 2741 C C . PRO B 1 128 ? 17.281 -15.203 -7.582 1 97.38 128 PRO B C 1
ATOM 2743 O O . PRO B 1 128 ? 18.453 -14.867 -7.461 1 97.38 128 PRO B O 1
ATOM 2746 N N . ALA B 1 129 ? 16.797 -15.68 -8.727 1 98 129 ALA B N 1
ATOM 2747 C CA . ALA B 1 129 ? 17.672 -15.953 -9.867 1 98 129 ALA B CA 1
ATOM 2748 C C . ALA B 1 129 ? 16.938 -15.789 -11.188 1 98 129 ALA B C 1
ATOM 2750 O O . ALA B 1 129 ? 15.703 -15.727 -11.211 1 98 129 ALA B O 1
ATOM 2751 N N . ALA B 1 130 ? 17.766 -15.727 -12.258 1 98 130 ALA B N 1
ATOM 2752 C CA . ALA B 1 130 ? 17.156 -15.703 -13.586 1 98 130 ALA B CA 1
ATOM 2753 C C . ALA B 1 130 ? 16.328 -16.953 -13.836 1 98 130 ALA B C 1
ATOM 2755 O O . ALA B 1 130 ? 16.578 -18 -13.234 1 98 130 ALA B O 1
ATOM 2756 N N . PRO B 1 131 ? 15.344 -16.859 -14.727 1 97.62 131 PRO B N 1
ATOM 2757 C CA . PRO B 1 131 ? 14.414 -17.969 -14.891 1 97.62 131 PRO B CA 1
ATOM 2758 C C . PRO B 1 131 ? 15.117 -19.312 -15.109 1 97.62 131 PRO B C 1
ATOM 2760 O O . PRO B 1 131 ? 14.82 -20.281 -14.422 1 97.62 131 PRO B O 1
ATOM 2763 N N . ALA B 1 132 ? 16.109 -19.328 -15.93 1 96.25 132 ALA B N 1
ATOM 2764 C CA . ALA B 1 132 ? 16.781 -20.562 -16.312 1 96.25 132 ALA B CA 1
ATOM 2765 C C . ALA B 1 132 ? 17.547 -21.156 -15.133 1 96.25 132 ALA B C 1
ATOM 2767 O O . ALA B 1 132 ? 17.906 -22.344 -15.156 1 96.25 132 ALA B O 1
ATOM 2768 N N . GLN B 1 133 ? 17.781 -20.391 -14.125 1 97.5 133 GLN B N 1
ATOM 2769 C CA . GLN B 1 133 ? 18.594 -20.828 -12.992 1 97.5 133 GLN B CA 1
ATOM 2770 C C . GLN B 1 133 ? 17.719 -21.219 -11.812 1 97.5 133 GLN B C 1
ATOM 2772 O O . GLN B 1 133 ? 18.219 -21.625 -10.758 1 97.5 133 GLN B O 1
ATOM 2777 N N . LEU B 1 134 ? 16.453 -21.094 -11.984 1 97.5 134 LEU B N 1
ATOM 2778 C CA . LEU B 1 134 ? 15.523 -21.438 -10.922 1 97.5 134 LEU B CA 1
ATOM 2779 C C . LEU B 1 134 ? 15.305 -22.953 -10.859 1 97.5 134 LEU B C 1
ATOM 2781 O O . LEU B 1 134 ? 15.422 -23.641 -11.883 1 97.5 134 LEU B O 1
ATOM 2785 N N . ARG B 1 135 ? 15.086 -23.453 -9.633 1 96.25 135 ARG B N 1
ATOM 2786 C CA . ARG B 1 135 ? 14.711 -24.844 -9.453 1 96.25 135 ARG B CA 1
ATOM 2787 C C . ARG B 1 135 ? 13.195 -25 -9.391 1 96.25 135 ARG B C 1
ATOM 2789 O O . ARG B 1 135 ? 12.641 -25.391 -8.359 1 96.25 135 ARG B O 1
ATOM 2796 N N . LEU B 1 136 ? 12.57 -24.781 -10.555 1 97.88 136 LEU B N 1
ATOM 2797 C CA . LEU B 1 136 ? 11.125 -24.891 -10.727 1 97.88 136 LEU B CA 1
ATOM 2798 C C . LEU B 1 136 ? 10.781 -25.781 -11.914 1 97.88 136 LEU B C 1
ATOM 2800 O O . LEU B 1 136 ? 11.68 -26.281 -12.594 1 97.88 136 LEU B O 1
ATOM 2804 N N . ARG B 1 137 ? 9.453 -26.031 -12.062 1 97.44 137 ARG B N 1
ATOM 2805 C CA . ARG B 1 137 ? 8.984 -26.781 -13.227 1 97.44 137 ARG B CA 1
ATOM 2806 C C . ARG B 1 137 ? 9.414 -26.094 -14.523 1 97.44 137 ARG B C 1
ATOM 2808 O O . ARG B 1 137 ? 9.391 -24.859 -14.625 1 97.44 137 ARG B O 1
ATOM 2815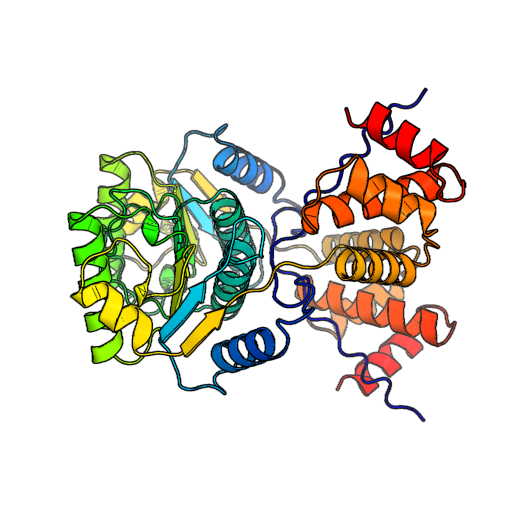 N N . ASP B 1 138 ? 9.719 -26.875 -15.523 1 97.31 138 ASP B N 1
ATOM 2816 C CA . ASP B 1 138 ? 10.219 -26.359 -16.797 1 97.31 138 ASP B CA 1
ATOM 2817 C C . ASP B 1 138 ? 9.203 -25.438 -17.469 1 97.31 138 ASP B C 1
ATOM 2819 O O . ASP B 1 138 ? 9.562 -24.422 -18.047 1 97.31 138 ASP B O 1
ATOM 2823 N N . ASP B 1 139 ? 7.992 -25.844 -17.438 1 97.31 139 ASP B N 1
ATOM 2824 C CA . ASP B 1 139 ? 6.965 -25.047 -18.094 1 97.31 139 ASP B CA 1
ATOM 2825 C C . ASP B 1 139 ? 6.801 -23.688 -17.406 1 97.31 139 ASP B C 1
ATOM 2827 O O . ASP B 1 139 ? 6.594 -22.672 -18.078 1 97.31 139 ASP B O 1
ATOM 2831 N N . LEU B 1 140 ? 6.906 -23.656 -16.109 1 97.62 140 LEU B N 1
ATOM 2832 C CA . LEU B 1 140 ? 6.824 -22.391 -15.375 1 97.62 140 LEU B CA 1
ATOM 2833 C C . LEU B 1 140 ? 8.047 -21.516 -15.656 1 97.62 140 LEU B C 1
ATOM 2835 O O . LEU B 1 140 ? 7.918 -20.312 -15.852 1 97.62 140 LEU B O 1
ATOM 2839 N N . ILE B 1 141 ? 9.203 -22.156 -15.719 1 97.88 141 ILE B N 1
ATOM 2840 C CA . ILE B 1 141 ? 10.438 -21.453 -16.047 1 97.88 141 ILE B CA 1
ATOM 2841 C C . ILE B 1 141 ? 10.312 -20.781 -17.422 1 97.88 141 ILE B C 1
ATOM 2843 O O . ILE B 1 141 ? 10.688 -19.625 -17.594 1 97.88 141 ILE B O 1
ATOM 2847 N N . THR B 1 142 ? 9.781 -21.516 -18.312 1 96.88 142 THR B N 1
ATOM 2848 C CA . THR B 1 142 ? 9.562 -20.984 -19.656 1 96.88 142 THR B CA 1
ATOM 2849 C C . THR B 1 142 ? 8.648 -19.766 -19.625 1 96.88 142 THR B C 1
ATOM 2851 O O . THR B 1 142 ? 8.93 -18.766 -20.281 1 96.88 142 THR B O 1
ATOM 2854 N N . ARG B 1 143 ? 7.539 -19.859 -18.906 1 96.25 143 ARG B N 1
ATOM 2855 C CA . ARG B 1 143 ? 6.602 -18.75 -18.797 1 96.25 143 ARG B CA 1
ATOM 2856 C C . ARG B 1 143 ? 7.273 -17.516 -18.203 1 96.25 143 ARG B C 1
ATOM 2858 O O . ARG B 1 143 ? 7.047 -16.391 -18.656 1 96.25 143 ARG B O 1
ATOM 2865 N N . LEU B 1 144 ? 8.086 -17.703 -17.141 1 96.88 144 LEU B N 1
ATOM 2866 C CA . LEU B 1 144 ? 8.742 -16.609 -16.453 1 96.88 144 LEU B CA 1
ATOM 2867 C C . LEU B 1 144 ? 9.711 -15.883 -17.375 1 96.88 144 LEU B C 1
ATOM 2869 O O . LEU B 1 144 ? 10.062 -14.727 -17.141 1 96.88 144 LEU B O 1
ATOM 2873 N N . GLY B 1 145 ? 10.055 -16.578 -18.391 1 96.25 145 GLY B N 1
ATOM 2874 C CA . GLY B 1 145 ? 10.984 -16 -19.344 1 96.25 145 GLY B CA 1
ATOM 2875 C C . GLY B 1 145 ? 10.297 -15.383 -20.547 1 96.25 145 GLY B C 1
ATOM 2876 O O . GLY B 1 145 ? 10.945 -14.766 -21.391 1 96.25 145 GLY B O 1
ATOM 2877 N N . TRP B 1 146 ? 8.953 -15.461 -20.688 1 92.62 146 TRP B N 1
ATOM 2878 C CA . TRP B 1 146 ? 8.188 -15.047 -21.859 1 92.62 146 TRP B CA 1
ATOM 2879 C C . TRP B 1 146 ? 8.031 -13.531 -21.906 1 92.62 146 TRP B C 1
ATOM 2881 O O . TRP B 1 146 ? 7.91 -12.938 -22.984 1 92.62 146 TRP B O 1
ATOM 2891 N N . GLY B 1 147 ? 7.992 -12.875 -20.734 1 95.06 147 GLY B N 1
ATOM 2892 C CA . GLY B 1 147 ? 7.797 -11.43 -20.672 1 95.06 147 GLY B CA 1
ATOM 2893 C C . GLY B 1 147 ? 9.086 -10.664 -20.469 1 95.06 147 GLY B C 1
ATOM 2894 O O . GLY B 1 147 ? 10.133 -11.039 -21.016 1 95.06 147 GLY B O 1
ATOM 2895 N N . LEU B 1 148 ? 9 -9.57 -19.891 1 97.06 148 LEU B N 1
ATOM 2896 C CA . LEU B 1 148 ? 10.188 -8.797 -19.531 1 97.06 148 LEU B CA 1
ATOM 2897 C C . LEU B 1 148 ? 10.875 -9.383 -18.312 1 97.06 148 LEU B C 1
ATOM 2899 O O . LEU B 1 148 ? 10.219 -9.734 -17.328 1 97.06 148 LEU B O 1
ATOM 2903 N N . VAL B 1 149 ? 12.156 -9.539 -18.438 1 98.19 149 VAL B N 1
ATOM 2904 C CA . VAL B 1 149 ? 12.969 -10.07 -17.359 1 98.19 149 VAL B CA 1
ATOM 2905 C C . VAL B 1 149 ? 14.023 -9.047 -16.953 1 98.19 149 VAL B C 1
ATOM 2907 O O . VAL B 1 149 ? 14.844 -8.633 -17.781 1 98.19 149 VAL B O 1
ATOM 2910 N N . TYR B 1 150 ? 13.977 -8.625 -15.656 1 98.12 150 TYR B N 1
ATOM 2911 C CA . TYR B 1 150 ? 14.914 -7.621 -15.164 1 98.12 150 TYR B CA 1
ATOM 2912 C C . TYR B 1 150 ? 15.664 -8.125 -13.938 1 98.12 150 TYR B C 1
ATOM 2914 O O . TYR B 1 150 ? 15.062 -8.719 -13.039 1 98.12 150 TYR B O 1
ATOM 2922 N N . GLN B 1 151 ? 16.938 -7.895 -13.93 1 97.94 151 GLN B N 1
ATOM 2923 C CA . GLN B 1 151 ? 17.703 -8.047 -12.695 1 97.94 151 GLN B CA 1
ATOM 2924 C C . GLN B 1 151 ? 17.594 -6.789 -11.836 1 97.94 151 GLN B C 1
ATOM 2926 O O . GLN B 1 151 ? 17.797 -5.676 -12.32 1 97.94 151 GLN B O 1
ATOM 2931 N N . VAL B 1 152 ? 17.234 -6.957 -10.602 1 97.5 152 VAL B N 1
ATOM 2932 C CA . VAL B 1 152 ? 17.266 -5.867 -9.641 1 97.5 152 VAL B CA 1
ATOM 2933 C C . VAL B 1 152 ? 18.625 -5.812 -8.961 1 97.5 152 VAL B C 1
ATOM 2935 O O . VAL B 1 152 ? 19.062 -6.785 -8.336 1 97.5 152 VAL B O 1
ATOM 2938 N N . HIS B 1 153 ? 19.234 -4.715 -9.07 1 94.69 153 HIS B N 1
ATOM 2939 C CA . HIS B 1 153 ? 20.578 -4.566 -8.555 1 94.69 153 HIS B CA 1
ATOM 2940 C C . HIS B 1 153 ? 20.578 -3.953 -7.156 1 94.69 153 HIS B C 1
ATOM 2942 O O . HIS B 1 153 ? 19.891 -2.959 -6.918 1 94.69 153 HIS B O 1
ATOM 2948 N N . GLU B 1 154 ? 21.328 -4.613 -6.336 1 90.12 154 GLU B N 1
ATOM 2949 C CA . GLU B 1 154 ? 21.531 -4.02 -5.016 1 90.12 154 GLU B CA 1
ATOM 2950 C C . GLU B 1 154 ? 22.312 -2.713 -5.109 1 90.12 154 GLU B C 1
ATOM 2952 O O . GLU B 1 154 ? 23.125 -2.533 -6.02 1 90.12 154 GLU B O 1
ATOM 2957 N N . LEU B 1 155 ? 22.078 -1.904 -4.168 1 89.69 155 LEU B N 1
ATOM 2958 C CA . LEU B 1 155 ? 22.828 -0.657 -4.129 1 89.69 155 LEU B CA 1
ATOM 2959 C C . LEU B 1 155 ? 24.25 -0.893 -3.607 1 89.69 155 LEU B C 1
ATOM 2961 O O . LEU B 1 155 ? 24.453 -1.681 -2.678 1 89.69 155 LEU B O 1
ATOM 2965 N N . SER B 1 156 ? 25.188 -0.281 -4.215 1 88.69 156 SER B N 1
ATOM 2966 C CA . SER B 1 156 ? 26.547 -0.261 -3.658 1 88.69 156 SER B CA 1
ATOM 2967 C C . SER B 1 156 ? 26.609 0.636 -2.426 1 88.69 156 SER B C 1
ATOM 2969 O O . SER B 1 156 ? 25.703 1.421 -2.166 1 88.69 156 SER B O 1
ATOM 2971 N N . ASP B 1 157 ? 27.641 0.407 -1.699 1 88.75 157 ASP B N 1
ATOM 2972 C CA . ASP B 1 157 ? 27.844 1.27 -0.538 1 88.75 157 ASP B CA 1
ATOM 2973 C C . ASP B 1 157 ? 27.891 2.74 -0.948 1 88.75 157 ASP B C 1
ATOM 2975 O O . ASP B 1 157 ? 27.344 3.6 -0.256 1 88.75 157 ASP B O 1
ATOM 2979 N N . GLU B 1 158 ? 28.547 2.961 -2.01 1 90.56 158 GLU B N 1
ATOM 2980 C CA . GLU B 1 158 ? 28.641 4.328 -2.512 1 90.56 158 GLU B CA 1
ATOM 2981 C C . GLU B 1 158 ? 27.266 4.887 -2.855 1 90.56 158 GLU B C 1
ATOM 2983 O O . GLU B 1 158 ? 26.953 6.035 -2.535 1 90.56 158 GLU B O 1
ATOM 2988 N N . GLU B 1 159 ? 26.5 4.078 -3.404 1 89.31 159 GLU B N 1
ATOM 2989 C CA . GLU B 1 159 ? 25.141 4.496 -3.773 1 89.31 159 GLU B CA 1
ATOM 2990 C C . GLU B 1 159 ? 24.281 4.727 -2.537 1 89.31 159 GLU B C 1
ATOM 2992 O O . GLU B 1 159 ? 23.469 5.652 -2.508 1 89.31 159 GLU B O 1
ATOM 2997 N N . LYS B 1 160 ? 24.438 3.873 -1.607 1 89.38 160 LYS B N 1
ATOM 2998 C CA . LYS B 1 160 ? 23.719 4.043 -0.353 1 89.38 160 LYS B CA 1
ATOM 2999 C C . LYS B 1 160 ? 24.094 5.352 0.331 1 89.38 160 LYS B C 1
ATOM 3001 O O . LYS B 1 160 ? 23.234 6.066 0.845 1 89.38 160 LYS B O 1
ATOM 3006 N N . ILE B 1 161 ? 25.328 5.652 0.292 1 90.44 161 ILE B N 1
ATOM 3007 C CA . ILE B 1 161 ? 25.828 6.887 0.896 1 90.44 161 ILE B CA 1
ATOM 3008 C C . ILE B 1 161 ? 25.234 8.094 0.175 1 90.44 161 ILE B C 1
ATOM 3010 O O . ILE B 1 161 ? 24.75 9.031 0.815 1 90.44 161 ILE B O 1
ATOM 3014 N N . LYS B 1 162 ? 25.281 8.008 -1.121 1 90.06 162 LYS B N 1
ATOM 3015 C CA . LYS B 1 162 ? 24.719 9.094 -1.915 1 90.06 162 LYS B CA 1
ATOM 3016 C C . LYS B 1 162 ? 23.234 9.281 -1.596 1 90.06 162 LYS B C 1
ATOM 3018 O O . LYS B 1 162 ? 22.766 10.414 -1.44 1 90.06 162 LYS B O 1
ATOM 3023 N N . ALA B 1 163 ? 22.594 8.195 -1.478 1 88.75 163 ALA B N 1
ATOM 3024 C CA . ALA B 1 163 ? 21.156 8.242 -1.157 1 88.75 163 ALA B CA 1
ATOM 3025 C C . ALA B 1 163 ? 20.938 8.852 0.22 1 88.75 163 ALA B C 1
ATOM 3027 O O . ALA B 1 163 ? 20.016 9.656 0.401 1 88.75 163 ALA B O 1
ATOM 3028 N N . MET B 1 164 ? 21.703 8.492 1.137 1 90 164 MET B N 1
ATOM 3029 C CA . MET B 1 164 ? 21.594 9.023 2.492 1 90 164 MET B CA 1
ATOM 3030 C C . MET B 1 164 ? 21.844 10.531 2.51 1 90 164 MET B C 1
ATOM 3032 O O . MET B 1 164 ? 21.109 11.281 3.141 1 90 164 MET B O 1
ATOM 3036 N N . LYS B 1 165 ? 22.844 10.906 1.831 1 90.62 165 LYS B N 1
ATOM 3037 C CA . LYS B 1 165 ? 23.203 12.32 1.79 1 90.62 165 LYS B CA 1
ATOM 3038 C C . LYS B 1 165 ? 22.109 13.141 1.11 1 90.62 165 LYS B C 1
ATOM 3040 O O . LYS B 1 165 ? 21.75 14.227 1.574 1 90.62 165 LYS B O 1
ATOM 3045 N N . CYS B 1 166 ? 21.594 12.625 0.094 1 86.19 166 CYS B N 1
ATOM 3046 C CA . CYS B 1 166 ? 20.5 13.289 -0.593 1 86.19 166 CYS B CA 1
ATOM 3047 C C . CYS B 1 166 ? 19.281 13.406 0.317 1 86.19 166 CYS B C 1
ATOM 3049 O O . CYS B 1 166 ? 18.641 14.461 0.363 1 86.19 166 CYS B O 1
ATOM 3051 N N . HIS B 1 167 ? 18.984 12.352 0.94 1 84.88 167 HIS B N 1
ATOM 3052 C CA . HIS B 1 167 ? 17.875 12.328 1.879 1 84.88 167 HIS B CA 1
ATOM 3053 C C . HIS B 1 167 ? 18.062 13.359 2.98 1 84.88 167 HIS B C 1
ATOM 3055 O O . HIS B 1 167 ? 17.109 14.07 3.338 1 84.88 167 HIS B O 1
ATOM 3061 N N . ALA B 1 168 ? 19.203 13.469 3.465 1 85.94 168 ALA B N 1
ATOM 3062 C CA . ALA B 1 168 ? 19.531 14.406 4.535 1 85.94 168 ALA B CA 1
ATOM 3063 C C . ALA B 1 168 ? 19.438 15.852 4.043 1 85.94 168 ALA B C 1
ATOM 3065 O O . ALA B 1 168 ? 18.891 16.719 4.727 1 85.94 168 ALA B O 1
ATOM 3066 N N . LEU B 1 169 ? 19.969 16.078 2.883 1 82.31 169 LEU B N 1
ATOM 3067 C CA . LEU B 1 169 ? 19.969 17.406 2.291 1 82.31 169 LEU B CA 1
ATOM 3068 C C . LEU B 1 169 ? 18.547 17.922 2.109 1 82.31 169 LEU B C 1
ATOM 3070 O O . LEU B 1 169 ? 18.281 19.094 2.344 1 82.31 169 LEU B O 1
ATOM 3074 N N . GLY B 1 170 ? 17.719 17.094 1.705 1 74.31 170 GLY B N 1
ATOM 3075 C CA . GLY B 1 170 ? 16.328 17.469 1.522 1 74.31 170 GLY B CA 1
ATOM 3076 C C . GLY B 1 170 ? 15.656 17.938 2.803 1 74.31 170 GLY B C 1
ATOM 3077 O O . GLY B 1 170 ? 14.664 18.656 2.764 1 74.31 170 GLY B O 1
ATOM 3078 N N . ARG B 1 171 ? 16.188 17.578 3.873 1 72.56 171 ARG B N 1
ATOM 3079 C CA . ARG B 1 171 ? 15.648 17.953 5.18 1 72.56 171 ARG B CA 1
ATOM 3080 C C . ARG B 1 171 ? 16.469 19.062 5.82 1 72.56 171 ARG B C 1
ATOM 3082 O O . ARG B 1 171 ? 16.25 19.406 6.988 1 72.56 171 ARG B O 1
ATOM 3089 N N . GLY B 1 172 ? 17.406 19.438 5.082 1 75.69 172 GLY B N 1
ATOM 3090 C CA . GLY B 1 172 ? 18.281 20.484 5.594 1 75.69 172 GLY B CA 1
ATOM 3091 C C . GLY B 1 172 ? 19.328 19.984 6.555 1 75.69 172 GLY B C 1
ATOM 3092 O O . GLY B 1 172 ? 19.859 20.734 7.371 1 75.69 172 GLY B O 1
ATOM 3093 N N . LEU B 1 173 ? 19.5 18.719 6.562 1 80.25 173 LEU B N 1
ATOM 3094 C CA . LEU B 1 173 ? 20.484 18.094 7.449 1 80.25 173 LEU B CA 1
ATOM 3095 C C . LEU B 1 173 ? 21.797 17.875 6.727 1 80.25 173 LEU B C 1
ATOM 3097 O O . LEU B 1 173 ? 21.828 17.375 5.602 1 80.25 173 LEU B O 1
ATOM 3101 N N . ASP B 1 174 ? 22.812 18.328 7.348 1 85.75 174 ASP B N 1
ATOM 3102 C CA . ASP B 1 174 ? 24.141 18.016 6.84 1 85.75 174 ASP B CA 1
ATOM 3103 C C . ASP B 1 174 ? 24.641 16.672 7.371 1 85.75 174 ASP B C 1
ATOM 3105 O O . ASP B 1 174 ? 24.734 16.484 8.586 1 85.75 174 ASP B O 1
ATOM 3109 N N . LEU B 1 175 ? 24.938 15.75 6.488 1 91.88 175 LEU B N 1
ATOM 3110 C CA . LEU B 1 175 ? 25.344 14.398 6.871 1 91.88 175 LEU B CA 1
ATOM 3111 C C . LEU B 1 175 ? 26.797 14.141 6.492 1 91.88 175 LEU B C 1
ATOM 3113 O O . LEU B 1 175 ? 27.094 13.828 5.34 1 91.88 175 LEU B O 1
ATOM 3117 N N . PRO B 1 176 ? 27.656 14.25 7.457 1 93.31 176 PRO B N 1
ATOM 3118 C CA . PRO B 1 176 ? 29.062 14 7.168 1 93.31 176 PRO B CA 1
ATOM 3119 C C . PRO B 1 176 ? 29.328 12.578 6.684 1 93.31 176 PRO B C 1
ATOM 3121 O O . PRO B 1 176 ? 28.641 11.641 7.094 1 93.31 176 PRO B O 1
ATOM 3124 N N . GLN B 1 177 ? 30.422 12.469 5.918 1 93.5 177 GLN B N 1
ATOM 3125 C CA . GLN B 1 177 ? 30.812 11.18 5.352 1 93.5 177 GLN B CA 1
ATOM 3126 C C . GLN B 1 177 ? 31.078 10.156 6.445 1 93.5 177 GLN B C 1
ATOM 3128 O O . GLN B 1 177 ? 30.703 8.992 6.316 1 93.5 177 GLN B O 1
ATOM 3133 N N . GLU B 1 178 ? 31.688 10.578 7.422 1 93.5 178 GLU B N 1
ATOM 3134 C CA . GLU B 1 178 ? 32.062 9.664 8.508 1 93.5 178 GLU B CA 1
ATOM 3135 C C . GLU B 1 178 ? 30.812 9.055 9.156 1 93.5 178 GLU B C 1
ATOM 3137 O O . GLU B 1 178 ? 30.844 7.898 9.594 1 93.5 178 GLU B O 1
ATOM 3142 N N . VAL B 1 179 ? 29.812 9.805 9.211 1 93.31 179 VAL B N 1
ATOM 3143 C CA . VAL B 1 179 ? 28.562 9.305 9.805 1 93.31 179 VAL B CA 1
ATOM 3144 C C . VAL B 1 179 ? 27.938 8.266 8.883 1 93.31 179 VAL B C 1
ATOM 3146 O O . VAL B 1 179 ? 27.453 7.23 9.344 1 93.31 179 VAL B O 1
ATOM 3149 N N . CYS B 1 180 ? 27.906 8.562 7.598 1 92.94 180 CYS B N 1
ATOM 3150 C CA . CYS B 1 180 ? 27.406 7.605 6.621 1 92.94 180 CYS B CA 1
ATOM 3151 C C . CYS B 1 180 ? 28.125 6.273 6.738 1 92.94 180 CYS B C 1
ATOM 3153 O O . CYS B 1 180 ? 27.484 5.219 6.777 1 92.94 180 CYS B O 1
ATOM 3155 N N . ASP B 1 181 ? 29.422 6.422 6.816 1 92.31 181 ASP B N 1
ATOM 3156 C CA . ASP B 1 181 ? 30.25 5.223 6.914 1 92.31 181 ASP B CA 1
ATOM 3157 C C . ASP B 1 181 ? 29.938 4.441 8.188 1 92.31 181 ASP B C 1
ATOM 3159 O O . ASP B 1 181 ? 29.875 3.211 8.172 1 92.31 181 ASP B O 1
ATOM 3163 N N . TYR B 1 182 ? 29.828 5.141 9.188 1 91.81 182 TYR B N 1
ATOM 3164 C CA . TYR B 1 182 ? 29.516 4.523 10.477 1 91.81 182 TYR B CA 1
ATOM 3165 C C . TYR B 1 182 ? 28.188 3.783 10.422 1 91.81 182 TYR B C 1
ATOM 3167 O O . TYR B 1 182 ? 28.078 2.65 10.898 1 91.81 182 TYR B O 1
ATOM 3175 N N . LEU B 1 183 ? 27.156 4.367 9.891 1 89.94 183 LEU B N 1
ATOM 3176 C CA . LEU B 1 183 ? 25.844 3.768 9.789 1 89.94 183 LEU B CA 1
ATOM 3177 C C . LEU B 1 183 ? 25.875 2.496 8.953 1 89.94 183 LEU B C 1
ATOM 3179 O O . LEU B 1 183 ? 25.219 1.506 9.281 1 89.94 183 LEU B O 1
ATOM 3183 N N . LEU B 1 184 ? 26.641 2.52 7.852 1 88.69 184 LEU B N 1
ATOM 3184 C CA . LEU B 1 184 ? 26.734 1.374 6.953 1 88.69 184 LEU B CA 1
ATOM 3185 C C . LEU B 1 184 ? 27.453 0.211 7.633 1 88.69 184 LEU B C 1
ATOM 3187 O O . LEU B 1 184 ? 27.172 -0.953 7.328 1 88.69 184 LEU B O 1
ATOM 3191 N N . ARG B 1 185 ? 28.312 0.576 8.562 1 88 185 ARG B N 1
ATOM 3192 C CA . ARG B 1 185 ? 29.125 -0.438 9.227 1 88 185 ARG B CA 1
ATOM 3193 C C . ARG B 1 185 ? 28.406 -1.002 10.445 1 88 185 ARG B C 1
ATOM 3195 O O . ARG B 1 185 ? 28.547 -2.184 10.766 1 88 185 ARG B O 1
ATOM 3202 N N . HIS B 1 186 ? 27.625 -0.192 11.109 1 84.19 186 HIS B N 1
ATOM 3203 C CA . HIS B 1 186 ? 27.141 -0.588 12.43 1 84.19 186 HIS B CA 1
ATOM 3204 C C . HIS B 1 186 ? 25.625 -0.738 12.422 1 84.19 186 HIS B C 1
ATOM 3206 O O . HIS B 1 186 ? 25.047 -1.299 13.359 1 84.19 186 HIS B O 1
ATOM 3212 N N . GLY B 1 187 ? 24.969 -0.258 11.484 1 77 187 GLY B N 1
ATOM 3213 C CA . GLY B 1 187 ? 23.516 -0.328 11.414 1 77 187 GLY B CA 1
ATOM 3214 C C . GLY B 1 187 ? 23.016 -1.371 10.438 1 77 187 GLY B C 1
ATOM 3215 O O . GLY B 1 187 ? 23.797 -2.152 9.898 1 77 187 GLY B O 1
ATOM 3216 N N . ARG B 1 188 ? 21.656 -1.442 10.383 1 75.31 188 ARG B N 1
ATOM 3217 C CA . ARG B 1 188 ? 21.047 -2.256 9.328 1 75.31 188 ARG B CA 1
ATOM 3218 C C . ARG B 1 188 ? 21.344 -1.673 7.949 1 75.31 188 ARG B C 1
ATOM 3220 O O . ARG B 1 188 ? 21.234 -0.462 7.746 1 75.31 188 ARG B O 1
ATOM 3227 N N . ARG B 1 189 ? 21.719 -2.498 7.094 1 76.19 189 ARG B N 1
ATOM 3228 C CA . ARG B 1 189 ? 22.266 -2.033 5.824 1 76.19 189 ARG B CA 1
ATOM 3229 C C . ARG B 1 189 ? 21.141 -1.811 4.801 1 76.19 189 ARG B C 1
ATOM 3231 O O . ARG B 1 189 ? 21.375 -1.216 3.746 1 76.19 189 ARG B O 1
ATOM 3238 N N . ASP B 1 190 ? 20 -2.275 5.227 1 76.06 190 ASP B N 1
ATOM 3239 C CA . ASP B 1 190 ? 18.922 -2.049 4.273 1 76.06 190 ASP B CA 1
ATOM 3240 C C . ASP B 1 190 ? 18.516 -0.575 4.234 1 76.06 190 ASP B C 1
ATOM 3242 O O . ASP B 1 190 ? 18.531 0.107 5.258 1 76.06 190 ASP B O 1
ATOM 3246 N N . LEU B 1 191 ? 18.266 -0.117 3.066 1 79.25 191 LEU B N 1
ATOM 3247 C CA . LEU B 1 191 ? 18.062 1.305 2.812 1 79.25 191 LEU B CA 1
ATOM 3248 C C . LEU B 1 191 ? 16.906 1.844 3.646 1 79.25 191 LEU B C 1
ATOM 3250 O O . LEU B 1 191 ? 17.016 2.916 4.246 1 79.25 191 LEU B O 1
ATOM 3254 N N . PRO B 1 192 ? 15.82 1.077 3.734 1 72.5 192 PRO B N 1
ATOM 3255 C CA . PRO B 1 192 ? 14.734 1.615 4.559 1 72.5 192 PRO B CA 1
ATOM 3256 C C . PRO B 1 192 ? 15.156 1.863 6.004 1 72.5 192 PRO B C 1
ATOM 3258 O O . PRO B 1 192 ? 14.82 2.898 6.582 1 72.5 192 PRO B O 1
ATOM 3261 N N . SER B 1 193 ? 15.891 1.015 6.516 1 77.5 193 SER B N 1
ATOM 3262 C CA . SER B 1 193 ? 16.375 1.16 7.883 1 77.5 193 SER B CA 1
ATOM 3263 C C . SER B 1 193 ? 17.359 2.312 7.996 1 77.5 193 SER B C 1
ATOM 3265 O O . SER B 1 193 ? 17.359 3.047 8.992 1 77.5 193 SER B O 1
ATOM 3267 N N . LEU B 1 194 ? 18.188 2.439 7.023 1 83.19 194 LEU B N 1
ATOM 3268 C CA . LEU B 1 194 ? 19.156 3.529 7.008 1 83.19 194 LEU B CA 1
ATOM 3269 C C . LEU B 1 194 ? 18.453 4.883 6.996 1 83.19 194 LEU B C 1
ATOM 3271 O O . LEU B 1 194 ? 18.828 5.785 7.754 1 83.19 194 LEU B O 1
ATOM 3275 N N . MET B 1 195 ? 17.438 4.957 6.223 1 82.94 195 MET B N 1
ATOM 3276 C CA . MET B 1 195 ? 16.688 6.207 6.117 1 82.94 195 MET B CA 1
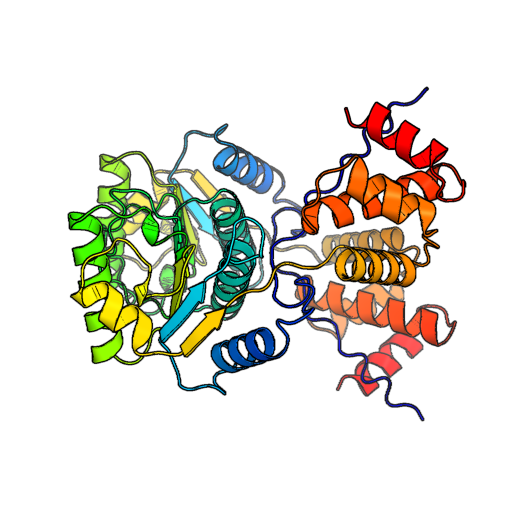ATOM 3277 C C . MET B 1 195 ? 15.938 6.504 7.41 1 82.94 195 MET B C 1
ATOM 3279 O O . MET B 1 195 ? 15.875 7.656 7.848 1 82.94 195 MET B O 1
ATOM 3283 N N . ALA B 1 196 ? 15.383 5.453 7.895 1 75.94 196 ALA B N 1
ATOM 3284 C CA . ALA B 1 196 ? 14.68 5.617 9.164 1 75.94 196 ALA B CA 1
ATOM 3285 C C . ALA B 1 196 ? 15.633 6.121 10.25 1 75.94 196 ALA B C 1
ATOM 3287 O O . ALA B 1 196 ? 15.266 6.977 11.055 1 75.94 196 ALA B O 1
ATOM 3288 N N . THR B 1 197 ? 16.781 5.559 10.297 1 82 197 THR B N 1
ATOM 3289 C CA . THR B 1 197 ? 17.797 5.988 11.25 1 82 197 THR B CA 1
ATOM 3290 C C . THR B 1 197 ? 18.156 7.457 11.039 1 82 197 THR B C 1
ATOM 3292 O O . THR B 1 197 ? 18.312 8.211 12 1 82 197 THR B O 1
ATOM 3295 N N . LEU B 1 198 ? 18.25 7.891 9.852 1 84.94 198 LEU B N 1
ATOM 3296 C CA . LEU B 1 198 ? 18.562 9.281 9.531 1 84.94 198 LEU B CA 1
ATOM 3297 C C . LEU B 1 198 ? 17.438 10.211 10 1 84.94 198 LEU B C 1
ATOM 3299 O O . LEU B 1 198 ? 17.719 11.297 10.516 1 84.94 198 LEU B O 1
ATOM 3303 N N . ASP B 1 199 ? 16.281 9.766 9.773 1 80.88 199 ASP B N 1
ATOM 3304 C CA . ASP B 1 199 ? 15.148 10.562 10.227 1 80.88 199 ASP B CA 1
ATOM 3305 C C . ASP B 1 199 ? 15.172 10.734 11.75 1 80.88 199 ASP B C 1
ATOM 3307 O O . ASP B 1 199 ? 14.93 11.828 12.258 1 80.88 199 ASP B O 1
ATOM 3311 N N . ALA B 1 200 ? 15.422 9.68 12.375 1 80.62 200 ALA B N 1
ATOM 3312 C CA . ALA B 1 200 ? 15.539 9.727 13.828 1 80.62 200 ALA B CA 1
ATOM 3313 C C . ALA B 1 200 ? 16.672 10.648 14.258 1 80.62 200 ALA B C 1
ATOM 3315 O O . ALA B 1 200 ? 16.547 11.398 15.227 1 80.62 200 ALA B O 1
ATOM 3316 N N . LEU B 1 201 ? 17.703 10.508 13.547 1 83.25 201 LEU B N 1
ATOM 3317 C CA . LEU B 1 201 ? 18.875 11.344 13.836 1 83.25 201 LEU B CA 1
ATOM 3318 C C . LEU B 1 201 ? 18.547 12.82 13.633 1 83.25 201 LEU B C 1
ATOM 3320 O O . LEU B 1 201 ? 18.984 13.672 14.406 1 83.25 201 LEU B O 1
ATOM 3324 N N . ASP B 1 202 ? 17.859 13.117 12.57 1 82.69 202 ASP B N 1
ATOM 3325 C CA . ASP B 1 202 ? 17.438 14.492 12.289 1 82.69 202 ASP B CA 1
ATOM 3326 C C . ASP B 1 202 ? 16.578 15.047 13.422 1 82.69 202 ASP B C 1
ATOM 3328 O O . ASP B 1 202 ? 16.828 16.141 13.914 1 82.69 202 ASP B O 1
ATOM 3332 N N . SER B 1 203 ? 15.578 14.258 13.805 1 77.31 203 SER B N 1
ATOM 3333 C CA . SER B 1 203 ? 14.711 14.656 14.914 1 77.31 203 SER B CA 1
ATOM 3334 C C . SER B 1 203 ? 15.516 14.859 16.188 1 77.31 203 SER B C 1
ATOM 3336 O O . SER B 1 203 ? 15.297 15.828 16.922 1 77.31 203 SER B O 1
ATOM 3338 N N . PHE B 1 204 ? 16.344 13.953 16.391 1 78.12 204 PHE B N 1
ATOM 3339 C CA . PHE B 1 204 ? 17.188 14.008 17.578 1 78.12 204 PHE B CA 1
ATOM 3340 C C . PHE B 1 204 ? 18.094 15.227 17.547 1 78.12 204 PHE B C 1
ATOM 3342 O O . PHE B 1 204 ? 18.281 15.891 18.562 1 78.12 204 PHE B O 1
ATOM 3349 N N . SER B 1 205 ? 18.719 15.398 16.469 1 83.25 205 SER B N 1
ATOM 3350 C CA . SER B 1 205 ? 19.609 16.547 16.266 1 83.25 205 SER B CA 1
ATOM 3351 C C . SER B 1 205 ? 18.859 17.859 16.5 1 83.25 205 SER B C 1
ATOM 3353 O O . SER B 1 205 ? 19.375 18.75 17.188 1 83.25 205 SER B O 1
ATOM 3355 N N . LEU B 1 206 ? 17.703 17.969 16.047 1 76.75 206 LEU B N 1
ATOM 3356 C CA . LEU B 1 206 ? 16.906 19.172 16.188 1 76.75 206 LEU B CA 1
ATOM 3357 C C . LEU B 1 206 ? 16.453 19.359 17.625 1 76.75 206 LEU B C 1
ATOM 3359 O O . LEU B 1 206 ? 16.516 20.484 18.156 1 76.75 206 LEU B O 1
ATOM 3363 N N . ALA B 1 207 ? 16.031 18.344 18.188 1 74.81 207 ALA B N 1
ATOM 3364 C CA . ALA B 1 207 ? 15.562 18.391 19.578 1 74.81 207 ALA B CA 1
ATOM 3365 C C . ALA B 1 207 ? 16.688 18.812 20.516 1 74.81 207 ALA B C 1
ATOM 3367 O O . ALA B 1 207 ? 16.438 19.516 21.5 1 74.81 207 ALA B O 1
ATOM 3368 N N . ASN B 1 208 ? 17.828 18.422 20.188 1 80.06 208 ASN B N 1
ATOM 3369 C CA . ASN B 1 208 ? 18.953 18.688 21.078 1 80.06 208 ASN B CA 1
ATOM 3370 C C . ASN B 1 208 ? 19.812 19.828 20.562 1 80.06 208 ASN B C 1
ATOM 3372 O O . ASN B 1 208 ? 20.797 20.219 21.203 1 80.06 208 ASN B O 1
ATOM 3376 N N . GLN B 1 209 ? 19.453 20.266 19.422 1 83.5 209 GLN B N 1
ATOM 3377 C CA . GLN B 1 209 ? 20.188 21.359 18.781 1 83.5 209 GLN B CA 1
ATOM 3378 C C . GLN B 1 209 ? 21.656 21.016 18.609 1 83.5 209 GLN B C 1
ATOM 3380 O O . GLN B 1 209 ? 22.531 21.797 18.969 1 83.5 209 GLN B O 1
ATOM 3385 N N . ARG B 1 210 ? 21.922 19.891 18.344 1 86.62 210 ARG B N 1
ATOM 3386 C CA . ARG B 1 210 ? 23.281 19.406 18.094 1 86.62 210 ARG B CA 1
ATOM 3387 C C . ARG B 1 210 ? 23.453 18.969 16.656 1 86.62 210 ARG B C 1
ATOM 3389 O O . ARG B 1 210 ? 22.516 18.469 16.031 1 86.62 210 ARG B O 1
ATOM 3396 N N . LYS B 1 211 ? 24.656 19.156 16.188 1 88.56 211 LYS B N 1
ATOM 3397 C CA . LYS B 1 211 ? 24.969 18.672 14.836 1 88.56 211 LYS B CA 1
ATOM 3398 C C . LYS B 1 211 ? 25.047 17.156 14.797 1 88.56 211 LYS B C 1
ATOM 3400 O O . LYS B 1 211 ? 25.328 16.516 15.812 1 88.56 211 LYS B O 1
ATOM 3405 N N . VAL B 1 212 ? 24.812 16.609 13.609 1 90.06 212 VAL B N 1
ATOM 3406 C CA . VAL B 1 212 ? 24.891 15.156 13.438 1 90.06 212 VAL B CA 1
ATOM 3407 C C . VAL B 1 212 ? 26.344 14.711 13.422 1 90.06 212 VAL B C 1
ATOM 3409 O O . VAL B 1 212 ? 27.125 15.117 12.555 1 90.06 212 VAL B O 1
ATOM 3412 N N . THR B 1 213 ? 26.734 13.992 14.43 1 91.19 213 THR B N 1
ATOM 3413 C CA . THR B 1 213 ? 28.078 13.445 14.594 1 91.19 213 THR B CA 1
ATOM 3414 C C . THR B 1 213 ? 28.016 11.984 15.016 1 91.19 213 THR B C 1
ATOM 3416 O O . THR B 1 213 ? 26.938 11.453 15.297 1 91.19 213 THR B O 1
ATOM 3419 N N . ILE B 1 214 ? 29.188 11.359 14.969 1 90.69 214 ILE B N 1
ATOM 3420 C CA . ILE B 1 214 ? 29.281 9.953 15.344 1 90.69 214 ILE B CA 1
ATOM 3421 C C . ILE B 1 214 ? 28.844 9.789 16.797 1 90.69 214 ILE B C 1
ATOM 3423 O O . ILE B 1 214 ? 28.062 8.883 17.125 1 90.69 214 ILE B O 1
ATOM 3427 N N . PRO B 1 215 ? 29.297 10.664 17.672 1 89.75 215 PRO B N 1
ATOM 3428 C CA . PRO B 1 215 ? 28.844 10.531 19.047 1 89.75 215 PRO B CA 1
ATOM 3429 C C . PRO B 1 215 ? 27.312 10.617 19.188 1 89.75 215 PRO B C 1
ATOM 3431 O O . PRO B 1 215 ? 26.719 9.875 19.984 1 89.75 215 PRO B O 1
ATOM 3434 N N . LEU B 1 216 ? 26.766 11.516 18.453 1 88.12 216 LEU B N 1
ATOM 3435 C CA . LEU B 1 216 ? 25.312 11.641 18.484 1 88.12 216 LEU B CA 1
ATOM 3436 C C . LEU B 1 216 ? 24.656 10.352 18.016 1 88.12 216 LEU B C 1
ATOM 3438 O O . LEU B 1 216 ? 23.641 9.922 18.578 1 88.12 216 LEU B O 1
ATOM 3442 N N . VAL B 1 217 ? 25.172 9.727 16.922 1 87.19 217 VAL B N 1
ATOM 3443 C CA . VAL B 1 217 ? 24.641 8.484 16.375 1 87.19 217 VAL B CA 1
ATOM 3444 C C . VAL B 1 217 ? 24.734 7.375 17.422 1 87.19 217 VAL B C 1
ATOM 3446 O O . VAL B 1 217 ? 23.797 6.594 17.594 1 87.19 217 VAL B O 1
ATOM 3449 N N . ARG B 1 218 ? 25.828 7.367 18.094 1 86.94 218 ARG B N 1
ATOM 3450 C CA . ARG B 1 218 ? 26.031 6.355 19.125 1 86.94 218 ARG B CA 1
ATOM 3451 C C . ARG B 1 218 ? 25.016 6.512 20.25 1 86.94 218 ARG B C 1
ATOM 3453 O O . ARG B 1 218 ? 24.5 5.52 20.781 1 86.94 218 ARG B O 1
ATOM 3460 N N . GLU B 1 219 ? 24.812 7.66 20.609 1 84.94 219 GLU B N 1
ATOM 3461 C CA . GLU B 1 219 ? 23.797 7.938 21.625 1 84.94 219 GLU B CA 1
ATOM 3462 C C . GLU B 1 219 ? 22.422 7.461 21.188 1 84.94 219 GLU B C 1
ATOM 3464 O O . GLU B 1 219 ? 21.672 6.898 21.984 1 84.94 219 GLU B O 1
ATOM 3469 N N . LEU B 1 220 ? 22.109 7.781 19.922 1 80.56 220 LEU B N 1
ATOM 3470 C CA . LEU B 1 220 ? 20.844 7.344 19.375 1 80.56 220 LEU B CA 1
ATOM 3471 C C . LEU B 1 220 ? 20.719 5.824 19.422 1 80.56 220 LEU B C 1
ATOM 3473 O O . LEU B 1 220 ? 19.672 5.289 19.797 1 80.56 220 LEU B O 1
ATOM 3477 N N . PHE B 1 221 ? 21.781 5.117 18.938 1 79.94 221 PHE B N 1
ATOM 3478 C CA . PHE B 1 221 ? 21.781 3.658 18.906 1 79.94 221 PHE B CA 1
ATOM 3479 C C . PHE B 1 221 ? 21.641 3.08 20.297 1 79.94 221 PHE B C 1
ATOM 3481 O O . PHE B 1 221 ? 21.016 2.029 20.484 1 79.94 221 PHE B O 1
ATOM 3488 N N . GLN B 1 222 ? 22.188 3.773 21.297 1 77.94 222 GLN B N 1
ATOM 3489 C CA . GLN B 1 222 ? 22.062 3.346 22.688 1 77.94 222 GLN B CA 1
ATOM 3490 C C . GLN B 1 222 ? 20.656 3.574 23.219 1 77.94 222 GLN B C 1
ATOM 3492 O O . GLN B 1 222 ? 20.172 2.822 24.062 1 77.94 222 GLN B O 1
ATOM 3497 N N . ALA B 1 223 ? 20.094 4.59 22.672 1 68.81 223 ALA B N 1
ATOM 3498 C CA . ALA B 1 223 ? 18.734 4.93 23.094 1 68.81 223 ALA B CA 1
ATOM 3499 C C . ALA B 1 223 ? 17.719 3.979 22.484 1 68.81 223 ALA B C 1
ATOM 3501 O O . ALA B 1 223 ? 16.656 3.732 23.062 1 68.81 223 ALA B O 1
ATOM 3502 N N . VAL B 1 224 ? 17.953 3.584 21.25 1 61.34 224 VAL B N 1
ATOM 3503 C CA . VAL B 1 224 ? 17 2.73 20.531 1 61.34 224 VAL B CA 1
ATOM 3504 C C . VAL B 1 224 ? 17.266 1.269 20.891 1 61.34 224 VAL B C 1
ATOM 3506 O O . VAL B 1 224 ? 16.344 0.449 20.875 1 61.34 224 VAL B O 1
ATOM 3509 N N . SER B 1 225 ? 18.422 0.821 21.125 1 53.69 225 SER B N 1
ATOM 3510 C CA . SER B 1 225 ? 18.703 -0.539 21.578 1 53.69 225 SER B CA 1
ATOM 3511 C C . SER B 1 225 ? 18.156 -0.787 22.969 1 53.69 225 SER B C 1
ATOM 3513 O O . SER B 1 225 ? 17.656 -1.878 23.266 1 53.69 225 SER B O 1
#

Foldseek 3Di:
DDLCVLVLPPFDAQALVLDQCAVNVVVSVQLVCVLVVNDLFQAEEEAAAPLLQLVSSLRRSQVSCVVVVFAEAEDEDAQDDADAQPDPGQEYEYEAPLRHHQVRLVRVLVNLVSCVVVRGHHYYYYHHDQLVPGPYDPSSSVSNVPTHYDYRDHDDLVSLLVSLCVLQVVVVAHDDPVNSVVCCVPHDPRSSRSSSLSVSLVVQCVVVVHHDDPVSSVVVVVSND/DPLCVLVLPPFDAQALVLDQCAVNVVVSVQLVCVLVVNDLFQAEEEAAAPQLQLVSSLRNSQVSCVVVVFAEAEDEDAQDDADAQPDPGQEYEYEAPLRHHQVRLVRVLVNLVSCVVVRGHRYYYYHHDQLVPGPYDPSSSVSNVPTHYDYRDHDDLVSLLVSLCVLQVVVVAHDDPVNSVVCCVPHDPRSSRSSSLSVSLVVQCVVVVHHDDPVSSVVVVVSND